Protein AF-0000000083105339 (afdb_homodimer)

Structure (mmCIF, N/CA/C/O backbone):
data_AF-0000000083105339-model_v1
#
loop_
_entity.id
_entity.type
_entity.pdbx_description
1 polymer 'Malate permease'
#
loop_
_atom_site.group_PDB
_atom_site.id
_atom_site.type_symbol
_atom_site.label_atom_id
_atom_site.label_alt_id
_atom_site.label_comp_id
_atom_site.label_asym_id
_atom_site.label_entity_id
_atom_site.label_seq_id
_atom_site.pdbx_PDB_ins_code
_atom_site.Cartn_x
_atom_site.Cartn_y
_atom_site.Cartn_z
_atom_site.occupancy
_atom_site.B_iso_or_equiv
_atom_site.auth_seq_id
_atom_site.auth_comp_id
_atom_site.auth_asym_id
_atom_site.auth_atom_id
_atom_site.pdbx_PDB_model_num
ATOM 1 N N . MET A 1 1 ? 19.016 20.75 -10.445 1 67.12 1 MET A N 1
ATOM 2 C CA . MET A 1 1 ? 17.672 21.078 -10.922 1 67.12 1 MET A CA 1
ATOM 3 C C . MET A 1 1 ? 17 19.844 -11.531 1 67.12 1 MET A C 1
ATOM 5 O O . MET A 1 1 ? 15.852 19.547 -11.211 1 67.12 1 MET A O 1
ATOM 9 N N . GLY A 1 2 ? 17.766 19.047 -12.258 1 73.69 2 GLY A N 1
ATOM 10 C CA . GLY A 1 2 ? 17.203 17.844 -12.867 1 73.69 2 GLY A CA 1
ATOM 11 C C . GLY A 1 2 ? 16.734 16.828 -11.852 1 73.69 2 GLY A C 1
ATOM 12 O O . GLY A 1 2 ? 15.656 16.25 -11.992 1 73.69 2 GLY A O 1
ATOM 13 N N . GLU A 1 3 ? 17.422 16.719 -10.812 1 82.19 3 GLU A N 1
ATOM 14 C CA . GLU A 1 3 ? 17.094 15.727 -9.781 1 82.19 3 GLU A CA 1
ATOM 15 C C . GLU A 1 3 ? 15.812 16.094 -9.047 1 82.19 3 GLU A C 1
ATOM 17 O O . GLU A 1 3 ? 14.961 15.242 -8.797 1 82.19 3 GLU A O 1
ATOM 22 N N . ILE A 1 4 ? 15.68 17.328 -8.859 1 87.69 4 ILE A N 1
ATOM 23 C CA . ILE A 1 4 ? 14.508 17.797 -8.117 1 87.69 4 ILE A CA 1
ATOM 24 C C . ILE A 1 4 ? 13.258 17.672 -8.984 1 87.69 4 ILE A C 1
ATOM 26 O O . ILE A 1 4 ? 12.188 17.328 -8.492 1 87.69 4 ILE A O 1
ATOM 30 N N . ILE A 1 5 ? 13.445 17.984 -10.227 1 90.44 5 ILE A N 1
ATOM 31 C CA . ILE A 1 5 ? 12.32 17.875 -11.148 1 90.44 5 ILE A CA 1
ATOM 32 C C . ILE A 1 5 ? 11.828 16.438 -11.211 1 90.44 5 ILE A C 1
ATOM 34 O O . ILE A 1 5 ? 10.617 16.188 -11.234 1 90.44 5 ILE A O 1
ATOM 38 N N . SER A 1 6 ? 12.742 15.508 -11.211 1 94.12 6 SER A N 1
ATOM 39 C CA . SER A 1 6 ? 12.367 14.102 -11.266 1 94.12 6 SER A CA 1
ATOM 40 C C . SER A 1 6 ? 11.578 13.695 -10.023 1 94.12 6 SER A C 1
ATOM 42 O O . SER A 1 6 ? 10.719 12.812 -10.094 1 94.12 6 SER A O 1
ATOM 44 N N . LYS A 1 7 ? 11.75 14.391 -8.938 1 94.12 7 LYS A N 1
ATOM 45 C CA . LYS A 1 7 ? 11.109 14.031 -7.68 1 94.12 7 LYS A CA 1
ATOM 46 C C . LYS A 1 7 ? 9.695 14.594 -7.602 1 94.12 7 LYS A C 1
ATOM 48 O O . LYS A 1 7 ? 8.875 14.133 -6.801 1 94.12 7 LYS A O 1
ATOM 53 N N . VAL A 1 8 ? 9.375 15.547 -8.406 1 95.38 8 VAL A N 1
ATOM 54 C CA . VAL A 1 8 ? 8.055 16.156 -8.406 1 95.38 8 VAL A CA 1
ATOM 55 C C . VAL A 1 8 ? 7.133 15.422 -9.375 1 95.38 8 VAL A C 1
ATOM 57 O O . VAL A 1 8 ? 5.914 15.398 -9.195 1 95.38 8 VAL A O 1
ATOM 60 N N . ILE A 1 9 ? 7.652 14.766 -10.32 1 96.69 9 ILE A N 1
ATOM 61 C CA . ILE A 1 9 ? 6.906 14.117 -11.398 1 96.69 9 ILE A CA 1
ATOM 62 C C . ILE A 1 9 ? 5.973 13.055 -10.812 1 96.69 9 ILE A C 1
ATOM 64 O O . ILE A 1 9 ? 4.801 12.984 -11.188 1 96.69 9 ILE A O 1
ATOM 68 N N . PRO A 1 10 ? 6.441 12.273 -9.812 1 97.44 10 PRO A N 1
ATOM 69 C CA . PRO A 1 10 ? 5.539 11.266 -9.242 1 97.44 10 PRO A CA 1
ATOM 70 C C . PRO A 1 10 ? 4.289 11.891 -8.617 1 97.44 10 PRO A C 1
ATOM 72 O O . PRO A 1 10 ? 3.219 11.273 -8.641 1 97.44 10 PRO A O 1
ATOM 75 N N . ILE A 1 11 ? 4.387 13.078 -8.062 1 97.38 11 ILE A N 1
ATOM 76 C CA . ILE A 1 11 ? 3.244 13.758 -7.461 1 97.38 11 ILE A CA 1
ATOM 77 C C . ILE A 1 11 ? 2.166 13.992 -8.516 1 97.38 11 ILE A C 1
ATOM 79 O O . ILE A 1 11 ? 1.007 13.617 -8.328 1 97.38 11 ILE A O 1
ATOM 83 N N . PHE A 1 12 ? 2.566 14.438 -9.641 1 97.44 12 PHE A N 1
ATOM 84 C CA . PHE A 1 12 ? 1.631 14.75 -10.719 1 97.44 12 PHE A CA 1
ATOM 85 C C . PHE A 1 12 ? 1.062 13.477 -11.32 1 97.44 12 PHE A C 1
ATOM 87 O O . PHE A 1 12 ? -0.142 13.383 -11.57 1 97.44 12 PHE A O 1
ATOM 94 N N . LEU A 1 13 ? 1.86 12.492 -11.547 1 98.25 13 LEU A N 1
ATOM 95 C CA . LEU A 1 13 ? 1.435 11.281 -12.234 1 98.25 13 LEU A CA 1
ATOM 96 C C . LEU A 1 13 ? 0.473 10.469 -11.375 1 98.25 13 LEU A C 1
ATOM 98 O O . LEU A 1 13 ? -0.513 9.93 -11.875 1 98.25 13 LEU A O 1
ATOM 102 N N . LEU A 1 14 ? 0.767 10.398 -10.078 1 98.5 14 LEU A N 1
ATOM 103 C CA . LEU A 1 14 ? -0.093 9.625 -9.188 1 98.5 14 LEU A CA 1
ATOM 104 C C . LEU A 1 14 ? -1.421 10.336 -8.953 1 98.5 14 LEU A C 1
ATOM 106 O O . LEU A 1 14 ? -2.473 9.695 -8.898 1 98.5 14 LEU A O 1
ATOM 110 N N . ILE A 1 15 ? -1.409 11.648 -8.836 1 97.94 15 ILE A N 1
ATOM 111 C CA . ILE A 1 15 ? -2.643 12.414 -8.719 1 97.94 15 ILE A CA 1
ATOM 112 C C . ILE A 1 15 ? -3.467 12.273 -10 1 97.94 15 ILE A C 1
ATOM 114 O O . ILE A 1 15 ? -4.68 12.062 -9.945 1 97.94 15 ILE A O 1
ATOM 118 N N . ALA A 1 16 ? -2.779 12.391 -11.148 1 98.25 16 ALA A N 1
ATOM 119 C CA . ALA A 1 16 ? -3.459 12.203 -12.422 1 98.25 16 ALA A CA 1
ATOM 120 C C . ALA A 1 16 ? -4.102 10.82 -12.508 1 98.25 16 ALA A C 1
ATOM 122 O O . ALA A 1 16 ? -5.215 10.68 -13.023 1 98.25 16 ALA A O 1
ATOM 123 N N . LEU A 1 17 ? -3.42 9.828 -12.055 1 98.44 17 LEU A N 1
ATOM 124 C CA . LEU A 1 17 ? -3.965 8.477 -12.039 1 98.44 17 LEU A CA 1
ATOM 125 C C . LEU A 1 17 ? -5.246 8.414 -11.211 1 98.44 17 LEU A C 1
ATOM 127 O O . LEU A 1 17 ? -6.227 7.793 -11.633 1 98.44 17 LEU A O 1
ATOM 131 N N . GLY A 1 18 ? -5.23 9.023 -10.023 1 98.31 18 GLY A N 1
ATOM 132 C CA . GLY A 1 18 ? -6.441 9.102 -9.227 1 98.31 18 GLY A CA 1
ATOM 133 C C . GLY A 1 18 ? -7.598 9.766 -9.953 1 98.31 18 GLY A C 1
ATOM 134 O O . GLY A 1 18 ? -8.727 9.281 -9.891 1 98.31 18 GLY A O 1
ATOM 135 N N . TYR A 1 19 ? -7.258 10.812 -10.641 1 97.62 19 TYR A N 1
ATOM 136 C CA . TYR A 1 19 ? -8.258 11.547 -11.406 1 97.62 19 TYR A CA 1
ATOM 137 C C . TYR A 1 19 ? -8.844 10.68 -12.516 1 97.62 19 TYR A C 1
ATOM 139 O O . TYR A 1 19 ? -10.055 10.664 -12.727 1 97.62 19 TYR A O 1
ATOM 147 N N . ILE A 1 20 ? -8.039 9.961 -13.203 1 97.75 20 ILE A N 1
ATOM 148 C CA . ILE A 1 20 ? -8.453 9.086 -14.297 1 97.75 20 ILE A CA 1
ATOM 149 C C . ILE A 1 20 ? -9.336 7.961 -13.75 1 97.75 20 ILE A C 1
ATOM 151 O O . ILE A 1 20 ? -10.344 7.602 -14.359 1 97.75 20 ILE A O 1
ATOM 155 N N . ILE A 1 21 ? -8.984 7.383 -12.609 1 97.94 21 ILE A N 1
ATOM 156 C CA . ILE A 1 21 ? -9.758 6.324 -11.969 1 97.94 21 ILE A CA 1
ATOM 157 C C . ILE A 1 21 ? -11.18 6.82 -11.695 1 97.94 21 ILE A C 1
ATOM 159 O O . ILE A 1 21 ? -12.148 6.086 -11.906 1 97.94 21 ILE A O 1
ATOM 163 N N . LYS A 1 22 ? -11.266 8.016 -11.266 1 97.06 22 LYS A N 1
ATOM 164 C CA . LYS A 1 22 ? -12.578 8.602 -11 1 97.06 22 LYS A CA 1
ATOM 165 C C . LYS A 1 22 ? -13.352 8.82 -12.297 1 97.06 22 LYS A C 1
ATOM 167 O O . LYS A 1 22 ? -14.523 8.453 -12.398 1 97.06 22 LYS A O 1
ATOM 172 N N . GLN A 1 23 ? -12.734 9.414 -13.328 1 96.62 23 GLN A N 1
ATOM 173 C CA . GLN A 1 23 ? -13.375 9.773 -14.594 1 96.62 23 GLN A CA 1
ATOM 174 C C . GLN A 1 23 ? -13.859 8.531 -15.336 1 96.62 23 GLN A C 1
ATOM 176 O O . GLN A 1 23 ? -14.898 8.562 -15.992 1 96.62 23 GLN A O 1
ATOM 181 N N . LYS A 1 24 ? -13.18 7.449 -15.203 1 96.88 24 LYS A N 1
ATOM 182 C CA . LYS A 1 24 ? -13.523 6.223 -15.914 1 96.88 24 LYS A CA 1
ATOM 183 C C . LYS A 1 24 ? -14.406 5.32 -15.055 1 96.88 24 LYS A C 1
ATOM 185 O O . LYS A 1 24 ? -14.719 4.195 -15.445 1 96.88 24 LYS A O 1
ATOM 190 N N . ASN A 1 25 ? -14.742 5.719 -13.836 1 96.38 25 ASN A N 1
ATOM 191 C CA . ASN A 1 25 ? -15.609 4.992 -12.914 1 96.38 25 ASN A CA 1
ATOM 192 C C . ASN A 1 25 ? -15.07 3.596 -12.617 1 96.38 25 ASN A C 1
ATOM 194 O O . ASN A 1 25 ? -15.828 2.623 -12.617 1 96.38 25 ASN A O 1
ATOM 198 N N . LEU A 1 26 ? -13.805 3.523 -12.453 1 95.94 26 LEU A N 1
ATOM 199 C CA . LEU A 1 26 ? -13.156 2.242 -12.203 1 95.94 26 LEU A CA 1
ATOM 200 C C . LEU A 1 26 ? -13.312 1.83 -10.742 1 95.94 26 LEU A C 1
ATOM 202 O O . LEU A 1 26 ? -13.219 0.645 -10.414 1 95.94 26 LEU A O 1
ATOM 206 N N . VAL A 1 27 ? -13.383 2.768 -9.875 1 97.31 27 VAL A N 1
ATOM 207 C CA . VAL A 1 27 ? -13.555 2.561 -8.438 1 97.31 27 VAL A CA 1
ATOM 208 C C . VAL A 1 27 ? -14.695 3.434 -7.926 1 97.31 27 VAL A C 1
ATOM 210 O O . VAL A 1 27 ? -14.781 4.617 -8.266 1 97.31 27 VAL A O 1
ATOM 213 N N . LYS A 1 28 ? -15.586 2.814 -7.121 1 97 28 LYS A N 1
ATOM 214 C CA . LYS A 1 28 ? -16.703 3.555 -6.539 1 97 28 LYS A CA 1
ATOM 215 C C . LYS A 1 28 ? -16.234 4.441 -5.391 1 97 28 LYS A C 1
ATOM 217 O O . LYS A 1 28 ? -15.203 4.168 -4.77 1 97 28 LYS A O 1
ATOM 222 N N . GLN A 1 29 ? -16.984 5.52 -5.09 1 96.25 29 GLN A N 1
ATOM 223 C CA . GLN A 1 29 ? -16.688 6.445 -4.004 1 96.25 29 GLN A CA 1
ATOM 224 C C . GLN A 1 29 ? -16.578 5.715 -2.67 1 96.25 29 GLN A C 1
ATOM 226 O O . GLN A 1 29 ? -15.664 5.984 -1.881 1 96.25 29 GLN A O 1
ATOM 231 N N . GLU A 1 30 ? -17.453 4.848 -2.426 1 96.5 30 GLU A N 1
ATOM 232 C CA . GLU A 1 30 ? -17.453 4.098 -1.176 1 96.5 30 GLU A CA 1
ATOM 233 C C . GLU A 1 30 ? -16.156 3.301 -1.016 1 96.5 30 GLU A C 1
ATOM 235 O O . GLU A 1 30 ? -15.578 3.254 0.073 1 96.5 30 GLU A O 1
ATOM 240 N N . SER A 1 31 ? -15.688 2.641 -2.064 1 97.25 31 SER A N 1
ATOM 241 C CA . SER A 1 31 ? -14.445 1.877 -2.047 1 97.25 31 SER A CA 1
ATOM 242 C C . SER A 1 31 ? -13.242 2.777 -1.764 1 97.25 31 SER A C 1
ATOM 244 O O . SER A 1 31 ? -12.344 2.4 -1.012 1 97.25 31 SER A O 1
ATOM 246 N N . MET A 1 32 ? -13.281 3.912 -2.369 1 97.19 32 MET A N 1
ATOM 247 C CA . MET A 1 32 ? -12.188 4.855 -2.158 1 97.19 32 MET A CA 1
ATOM 248 C C . MET A 1 32 ? -12.18 5.363 -0.721 1 97.19 32 MET A C 1
ATOM 250 O O . MET A 1 32 ? -11.109 5.562 -0.134 1 97.19 32 MET A O 1
ATOM 254 N N . ASP A 1 33 ? -13.359 5.578 -0.159 1 96.06 33 ASP A N 1
ATOM 255 C CA . ASP A 1 33 ? -13.445 6.004 1.234 1 96.06 33 ASP A CA 1
ATOM 256 C C . ASP A 1 33 ? -12.891 4.934 2.172 1 96.06 33 ASP A C 1
ATOM 258 O O . ASP A 1 33 ? -12.227 5.25 3.156 1 96.06 33 ASP A O 1
ATOM 262 N N . GLU A 1 34 ? -13.164 3.736 1.919 1 97.12 34 GLU A N 1
ATOM 263 C CA . GLU A 1 34 ? -12.641 2.643 2.732 1 97.12 34 GLU A CA 1
ATOM 264 C C . GLU A 1 34 ? -11.125 2.521 2.594 1 97.12 34 GLU A C 1
ATOM 266 O O . GLU A 1 34 ? -10.43 2.211 3.564 1 97.12 34 GLU A O 1
ATOM 271 N N . LEU A 1 35 ? -10.664 2.684 1.358 1 97.12 35 LEU A N 1
ATOM 272 C CA . LEU A 1 35 ? -9.219 2.701 1.138 1 97.12 35 LEU A CA 1
ATOM 273 C C . LEU A 1 35 ? -8.562 3.818 1.938 1 97.12 35 LEU A C 1
ATOM 275 O O . LEU A 1 35 ? -7.52 3.609 2.561 1 97.12 35 LEU A O 1
ATOM 279 N N . LYS A 1 36 ? -9.109 5.016 1.87 1 95.88 36 LYS A N 1
ATOM 280 C CA . LYS A 1 36 ? -8.625 6.156 2.639 1 95.88 36 LYS A CA 1
ATOM 281 C C . LYS A 1 36 ? -8.57 5.836 4.129 1 95.88 36 LYS A C 1
ATOM 283 O O . LYS A 1 36 ? -7.582 6.129 4.805 1 95.88 36 LYS A O 1
ATOM 288 N N . ASN A 1 37 ? -9.633 5.191 4.625 1 96.12 37 ASN A N 1
ATOM 289 C CA . ASN A 1 37 ? -9.672 4.793 6.027 1 96.12 37 ASN A CA 1
ATOM 290 C C . ASN A 1 37 ? -8.547 3.812 6.367 1 96.12 37 ASN A C 1
ATOM 292 O O . ASN A 1 37 ? -7.961 3.883 7.445 1 96.12 37 ASN A O 1
ATOM 296 N N . GLY A 1 38 ? -8.281 2.916 5.492 1 96.56 38 GLY A N 1
ATOM 297 C CA . GLY A 1 38 ? -7.184 1.978 5.68 1 96.56 38 GLY A CA 1
ATOM 298 C C . GLY A 1 38 ? -5.828 2.65 5.758 1 96.56 38 GLY A C 1
ATOM 299 O O . GLY A 1 38 ? -5.008 2.305 6.609 1 96.56 38 GLY A O 1
ATOM 300 N N . VAL A 1 39 ? -5.617 3.578 4.871 1 96.62 39 VAL A N 1
ATOM 301 C CA . VAL A 1 39 ? -4.336 4.273 4.844 1 96.62 39 VAL A CA 1
ATOM 302 C C . VAL A 1 39 ? -4.16 5.086 6.121 1 96.62 39 VAL A C 1
ATOM 304 O O . VAL A 1 39 ? -3.076 5.094 6.715 1 96.62 39 VAL A O 1
ATOM 307 N N . ILE A 1 40 ? -5.223 5.738 6.578 1 95.25 40 ILE A N 1
ATOM 308 C CA . ILE A 1 40 ? -5.184 6.609 7.746 1 95.25 40 ILE A CA 1
ATOM 309 C C . ILE A 1 40 ? -4.977 5.773 9.008 1 95.25 40 ILE A C 1
ATOM 311 O O . ILE A 1 40 ? -4.277 6.191 9.93 1 95.25 40 ILE A O 1
ATOM 315 N N . ASN A 1 41 ? -5.496 4.543 9.016 1 95.94 41 ASN A N 1
ATOM 316 C CA . ASN A 1 41 ? -5.52 3.783 10.266 1 95.94 41 ASN A CA 1
ATOM 317 C C . ASN A 1 41 ? -4.426 2.719 10.289 1 95.94 41 ASN A C 1
ATOM 319 O O . ASN A 1 41 ? -4.129 2.156 11.344 1 95.94 41 ASN A O 1
ATOM 323 N N . ILE A 1 42 ? -3.807 2.496 9.133 1 97.62 42 ILE A N 1
ATOM 324 C CA . ILE A 1 42 ? -2.838 1.403 9.102 1 97.62 42 ILE A CA 1
ATOM 325 C C . ILE A 1 42 ? -1.516 1.903 8.523 1 97.62 42 ILE A C 1
ATOM 327 O O . ILE A 1 42 ? -0.487 1.879 9.211 1 97.62 42 ILE A O 1
ATOM 331 N N . ALA A 1 43 ? -1.515 2.447 7.332 1 97.69 43 ALA A N 1
ATOM 332 C CA . ALA A 1 43 ? -0.283 2.803 6.633 1 97.69 43 ALA A CA 1
ATOM 333 C C . ALA A 1 43 ? 0.396 4 7.289 1 97.69 43 ALA A C 1
ATOM 335 O O . ALA A 1 43 ? 1.605 3.98 7.531 1 97.69 43 ALA A O 1
ATOM 336 N N . LEU A 1 44 ? -0.37 5.043 7.562 1 96.81 44 LEU A N 1
ATOM 337 C CA . LEU A 1 44 ? 0.192 6.254 8.148 1 96.81 44 LEU A CA 1
ATOM 338 C C . LEU A 1 44 ? 0.723 5.98 9.555 1 96.81 44 LEU A C 1
ATOM 340 O O . LEU A 1 44 ? 1.808 6.445 9.914 1 96.81 44 LEU A O 1
ATOM 344 N N . PRO A 1 45 ? -0.043 5.238 10.375 1 97.38 45 PRO A N 1
ATOM 345 C CA . PRO A 1 45 ? 0.492 4.887 11.695 1 97.38 45 PRO A CA 1
ATOM 346 C C . PRO A 1 45 ? 1.815 4.129 11.609 1 97.38 45 PRO A C 1
ATOM 348 O O . PRO A 1 45 ? 2.736 4.398 12.383 1 97.38 45 PRO A O 1
ATOM 351 N N . ALA A 1 46 ? 1.912 3.186 10.656 1 98.25 46 ALA A N 1
ATOM 352 C CA . ALA A 1 46 ? 3.168 2.461 10.477 1 98.25 46 ALA A CA 1
ATOM 353 C C . ALA A 1 46 ? 4.297 3.412 10.094 1 98.25 46 ALA A C 1
ATOM 355 O O . ALA A 1 46 ? 5.41 3.309 10.617 1 98.25 46 ALA A O 1
ATOM 356 N N . LEU A 1 47 ? 4.035 4.281 9.234 1 97.38 47 LEU A N 1
ATOM 357 C CA . LEU A 1 47 ? 5.016 5.242 8.742 1 97.38 47 LEU A CA 1
ATOM 358 C C . LEU A 1 47 ? 5.508 6.145 9.867 1 97.38 47 LEU A C 1
ATOM 360 O O . LEU A 1 47 ? 6.715 6.344 10.031 1 97.38 47 LEU A O 1
ATOM 364 N N . LEU A 1 48 ? 4.566 6.699 10.648 1 96.62 48 LEU A N 1
ATOM 365 C CA . LEU A 1 48 ? 4.934 7.621 11.719 1 96.62 48 LEU A CA 1
ATOM 366 C C . LEU A 1 48 ? 5.617 6.883 12.859 1 96.62 48 LEU A C 1
ATOM 368 O O . LEU A 1 48 ? 6.504 7.43 13.523 1 96.62 48 LEU A O 1
ATOM 372 N N . PHE A 1 49 ? 5.172 5.633 13.141 1 97.88 49 PHE A N 1
ATOM 373 C CA . PHE A 1 49 ? 5.867 4.824 14.141 1 97.88 49 PHE A CA 1
ATOM 374 C C . PHE A 1 49 ? 7.348 4.699 13.797 1 97.88 49 PHE A C 1
ATOM 376 O O . PHE A 1 49 ? 8.211 4.953 14.641 1 97.88 49 PHE A O 1
ATOM 383 N N . ILE A 1 50 ? 7.656 4.316 12.57 1 97.38 50 ILE A N 1
ATOM 384 C CA . ILE A 1 50 ? 9.031 4.137 12.125 1 97.38 50 ILE A CA 1
ATOM 385 C C . ILE A 1 50 ? 9.781 5.469 12.203 1 97.38 50 ILE A C 1
ATOM 387 O O . ILE A 1 50 ? 10.922 5.523 12.664 1 97.38 50 ILE A O 1
ATOM 391 N N . THR A 1 51 ? 9.148 6.551 11.734 1 95.56 51 THR A N 1
ATOM 392 C CA . THR A 1 51 ? 9.75 7.875 11.703 1 95.56 51 THR A CA 1
ATOM 393 C C . THR A 1 51 ? 10.18 8.312 13.109 1 95.56 51 THR A C 1
ATOM 395 O O . THR A 1 51 ? 11.32 8.727 13.312 1 95.56 51 THR A O 1
ATOM 398 N N . PHE A 1 52 ? 9.328 8.148 14.062 1 96 52 PHE A N 1
ATOM 399 C CA . PHE A 1 52 ? 9.602 8.633 15.414 1 96 52 PHE A CA 1
ATOM 400 C C . PHE A 1 52 ? 10.5 7.66 16.172 1 96 52 PHE A C 1
ATOM 402 O O . PHE A 1 52 ? 11.281 8.07 17.031 1 96 52 PHE A O 1
ATOM 409 N N . ARG A 1 53 ? 10.312 6.398 15.828 1 96.31 53 ARG A N 1
ATOM 410 C CA . ARG A 1 53 ? 11.227 5.418 16.406 1 96.31 53 ARG A CA 1
ATOM 411 C C . ARG A 1 53 ? 12.672 5.707 16.016 1 96.31 53 ARG A C 1
ATOM 413 O O . ARG A 1 53 ? 13.578 5.566 16.828 1 96.31 53 ARG A O 1
ATOM 420 N N . ASP A 1 54 ? 12.891 6.18 14.789 1 95.38 54 ASP A N 1
ATOM 421 C CA . ASP A 1 54 ? 14.242 6.227 14.227 1 95.38 54 ASP A CA 1
ATOM 422 C C . ASP A 1 54 ? 14.789 7.648 14.234 1 95.38 54 ASP A C 1
ATOM 424 O O . ASP A 1 54 ? 15.977 7.859 13.984 1 95.38 54 ASP A O 1
ATOM 428 N N . MET A 1 55 ? 13.984 8.633 14.609 1 94.12 55 MET A N 1
ATOM 429 C CA . MET A 1 55 ? 14.414 10.023 14.484 1 94.12 55 MET A CA 1
ATOM 430 C C . MET A 1 55 ? 15.508 10.352 15.5 1 94.12 55 MET A C 1
ATOM 432 O O . MET A 1 55 ? 15.609 9.688 16.531 1 94.12 55 MET A O 1
ATOM 436 N N . THR A 1 56 ? 16.328 11.297 15.086 1 92.69 56 THR A N 1
ATOM 437 C CA . THR A 1 56 ? 17.266 11.852 16.062 1 92.69 56 THR A CA 1
ATOM 438 C C . THR A 1 56 ? 16.562 12.844 16.984 1 92.69 56 THR A C 1
ATOM 440 O O . THR A 1 56 ? 16.094 13.891 16.547 1 92.69 56 THR A O 1
ATOM 443 N N . LEU A 1 57 ? 16.5 12.547 18.297 1 90.75 57 LEU A N 1
ATOM 444 C CA . LEU A 1 57 ? 15.812 13.391 19.266 1 90.75 57 LEU A CA 1
ATOM 445 C C . LEU A 1 57 ? 16.656 14.609 19.625 1 90.75 57 LEU A C 1
ATOM 447 O O . LEU A 1 57 ? 17.859 14.492 19.891 1 90.75 57 LEU A O 1
ATOM 451 N N . LYS A 1 58 ? 16.031 15.711 19.406 1 91.19 58 LYS A N 1
ATOM 452 C CA . LYS A 1 58 ? 16.641 16.984 19.797 1 91.19 58 LYS A CA 1
ATOM 453 C C . LYS A 1 58 ? 15.742 17.719 20.781 1 91.19 58 LYS A C 1
ATOM 455 O O . LYS A 1 58 ? 14.516 17.75 20.625 1 91.19 58 LYS A O 1
ATOM 460 N N . LYS A 1 59 ? 16.344 18.266 21.828 1 90.56 59 LYS A N 1
ATOM 461 C CA . LYS A 1 59 ? 15.602 19.031 22.828 1 90.56 59 LYS A CA 1
ATOM 462 C C . LYS A 1 59 ? 14.797 20.156 22.188 1 90.56 59 LYS A C 1
ATOM 464 O O . LYS A 1 59 ? 13.695 20.469 22.625 1 90.56 59 LYS A O 1
ATOM 469 N N . GLU A 1 60 ? 15.367 20.766 21.141 1 93.25 60 GLU A N 1
ATOM 470 C CA . GLU A 1 60 ? 14.734 21.875 20.438 1 93.25 60 GLU A CA 1
ATOM 471 C C . GLU A 1 60 ? 13.414 21.453 19.812 1 93.25 60 GLU A C 1
ATOM 473 O O . GLU A 1 60 ? 12.5 22.266 19.656 1 93.25 60 GLU A O 1
ATOM 478 N N . TYR A 1 61 ? 13.289 20.203 19.578 1 92 61 TYR A N 1
ATOM 479 C CA . TYR A 1 61 ? 12.086 19.703 18.906 1 92 61 TYR A CA 1
ATOM 480 C C . TYR A 1 61 ? 10.891 19.781 19.844 1 92 61 TYR A C 1
ATOM 482 O O . TYR A 1 61 ? 9.766 20.062 19.406 1 92 61 TYR A O 1
ATOM 490 N N . PHE A 1 62 ? 11.156 19.609 21.031 1 92.12 62 PHE A N 1
ATOM 491 C CA . PHE A 1 62 ? 10.07 19.672 22 1 92.12 62 PHE A CA 1
ATOM 492 C C . PHE A 1 62 ? 9.555 21.094 22.156 1 92.12 62 PHE A C 1
ATOM 494 O O . PHE A 1 62 ? 8.352 21.328 22.281 1 92.12 62 PHE A O 1
ATOM 501 N N . LEU A 1 63 ? 10.438 21.969 22.156 1 94.81 63 LEU A N 1
ATOM 502 C CA . LEU A 1 63 ? 10.055 23.375 22.219 1 94.81 63 LEU A CA 1
ATOM 503 C C . LEU A 1 63 ? 9.266 23.781 20.984 1 94.81 63 LEU A C 1
ATOM 505 O O . LEU A 1 63 ? 8.32 24.562 21.078 1 94.81 63 LEU A O 1
ATOM 509 N N . VAL A 1 64 ? 9.703 23.266 19.875 1 95.31 64 VAL A N 1
ATOM 510 C CA . VAL A 1 64 ? 9.031 23.578 18.609 1 95.31 64 VAL A CA 1
ATOM 511 C C . VAL A 1 64 ? 7.602 23.047 18.641 1 95.31 64 VAL A C 1
ATOM 513 O O . VAL A 1 64 ? 6.68 23.703 18.156 1 95.31 64 VAL A O 1
ATOM 516 N N . ILE A 1 65 ? 7.414 21.891 19.219 1 96 65 ILE A N 1
ATOM 517 C CA . ILE A 1 65 ? 6.078 21.312 19.344 1 96 65 ILE A CA 1
ATOM 518 C C . ILE A 1 65 ? 5.176 22.25 20.125 1 96 65 ILE A C 1
ATOM 520 O O . ILE A 1 65 ? 4.051 22.547 19.688 1 96 65 ILE A O 1
ATOM 524 N N . PHE A 1 66 ? 5.676 22.781 21.141 1 95.94 66 PHE A N 1
ATOM 525 C CA . PHE A 1 66 ? 4.906 23.688 21.984 1 95.94 66 PHE A CA 1
ATOM 526 C C . PHE A 1 66 ? 4.613 24.984 21.25 1 95.94 66 PHE A C 1
ATOM 528 O O . PHE A 1 66 ? 3.488 25.484 21.281 1 95.94 66 PHE A O 1
ATOM 535 N N . ILE A 1 67 ? 5.562 25.484 20.641 1 96.31 67 ILE A N 1
ATOM 536 C CA . ILE A 1 67 ? 5.441 26.766 19.953 1 96.31 67 ILE A CA 1
ATOM 537 C C . ILE A 1 67 ? 4.434 26.656 18.812 1 96.31 67 ILE A C 1
ATOM 539 O O . ILE A 1 67 ? 3.609 27.547 18.609 1 96.31 67 ILE A O 1
ATOM 543 N N . VAL A 1 68 ? 4.523 25.562 18.047 1 97.38 68 VAL A N 1
ATOM 544 C CA . VAL A 1 68 ? 3.596 25.359 16.938 1 97.38 68 VAL A CA 1
ATOM 545 C C . VAL A 1 68 ? 2.182 25.172 17.469 1 97.38 68 VAL A C 1
ATOM 547 O O . VAL A 1 68 ? 1.211 25.625 16.859 1 97.38 68 VAL A O 1
ATOM 550 N N . PHE A 1 69 ? 2.061 24.516 18.562 1 97.69 69 PHE A N 1
ATOM 551 C CA . PHE A 1 69 ? 0.768 24.391 19.219 1 97.69 69 PHE A CA 1
ATOM 552 C C . PHE A 1 69 ? 0.183 25.75 19.547 1 97.69 69 PHE A C 1
ATOM 554 O O . PHE A 1 69 ? -0.998 26 19.297 1 97.69 69 PHE A O 1
ATOM 561 N N . ILE A 1 70 ? 0.949 26.609 20.078 1 97.5 70 ILE A N 1
ATOM 562 C CA . ILE A 1 70 ? 0.534 27.969 20.406 1 97.5 70 ILE A CA 1
ATOM 563 C C . ILE A 1 70 ? 0.163 28.719 19.141 1 97.5 70 ILE A C 1
ATOM 565 O O . ILE A 1 70 ? -0.816 29.469 19.109 1 97.5 70 ILE A O 1
ATOM 569 N N . LEU A 1 71 ? 0.992 28.578 18.094 1 98.19 71 LEU A N 1
ATOM 570 C CA . LEU A 1 71 ? 0.7 29.203 16.812 1 98.19 71 LEU A CA 1
ATOM 571 C C . LEU A 1 71 ? -0.695 28.828 16.328 1 98.19 71 LEU A C 1
ATOM 573 O O . LEU A 1 71 ? -1.434 29.672 15.828 1 98.19 71 LEU A O 1
ATOM 577 N N . LEU A 1 72 ? -1.081 27.547 16.469 1 98.5 72 LEU A N 1
ATOM 578 C CA . LEU A 1 72 ? -2.379 27.078 16.016 1 98.5 72 LEU A CA 1
ATOM 579 C C . LEU A 1 72 ? -3.51 27.703 16.812 1 98.5 72 LEU A C 1
ATOM 581 O O . LEU A 1 72 ? -4.57 28.016 16.266 1 98.5 72 LEU A O 1
ATOM 585 N N . ILE A 1 73 ? -3.275 27.875 18.094 1 98.06 73 ILE A N 1
ATOM 586 C CA . ILE A 1 73 ? -4.246 28.562 18.953 1 98.06 73 ILE A CA 1
ATOM 587 C C . ILE A 1 73 ? -4.395 30.016 18.5 1 98.06 73 ILE A C 1
ATOM 589 O O . ILE A 1 73 ? -5.508 30.531 18.406 1 98.06 73 ILE A O 1
ATOM 593 N N . ILE A 1 74 ? -3.326 30.625 18.25 1 98.19 74 ILE A N 1
ATOM 594 C CA . ILE A 1 74 ? -3.33 32.031 17.812 1 98.19 74 ILE A CA 1
ATOM 595 C C . ILE A 1 74 ? -4.066 32.156 16.484 1 98.19 74 ILE A C 1
ATOM 597 O O . ILE A 1 74 ? -4.855 33.094 16.297 1 98.19 74 ILE A O 1
ATOM 601 N N . LEU A 1 75 ? -3.787 31.266 15.57 1 98.5 75 LEU A N 1
ATOM 602 C CA . LEU A 1 75 ? -4.445 31.297 14.273 1 98.5 75 LEU A CA 1
ATOM 603 C C . LEU A 1 75 ? -5.957 31.172 14.422 1 98.5 75 LEU A C 1
ATOM 605 O O . LEU A 1 75 ? -6.715 31.844 13.727 1 98.5 75 LEU A O 1
ATOM 609 N N . TYR A 1 76 ? -6.41 30.312 15.281 1 98.25 76 TYR A N 1
ATOM 610 C CA . TYR A 1 76 ? -7.844 30.188 15.539 1 98.25 76 TYR A CA 1
ATOM 611 C C . TYR A 1 76 ? -8.422 31.5 16.047 1 98.25 76 TYR A C 1
ATOM 613 O O . TYR A 1 76 ? -9.5 31.906 15.617 1 98.25 76 TYR A O 1
ATOM 621 N N . ASN A 1 77 ? -7.777 32.094 16.984 1 98.06 77 ASN A N 1
ATOM 622 C CA . ASN A 1 77 ? -8.25 33.344 17.547 1 98.06 77 ASN A CA 1
ATOM 623 C C . ASN A 1 77 ? -8.25 34.469 16.5 1 98.06 77 ASN A C 1
ATOM 625 O O . ASN A 1 77 ? -9.141 35.312 16.484 1 98.06 77 ASN A O 1
ATOM 629 N N . ILE A 1 78 ? -7.238 34.5 15.695 1 98.19 78 ILE A N 1
ATOM 630 C CA . ILE A 1 78 ? -7.211 35.438 14.594 1 98.19 78 ILE A CA 1
ATOM 631 C C . ILE A 1 78 ? -8.406 35.219 13.68 1 98.19 78 ILE A C 1
ATOM 633 O O . ILE A 1 78 ? -9.016 36.156 13.18 1 98.19 78 ILE A O 1
ATOM 637 N N . GLY A 1 79 ? -8.711 33.969 13.422 1 97.88 79 GLY A N 1
ATOM 638 C CA . GLY A 1 79 ? -9.898 33.656 12.648 1 97.88 79 GLY A CA 1
ATOM 639 C C . GLY A 1 79 ? -11.172 34.219 13.25 1 97.88 79 GLY A C 1
ATOM 640 O O . GLY A 1 79 ? -12.047 34.688 12.531 1 97.88 79 GLY A O 1
ATOM 641 N N . ASN A 1 80 ? -11.258 34.094 14.562 1 97.12 80 ASN A N 1
ATOM 642 C CA . ASN A 1 80 ? -12.406 34.688 15.25 1 97.12 80 ASN A CA 1
ATOM 643 C C . ASN A 1 80 ? -12.469 36.188 15.078 1 97.12 80 ASN A C 1
ATOM 645 O O . ASN A 1 80 ? -13.547 36.781 14.93 1 97.12 80 ASN A O 1
ATOM 649 N N . LEU A 1 81 ? -11.336 36.812 15.141 1 97.75 81 LEU A N 1
ATOM 650 C CA . LEU A 1 81 ? -11.273 38.25 14.961 1 97.75 81 LEU A CA 1
ATOM 651 C C . LEU A 1 81 ? -11.656 38.656 13.539 1 97.75 81 LEU A C 1
ATOM 653 O O . LEU A 1 81 ? -12.375 39.625 13.328 1 97.75 81 LEU A O 1
ATOM 657 N N . LEU A 1 82 ? -11.164 37.875 12.609 1 97.44 82 LEU A N 1
ATOM 658 C CA . LEU A 1 82 ? -11.477 38.125 11.211 1 97.44 82 LEU A CA 1
ATOM 659 C C . LEU A 1 82 ? -12.969 37.938 10.945 1 97.44 82 LEU A C 1
ATOM 661 O O . LEU A 1 82 ? -13.555 38.656 10.117 1 97.44 82 LEU A O 1
ATOM 665 N N . ASN A 1 83 ? -13.484 37.031 11.664 1 96.56 83 ASN A N 1
ATOM 666 C CA . ASN A 1 83 ? -14.898 36.719 11.5 1 96.56 83 ASN A CA 1
ATOM 667 C C . ASN A 1 83 ? -15.781 37.875 11.93 1 96.56 83 ASN A C 1
ATOM 669 O O . ASN A 1 83 ? -16.969 37.938 11.586 1 96.56 83 ASN A O 1
ATOM 673 N N . LYS A 1 84 ? -15.281 38.781 12.641 1 96.44 84 LYS A N 1
ATOM 674 C CA . LYS A 1 84 ? -16.031 39.969 13.094 1 96.44 84 LYS A CA 1
ATOM 675 C C . LYS A 1 84 ? -16.047 41.031 12.023 1 96.44 84 LYS A C 1
ATOM 677 O O . LYS A 1 84 ? -16.859 41.969 12.094 1 96.44 84 LYS A O 1
ATOM 682 N N . ILE A 1 85 ? -15.211 40.938 11.102 1 96 85 ILE A N 1
ATOM 683 C CA . ILE A 1 85 ? -15.156 41.906 10.008 1 96 85 ILE A CA 1
ATOM 684 C C . ILE A 1 85 ? -16.25 41.594 8.984 1 96 85 ILE A C 1
ATOM 686 O O . ILE A 1 85 ? -16.297 40.469 8.453 1 96 85 ILE A O 1
ATOM 690 N N . LYS A 1 86 ? -17.047 42.5 8.641 1 93.06 86 LYS A N 1
ATOM 691 C CA . LYS A 1 86 ? -18.281 42.344 7.867 1 93.06 86 LYS A CA 1
ATOM 692 C C . LYS A 1 86 ? -18 41.656 6.531 1 93.06 86 LYS A C 1
ATOM 694 O O . LYS A 1 86 ? -18.703 40.719 6.156 1 93.06 86 LYS A O 1
ATOM 699 N N . TYR A 1 87 ? -16.984 41.969 5.812 1 91.38 87 TYR A N 1
ATOM 700 C CA . TYR A 1 87 ? -16.734 41.469 4.461 1 91.38 87 TYR A CA 1
ATOM 701 C C . TYR A 1 87 ? -16.078 40.094 4.496 1 91.38 87 TYR A C 1
ATOM 703 O O . TYR A 1 87 ? -16.062 39.406 3.488 1 91.38 87 TYR A O 1
ATOM 711 N N . ILE A 1 88 ? -15.719 39.656 5.621 1 92.56 88 ILE A N 1
ATOM 712 C CA . ILE A 1 88 ? -14.977 38.406 5.777 1 92.56 88 ILE A CA 1
ATOM 713 C C . ILE A 1 88 ? -15.797 37.406 6.609 1 92.56 88 ILE A C 1
ATOM 715 O O . ILE A 1 88 ? -15.523 36.219 6.598 1 92.56 88 ILE A O 1
ATOM 719 N N . ALA A 1 89 ? -16.766 37.906 7.191 1 94.5 89 ALA A N 1
ATOM 720 C CA . ALA A 1 89 ? -17.516 37.156 8.203 1 94.5 89 ALA A CA 1
ATOM 721 C C . ALA A 1 89 ? -18.156 35.906 7.613 1 94.5 89 ALA A C 1
ATOM 723 O O . ALA A 1 89 ? -18.859 35.969 6.605 1 94.5 89 ALA A O 1
ATOM 724 N N . HIS A 1 90 ? -17.859 34.781 8.156 1 95.81 90 HIS A N 1
ATOM 725 C CA . HIS A 1 90 ? -18.422 33.469 7.891 1 95.81 90 HIS A CA 1
ATOM 726 C C . HIS A 1 90 ? -18.141 32.5 9.039 1 95.81 90 HIS A C 1
ATOM 728 O O . HIS A 1 90 ? -17.047 32.5 9.609 1 95.81 90 HIS A O 1
ATOM 734 N N . PRO A 1 91 ? -19.078 31.75 9.383 1 94.81 91 PRO A N 1
ATOM 735 C CA . PRO A 1 91 ? -18.922 30.875 10.531 1 94.81 91 PRO A CA 1
ATOM 736 C C . PRO A 1 91 ? -17.734 29.922 10.383 1 94.81 91 PRO A C 1
ATOM 738 O O . PRO A 1 91 ? -17.203 29.438 11.383 1 94.81 91 PRO A O 1
ATOM 741 N N . LEU A 1 92 ? -17.25 29.672 9.195 1 97.19 92 LEU A N 1
ATOM 742 C CA . LEU A 1 92 ? -16.172 28.719 8.93 1 97.19 92 LEU A CA 1
ATOM 743 C C . LEU A 1 92 ? -14.812 29.375 9.07 1 97.19 92 LEU A C 1
ATOM 745 O O . LEU A 1 92 ? -13.789 28.672 9.164 1 97.19 92 LEU A O 1
ATOM 749 N N . VAL A 1 93 ? -14.727 30.641 9.164 1 97.81 93 VAL A N 1
ATOM 750 C CA . VAL A 1 93 ? -13.484 31.406 9.031 1 97.81 93 VAL A CA 1
ATOM 751 C C . VAL A 1 93 ? -12.508 30.984 10.125 1 97.81 93 VAL A C 1
ATOM 753 O O . VAL A 1 93 ? -11.352 30.641 9.844 1 97.81 93 VAL A O 1
ATOM 756 N N . PRO A 1 94 ? -12.891 30.875 11.398 1 97.5 94 PRO A N 1
ATOM 757 C CA . PRO A 1 94 ? -11.938 30.5 12.445 1 97.5 94 PRO A CA 1
ATOM 758 C C . PRO A 1 94 ? -11.359 29.109 12.227 1 97.5 94 PRO A C 1
ATOM 760 O O . PRO A 1 94 ? -10.211 28.844 12.594 1 97.5 94 PRO A O 1
ATOM 763 N N . PHE A 1 95 ? -12.125 28.203 11.594 1 97.38 95 PHE A N 1
ATOM 764 C CA . PHE A 1 95 ? -11.703 26.828 11.398 1 97.38 95 PHE A CA 1
ATOM 765 C C . PHE A 1 95 ? -10.898 26.688 10.109 1 97.38 95 PHE A C 1
ATOM 767 O O . PHE A 1 95 ? -10.008 25.844 10.023 1 97.38 95 PHE A O 1
ATOM 774 N N . ILE A 1 96 ? -11.156 27.516 9.172 1 97.62 96 ILE A N 1
ATOM 775 C CA . ILE A 1 96 ? -10.484 27.453 7.879 1 97.62 96 ILE A CA 1
ATOM 776 C C . ILE A 1 96 ? -9.062 28 8.016 1 97.62 96 ILE A C 1
ATOM 778 O O . ILE A 1 96 ? -8.133 27.484 7.387 1 97.62 96 ILE A O 1
ATOM 782 N N . VAL A 1 97 ? -8.867 29.016 8.82 1 97.94 97 VAL A N 1
ATOM 783 C CA . VAL A 1 97 ? -7.57 29.688 8.891 1 97.94 97 VAL A CA 1
ATOM 784 C C . VAL A 1 97 ? -6.684 29 9.93 1 97.94 97 VAL A C 1
ATOM 786 O O . VAL A 1 97 ? -5.695 29.578 10.391 1 97.94 97 VAL A O 1
ATOM 789 N N . THR A 1 98 ? -7.121 27.797 10.336 1 96.88 98 THR A N 1
ATOM 790 C CA . THR A 1 98 ? -6.348 27.016 11.305 1 96.88 98 THR A CA 1
ATOM 791 C C . THR A 1 98 ? -6.301 25.547 10.898 1 96.88 98 THR A C 1
ATOM 793 O O . THR A 1 98 ? -6.906 25.156 9.898 1 96.88 98 THR A O 1
ATOM 796 N N . SER A 1 99 ? -5.527 24.719 11.422 1 95.5 99 SER A N 1
ATOM 797 C CA . SER A 1 99 ? -5.367 23.281 11.242 1 95.5 99 SER A CA 1
ATOM 798 C C . SER A 1 99 ? -5.023 22.938 9.789 1 95.5 99 SER A C 1
ATOM 800 O O . SER A 1 99 ? -5.23 23.766 8.891 1 95.5 99 SER A O 1
ATOM 802 N N . PHE A 1 100 ? -4.469 21.797 9.547 1 98 100 PHE A N 1
ATOM 803 C CA . PHE A 1 100 ? -3.867 21.469 8.258 1 98 100 PHE A CA 1
ATOM 804 C C . PHE A 1 100 ? -4.129 20.016 7.898 1 98 100 PHE A C 1
ATOM 806 O O . PHE A 1 100 ? -4.461 19.203 8.766 1 98 100 PHE A O 1
ATOM 813 N N . THR A 1 101 ? -4.082 19.766 6.617 1 96.94 101 THR A N 1
ATOM 814 C CA . THR A 1 101 ? -4.109 18.391 6.129 1 96.94 101 THR A CA 1
ATOM 815 C C . THR A 1 101 ? -2.719 17.781 6.184 1 96.94 101 THR A C 1
ATOM 817 O O . THR A 1 101 ? -2.17 17.375 5.152 1 96.94 101 THR A O 1
ATOM 820 N N . PHE A 1 102 ? -2.213 17.562 7.355 1 96.12 102 PHE A N 1
ATOM 821 C CA . PHE A 1 102 ? -0.838 17.141 7.609 1 96.12 102 PHE A CA 1
ATOM 822 C C . PHE A 1 102 ? -0.61 15.711 7.125 1 96.12 102 PHE A C 1
ATOM 824 O O . PHE A 1 102 ? 0.255 15.469 6.281 1 96.12 102 PHE A O 1
ATOM 831 N N . GLY A 1 103 ? -1.422 14.719 7.586 1 93.38 103 GLY A N 1
ATOM 832 C CA . GLY A 1 103 ? -1.234 13.312 7.285 1 93.38 103 GLY A CA 1
ATOM 833 C C . GLY A 1 103 ? -1.519 12.961 5.836 1 93.38 103 GLY A C 1
ATOM 834 O O . GLY A 1 103 ? -0.75 12.234 5.207 1 93.38 103 GLY A O 1
ATOM 835 N N . LEU A 1 104 ? -2.543 13.578 5.285 1 94.38 104 LEU A N 1
ATOM 836 C CA . LEU A 1 104 ? -3.057 13.148 3.99 1 94.38 104 LEU A CA 1
ATOM 837 C C . LEU A 1 104 ? -2.432 13.961 2.857 1 94.38 104 LEU A C 1
ATOM 839 O O . LEU A 1 104 ? -2.543 13.586 1.688 1 94.38 104 LEU A O 1
ATOM 843 N N . LEU A 1 105 ? -1.776 15.008 3.164 1 96.81 105 LEU A N 1
ATOM 844 C CA . LEU A 1 105 ? -1.151 15.766 2.082 1 96.81 105 LEU A CA 1
ATOM 845 C C . LEU A 1 105 ? 0.266 16.188 2.461 1 96.81 105 LEU A C 1
ATOM 847 O O . LEU A 1 105 ? 1.187 16.078 1.646 1 96.81 105 LEU A O 1
ATOM 851 N N . GLY A 1 106 ? 0.487 16.578 3.611 1 97.81 106 GLY A N 1
ATOM 852 C CA . GLY A 1 106 ? 1.806 17 4.055 1 97.81 106 GLY A CA 1
ATOM 853 C C . GLY A 1 106 ? 2.85 15.898 3.961 1 97.81 106 GLY A C 1
ATOM 854 O O . GLY A 1 106 ? 3.932 16.109 3.412 1 97.81 106 GLY A O 1
ATOM 855 N N . ILE A 1 107 ? 2.492 14.742 4.418 1 96.25 107 ILE A N 1
ATOM 856 C CA . ILE A 1 107 ? 3.414 13.609 4.492 1 96.25 107 ILE A CA 1
ATOM 857 C C . ILE A 1 107 ? 3.811 13.18 3.082 1 96.25 107 ILE A C 1
ATOM 859 O O . ILE A 1 107 ? 5 13.109 2.76 1 96.25 107 ILE A O 1
ATOM 863 N N . PRO A 1 108 ? 2.896 12.945 2.213 1 96.31 108 PRO A N 1
ATOM 864 C CA . PRO A 1 108 ? 3.32 12.461 0.896 1 96.31 108 PRO A CA 1
ATOM 865 C C . PRO A 1 108 ? 4.051 13.531 0.084 1 96.31 108 PRO A C 1
ATOM 867 O O . PRO A 1 108 ? 4.977 13.219 -0.667 1 96.31 108 PRO A O 1
ATOM 870 N N . LEU A 1 109 ? 3.686 14.805 0.189 1 97 109 LEU A N 1
ATOM 871 C CA . LEU A 1 109 ? 4.379 15.852 -0.549 1 97 109 LEU A CA 1
ATOM 872 C C . LEU A 1 109 ? 5.832 15.969 -0.093 1 97 109 LEU A C 1
ATOM 874 O O . LEU A 1 109 ? 6.746 16 -0.919 1 97 109 LEU A O 1
ATOM 878 N N . PHE A 1 110 ? 5.965 15.969 1.188 1 97.38 110 PHE A N 1
ATOM 879 C CA . PHE A 1 110 ? 7.305 16.156 1.735 1 97.38 110 PHE A CA 1
ATOM 880 C C . PHE A 1 110 ? 8.164 14.922 1.478 1 97.38 110 PHE A C 1
ATOM 882 O O . PHE A 1 110 ? 9.32 15.047 1.059 1 97.38 110 PHE A O 1
ATOM 889 N N . SER A 1 111 ? 7.625 13.742 1.685 1 95.25 111 SER A N 1
ATOM 890 C CA . SER A 1 111 ? 8.414 12.523 1.537 1 95.25 111 SER A CA 1
ATOM 891 C C . SER A 1 111 ? 8.758 12.266 0.075 1 95.25 111 SER A C 1
ATOM 893 O O . SER A 1 111 ? 9.828 11.727 -0.227 1 95.25 111 SER A O 1
ATOM 895 N N . SER A 1 112 ? 7.914 12.664 -0.868 1 94.25 112 SER A N 1
ATOM 896 C CA . SER A 1 112 ? 8.156 12.453 -2.291 1 94.25 112 SER A CA 1
ATOM 897 C C . SER A 1 112 ? 9.375 13.234 -2.766 1 94.25 112 SER A C 1
ATOM 899 O O . SER A 1 112 ? 10.109 12.781 -3.648 1 94.25 112 SER A O 1
ATOM 901 N N . VAL A 1 113 ? 9.656 14.367 -2.131 1 95.44 113 VAL A N 1
ATOM 902 C CA . VAL A 1 113 ? 10.711 15.234 -2.627 1 95.44 113 VAL A CA 1
ATOM 903 C C . VAL A 1 113 ? 11.953 15.102 -1.738 1 95.44 113 VAL A C 1
ATOM 905 O O . VAL A 1 113 ? 13.078 15.062 -2.234 1 95.44 113 VAL A O 1
ATOM 908 N N . PHE A 1 114 ? 11.734 14.984 -0.443 1 95.31 114 PHE A N 1
ATOM 909 C CA . PHE A 1 114 ? 12.867 15.086 0.464 1 95.31 114 PHE A CA 1
ATOM 910 C C . PHE A 1 114 ? 13.195 13.734 1.078 1 95.31 114 PHE A C 1
ATOM 912 O O . PHE A 1 114 ? 14.188 13.594 1.797 1 95.31 114 PHE A O 1
ATOM 919 N N . GLY A 1 115 ? 12.367 12.727 0.839 1 93.44 115 GLY A N 1
ATOM 920 C CA . GLY A 1 115 ? 12.648 11.375 1.295 1 93.44 115 GLY A CA 1
ATOM 921 C C . GLY A 1 115 ? 12.039 11.062 2.646 1 93.44 115 GLY A C 1
ATOM 922 O O . GLY A 1 115 ? 11.883 11.945 3.486 1 93.44 115 GLY A O 1
ATOM 923 N N . VAL A 1 116 ? 11.773 9.836 2.867 1 93.5 116 VAL A N 1
ATOM 924 C CA . VAL A 1 116 ? 11.164 9.375 4.109 1 93.5 116 VAL A CA 1
ATOM 925 C C . VAL A 1 116 ? 12.156 9.539 5.262 1 93.5 116 VAL A C 1
ATOM 927 O O . VAL A 1 116 ? 11.75 9.727 6.414 1 93.5 116 VAL A O 1
ATOM 930 N N . GLU A 1 117 ? 13.461 9.445 4.914 1 93.44 117 GLU A N 1
ATOM 931 C CA . GLU A 1 117 ? 14.508 9.547 5.93 1 93.44 117 GLU A CA 1
ATOM 932 C C . GLU A 1 117 ? 14.5 10.93 6.586 1 93.44 117 GLU A C 1
ATOM 934 O O . GLU A 1 117 ? 15.055 11.102 7.672 1 93.44 117 GLU A O 1
ATOM 939 N N . ASN A 1 118 ? 13.82 11.93 5.973 1 95.12 118 ASN A N 1
ATOM 940 C CA . ASN A 1 118 ? 13.797 13.289 6.504 1 95.12 118 ASN A CA 1
ATOM 941 C C . ASN A 1 118 ? 12.414 13.664 7.035 1 95.12 118 ASN A C 1
ATOM 943 O O . ASN A 1 118 ? 12.164 14.82 7.371 1 95.12 118 ASN A O 1
ATOM 947 N N . LEU A 1 119 ? 11.57 12.719 7.172 1 95.88 119 LEU A N 1
ATOM 948 C CA . LEU A 1 119 ? 10.172 12.969 7.52 1 95.88 119 LEU A CA 1
ATOM 949 C C . LEU A 1 119 ? 10.055 13.516 8.938 1 95.88 119 LEU A C 1
ATOM 951 O O . LEU A 1 119 ? 9.031 14.102 9.305 1 95.88 119 LEU A O 1
ATOM 955 N N . GLU A 1 120 ? 11.078 13.297 9.734 1 94.88 120 GLU A N 1
ATOM 956 C CA . GLU A 1 120 ? 11.023 13.789 11.109 1 94.88 120 GLU A CA 1
ATOM 957 C C . GLU A 1 120 ? 10.867 15.305 11.141 1 94.88 120 GLU A C 1
ATOM 959 O O . GLU A 1 120 ? 10.203 15.844 12.031 1 94.88 120 GLU A O 1
ATOM 964 N N . LYS A 1 121 ? 11.414 16.016 10.156 1 95.12 121 LYS A N 1
ATOM 965 C CA . LYS A 1 121 ? 11.406 17.484 10.117 1 95.12 121 LYS A CA 1
ATOM 966 C C . LYS A 1 121 ? 9.977 18.016 10.055 1 95.12 121 LYS A C 1
ATOM 968 O O . LYS A 1 121 ? 9.641 18.984 10.75 1 95.12 121 LYS A O 1
ATOM 973 N N . ILE A 1 122 ? 9.164 17.438 9.273 1 96.62 122 ILE A N 1
ATOM 974 C CA . ILE A 1 122 ? 7.809 17.953 9.148 1 96.62 122 ILE A CA 1
ATOM 975 C C . ILE A 1 122 ? 6.91 17.297 10.195 1 96.62 122 ILE A C 1
ATOM 977 O O . ILE A 1 122 ? 5.918 17.891 10.625 1 96.62 122 ILE A O 1
ATOM 981 N N . SER A 1 123 ? 7.262 16.047 10.648 1 95.56 123 SER A N 1
ATOM 982 C CA . SER A 1 123 ? 6.406 15.297 11.555 1 95.56 123 SER A CA 1
ATOM 983 C C . SER A 1 123 ? 6.359 15.945 12.938 1 95.56 123 SER A C 1
ATOM 985 O O . SER A 1 123 ? 5.367 15.812 13.656 1 95.56 123 SER A O 1
ATOM 987 N N . ILE A 1 124 ? 7.359 16.719 13.227 1 95.25 124 ILE A N 1
ATOM 988 C CA . ILE A 1 124 ? 7.371 17.422 14.5 1 95.25 124 ILE A CA 1
ATOM 989 C C . ILE A 1 124 ? 6.223 18.422 14.547 1 95.25 124 ILE A C 1
ATOM 991 O O . ILE A 1 124 ? 5.574 18.578 15.586 1 95.25 124 ILE A O 1
ATOM 995 N N . PHE A 1 125 ? 5.973 19.062 13.469 1 97 125 PHE A N 1
ATOM 996 C CA . PHE A 1 125 ? 4.832 19.969 13.391 1 97 125 PHE A CA 1
ATOM 997 C C . PHE A 1 125 ? 3.523 19.188 13.492 1 97 125 PHE A C 1
ATOM 999 O O . PHE A 1 125 ? 2.533 19.688 14.023 1 97 125 PHE A O 1
ATOM 1006 N N . GLY A 1 126 ? 3.594 18.016 12.961 1 94.88 126 GLY A N 1
ATOM 1007 C CA . GLY A 1 126 ? 2.42 17.156 12.984 1 94.88 126 GLY A CA 1
ATOM 1008 C C . GLY A 1 126 ? 1.994 16.766 14.391 1 94.88 126 GLY A C 1
ATOM 1009 O O . GLY A 1 126 ? 0.8 16.641 14.664 1 94.88 126 GLY A O 1
ATOM 1010 N N . VAL A 1 127 ? 2.9 16.578 15.242 1 94.62 127 VAL A N 1
ATOM 1011 C CA . VAL A 1 127 ? 2.59 16.234 16.625 1 94.62 127 VAL A CA 1
ATOM 1012 C C . VAL A 1 127 ? 1.802 17.359 17.281 1 94.62 127 VAL A C 1
ATOM 1014 O O . VAL A 1 127 ? 0.754 17.141 17.875 1 94.62 127 VAL A O 1
ATOM 1017 N N . ALA A 1 128 ? 2.33 18.562 17.156 1 96.25 128 ALA A N 1
ATOM 1018 C CA . ALA A 1 128 ? 1.626 19.734 17.672 1 96.25 128 ALA A CA 1
ATOM 1019 C C . ALA A 1 128 ? 0.229 19.844 17.062 1 96.25 128 ALA A C 1
ATOM 1021 O O . ALA A 1 128 ? -0.739 20.125 17.781 1 96.25 128 ALA A O 1
ATOM 1022 N N . HIS A 1 129 ? 0.211 19.672 15.812 1 96.88 129 HIS A N 1
ATOM 1023 C CA . HIS A 1 129 ? -1.034 19.781 15.062 1 96.88 129 HIS A CA 1
ATOM 1024 C C . HIS A 1 129 ? -2.074 18.781 15.555 1 96.88 129 HIS A C 1
ATOM 1026 O O . HIS A 1 129 ? -3.238 19.141 15.75 1 96.88 129 HIS A O 1
ATOM 1032 N N . GLU A 1 130 ? -1.697 17.531 15.789 1 92.81 130 GLU A N 1
ATOM 1033 C CA . GLU A 1 130 ? -2.639 16.516 16.234 1 92.81 130 GLU A CA 1
ATOM 1034 C C . GLU A 1 130 ? -3.152 16.812 17.641 1 92.81 130 GLU A C 1
ATOM 1036 O O . GLU A 1 130 ? -4.324 16.578 17.938 1 92.81 130 GLU A O 1
ATOM 1041 N N . PHE A 1 131 ? -2.303 17.312 18.469 1 93.25 131 PHE A N 1
ATOM 1042 C CA . PHE A 1 131 ? -2.734 17.719 19.797 1 93.25 131 PHE A CA 1
ATOM 1043 C C . PHE A 1 131 ? -3.779 18.828 19.719 1 93.25 131 PHE A C 1
ATOM 1045 O O . PHE A 1 131 ? -4.797 18.781 20.406 1 93.25 131 PHE A O 1
ATOM 1052 N N . PHE A 1 132 ? -3.494 19.719 18.953 1 96.06 132 PHE A N 1
ATOM 1053 C CA . PHE A 1 132 ? -4.41 20.844 18.766 1 96.06 132 PHE A CA 1
ATOM 1054 C C . PHE A 1 132 ? -5.738 20.375 18.203 1 96.06 132 PHE A C 1
ATOM 1056 O O . PHE A 1 132 ? -6.805 20.781 18.672 1 96.06 132 PHE A O 1
ATOM 1063 N N . VAL A 1 133 ? -5.691 19.547 17.203 1 93.75 133 VAL A N 1
ATOM 1064 C CA . VAL A 1 133 ? -6.887 19.109 16.484 1 93.75 133 VAL A CA 1
ATOM 1065 C C . VAL A 1 133 ? -7.797 18.328 17.438 1 93.75 133 VAL A C 1
ATOM 1067 O O . VAL A 1 133 ? -9 18.594 17.5 1 93.75 133 VAL A O 1
ATOM 1070 N N . TRP A 1 134 ? -7.293 17.469 18.25 1 88.88 134 TRP A N 1
ATOM 1071 C CA . TRP A 1 134 ? -8.094 16.578 19.094 1 88.88 134 TRP A CA 1
ATOM 1072 C C . TRP A 1 134 ? -8.625 17.312 20.312 1 88.88 134 TRP A C 1
ATOM 1074 O O . TRP A 1 134 ? -9.758 17.094 20.734 1 88.88 134 TRP A O 1
ATOM 1084 N N . PHE A 1 135 ? -7.91 18.25 20.797 1 89.81 135 PHE A N 1
ATOM 1085 C CA . PHE A 1 135 ? -8.273 18.828 22.094 1 89.81 135 PHE A CA 1
ATOM 1086 C C . PHE A 1 135 ? -8.969 20.172 21.906 1 89.81 135 PHE A C 1
ATOM 1088 O O . PHE A 1 135 ? -9.797 20.562 22.734 1 89.81 135 PHE A O 1
ATOM 1095 N N . ILE A 1 136 ? -8.641 20.766 20.891 1 92.94 136 ILE A N 1
ATOM 1096 C CA . ILE A 1 136 ? -9.148 22.141 20.766 1 92.94 136 ILE A CA 1
ATOM 1097 C C . ILE A 1 136 ? -10.047 22.25 19.547 1 92.94 136 ILE A C 1
ATOM 1099 O O . ILE A 1 136 ? -11.234 22.578 19.656 1 92.94 136 ILE A O 1
ATOM 1103 N N . PHE A 1 137 ? -9.547 21.859 18.406 1 93.5 137 PHE A N 1
ATOM 1104 C CA . PHE A 1 137 ? -10.211 22.078 17.141 1 93.5 137 PHE A CA 1
ATOM 1105 C C . PHE A 1 137 ? -11.562 21.375 17.094 1 93.5 137 PHE A C 1
ATOM 1107 O O . PHE A 1 137 ? -12.586 22.016 16.812 1 93.5 137 PHE A O 1
ATOM 1114 N N . TYR A 1 138 ? -11.578 20.156 17.438 1 88.12 138 TYR A N 1
ATOM 1115 C CA . TYR A 1 138 ? -12.82 19.406 17.375 1 88.12 138 TYR A CA 1
ATOM 1116 C C . TYR A 1 138 ? -13.797 19.875 18.453 1 88.12 138 TYR A C 1
ATOM 1118 O O . TYR A 1 138 ? -15.008 19.906 18.219 1 88.12 138 TYR A O 1
ATOM 1126 N N . THR A 1 139 ? -13.297 20.125 19.609 1 90.06 139 THR A N 1
ATOM 1127 C CA . THR A 1 139 ? -14.133 20.641 20.688 1 90.06 139 THR A CA 1
ATOM 1128 C C . THR A 1 139 ? -14.797 21.953 20.266 1 90.06 139 THR A C 1
ATOM 1130 O O . THR A 1 139 ? -16 22.125 20.453 1 90.06 139 THR A O 1
ATOM 1133 N N . LEU A 1 140 ? -14.039 22.828 19.688 1 93 140 LEU A N 1
ATOM 1134 C CA . LEU A 1 140 ? -14.57 24.125 19.281 1 93 140 LEU A CA 1
ATOM 1135 C C . LEU A 1 140 ? -15.562 23.984 18.141 1 93 140 LEU A C 1
ATOM 1137 O O . LEU A 1 140 ? -16.547 24.734 18.062 1 93 140 LEU A O 1
ATOM 1141 N N . LEU A 1 141 ? -15.289 23.078 17.266 1 91.81 141 LEU A N 1
ATOM 1142 C CA . LEU A 1 141 ? -16.203 22.812 16.172 1 91.81 141 LEU A CA 1
ATOM 1143 C C . LEU A 1 141 ? -17.547 22.312 16.703 1 91.81 141 LEU A C 1
ATOM 1145 O O . LEU A 1 141 ? -18.609 22.75 16.234 1 91.81 141 LEU A O 1
ATOM 1149 N N . LYS A 1 142 ? -17.469 21.391 17.641 1 89 142 LYS A N 1
ATOM 1150 C CA . LYS A 1 142 ? -18.688 20.859 18.234 1 89 142 LYS A CA 1
ATOM 1151 C C . LYS A 1 142 ? -19.469 21.938 18.984 1 89 142 LYS A C 1
ATOM 1153 O O . LYS A 1 142 ? -20.703 21.969 18.938 1 89 142 LYS A O 1
ATOM 1158 N N . MET A 1 143 ? -18.797 22.766 19.641 1 91.44 143 MET A N 1
ATOM 1159 C CA . MET A 1 143 ? -19.438 23.859 20.359 1 91.44 143 MET A CA 1
ATOM 1160 C C . MET A 1 143 ? -20.125 24.828 19.406 1 91.44 143 MET A C 1
ATOM 1162 O O . MET A 1 143 ? -21.234 25.266 19.656 1 91.44 143 MET A O 1
ATOM 1166 N N . LYS A 1 144 ? -19.469 25.078 18.375 1 91 144 LYS A N 1
ATOM 1167 C CA . LYS A 1 144 ? -19.969 26.062 17.422 1 91 144 LYS A CA 1
ATOM 1168 C C . LYS A 1 144 ? -21.156 25.516 16.641 1 91 144 LYS A C 1
ATOM 1170 O O . LYS A 1 144 ? -22.156 26.234 16.438 1 91 144 LYS A O 1
ATOM 1175 N N . PHE A 1 145 ? -21.125 24.25 16.234 1 90.94 145 PHE A N 1
ATOM 1176 C CA . PHE A 1 145 ? -22.109 23.781 15.273 1 90.94 145 PHE A CA 1
ATOM 1177 C C . PHE A 1 145 ? -23.031 22.75 15.906 1 90.94 145 PHE A C 1
ATOM 1179 O O . PHE A 1 145 ? -24.078 22.422 15.344 1 90.94 145 PHE A O 1
ATOM 1186 N N . ASN A 1 146 ? -22.656 22.188 17 1 86.69 146 ASN A N 1
ATOM 1187 C CA . ASN A 1 146 ? -23.484 21.172 17.625 1 86.69 146 ASN A CA 1
ATOM 1188 C C . ASN A 1 146 ? -23.859 21.547 19.047 1 86.69 146 ASN A C 1
ATOM 1190 O O . ASN A 1 146 ? -24.453 20.75 19.766 1 86.69 146 ASN A O 1
ATOM 1194 N N . ASN A 1 147 ? -23.484 22.672 19.516 1 86.94 147 ASN A N 1
ATOM 1195 C CA . ASN A 1 147 ? -23.781 23.188 20.844 1 86.94 147 ASN A CA 1
ATOM 1196 C C . ASN A 1 147 ? -23.359 22.219 21.938 1 86.94 147 ASN A C 1
ATOM 1198 O O . ASN A 1 147 ? -24.094 22 22.906 1 86.94 147 ASN A O 1
ATOM 1202 N N . GLU A 1 148 ? -22.281 21.547 21.672 1 85.12 148 GLU A N 1
ATOM 1203 C CA . GLU A 1 148 ? -21.734 20.625 22.656 1 85.12 148 GLU A CA 1
ATOM 1204 C C . GLU A 1 148 ? -20.516 21.219 23.344 1 85.12 148 GLU A C 1
ATOM 1206 O O . GLU A 1 148 ? -19.812 22.047 22.781 1 85.12 148 GLU A O 1
ATOM 1211 N N . ARG A 1 149 ? -20.375 20.906 24.625 1 80.81 149 ARG A N 1
ATOM 1212 C CA . ARG A 1 149 ? -19.234 21.375 25.391 1 80.81 149 ARG A CA 1
ATOM 1213 C C . ARG A 1 149 ? -18.125 20.312 25.438 1 80.81 149 ARG A C 1
ATOM 1215 O O . ARG A 1 149 ? -18.266 19.25 24.844 1 80.81 149 ARG A O 1
ATOM 1222 N N . PHE A 1 150 ? -17.062 20.75 26.031 1 82.5 150 PHE A N 1
ATOM 1223 C CA . PHE A 1 150 ? -15.945 19.828 26.172 1 82.5 150 PHE A CA 1
ATOM 1224 C C . PHE A 1 150 ? -16.391 18.547 26.859 1 82.5 150 PHE A C 1
ATOM 1226 O O . PHE A 1 150 ? -17.172 18.578 27.812 1 82.5 150 PHE A O 1
ATOM 1233 N N . SER A 1 151 ? -16.125 17.469 26.203 1 82.56 151 SER A N 1
ATOM 1234 C CA . SER A 1 151 ? -16.453 16.156 26.75 1 82.56 151 SER A CA 1
ATOM 1235 C C . SER A 1 151 ? -15.188 15.32 27 1 82.56 151 SER A C 1
ATOM 1237 O O . SER A 1 151 ? -14.242 15.383 26.219 1 82.56 151 SER A O 1
ATOM 1239 N N . ILE A 1 152 ? -15.086 14.633 28.094 1 82.69 152 ILE A N 1
ATOM 1240 C CA . ILE A 1 152 ? -14 13.727 28.453 1 82.69 152 ILE A CA 1
ATOM 1241 C C . ILE A 1 152 ? -13.805 12.695 27.344 1 82.69 152 ILE A C 1
ATOM 1243 O O . ILE A 1 152 ? -12.719 12.141 27.188 1 82.69 152 ILE A O 1
ATOM 1247 N N . HIS A 1 153 ? -14.734 12.531 26.562 1 81.81 153 HIS A N 1
ATOM 1248 C CA . HIS A 1 153 ? -14.703 11.57 25.469 1 81.81 153 HIS A CA 1
ATOM 1249 C C . HIS A 1 153 ? -13.695 11.992 24.406 1 81.81 153 HIS A C 1
ATOM 1251 O O . HIS A 1 153 ? -13.18 11.148 23.656 1 81.81 153 HIS A O 1
ATOM 1257 N N . ILE A 1 154 ? -13.375 13.227 24.375 1 83.69 154 ILE A N 1
ATOM 1258 C CA . ILE A 1 154 ? -12.391 13.734 23.422 1 83.69 154 ILE A CA 1
ATOM 1259 C C . ILE A 1 154 ? -11.008 13.203 23.766 1 83.69 154 ILE A C 1
ATOM 1261 O O . ILE A 1 154 ? -10.219 12.867 22.891 1 83.69 154 ILE A O 1
ATOM 1265 N N . ILE A 1 155 ? -10.781 13.086 25.031 1 85.06 155 ILE A N 1
ATOM 1266 C CA . ILE A 1 155 ? -9.508 12.555 25.5 1 85.06 155 ILE A CA 1
ATOM 1267 C C . ILE A 1 155 ? -9.398 11.078 25.125 1 85.06 155 ILE A C 1
ATOM 1269 O O . ILE A 1 155 ? -8.328 10.617 24.703 1 85.06 155 ILE A O 1
ATOM 1273 N N . LYS A 1 156 ? -10.445 10.352 25.312 1 85.25 156 LYS A N 1
ATOM 1274 C CA . LYS A 1 156 ? -10.453 8.938 24.938 1 85.25 156 LYS A CA 1
ATOM 1275 C C . LYS A 1 156 ? -10.219 8.766 23.453 1 85.25 156 LYS A C 1
ATOM 1277 O O . LYS A 1 156 ? -9.508 7.844 23.031 1 85.25 156 LYS A O 1
ATOM 1282 N N . GLY A 1 157 ? -10.773 9.672 22.703 1 84.56 157 GLY A N 1
ATOM 1283 C CA . GLY A 1 157 ? -10.562 9.641 21.266 1 84.56 157 GLY A CA 1
ATOM 1284 C C . GLY A 1 157 ? -9.109 9.859 20.859 1 84.56 157 GLY A C 1
ATOM 1285 O O . GLY A 1 157 ? -8.594 9.18 19.969 1 84.56 157 GLY A O 1
ATOM 1286 N N . PHE A 1 158 ? -8.57 10.805 21.562 1 86.69 158 PHE A N 1
ATOM 1287 C CA . PHE A 1 158 ? -7.164 11.117 21.328 1 86.69 158 PHE A CA 1
ATOM 1288 C C . PHE A 1 158 ? -6.285 9.914 21.672 1 86.69 158 PHE A C 1
ATOM 1290 O O . PHE A 1 158 ? -5.422 9.531 20.875 1 86.69 158 PHE A O 1
ATOM 1297 N N . LEU A 1 159 ? -6.543 9.219 22.703 1 89.5 159 LEU A N 1
ATOM 1298 C CA . LEU A 1 159 ? -5.695 8.141 23.203 1 89.5 159 LEU A CA 1
ATOM 1299 C C . LEU A 1 159 ? -5.926 6.859 22.422 1 89.5 159 LEU A C 1
ATOM 1301 O O . LEU A 1 159 ? -5.082 5.961 22.422 1 89.5 159 LEU A O 1
ATOM 1305 N N . THR A 1 160 ? -6.988 6.797 21.766 1 91.25 160 THR A N 1
ATOM 1306 C CA . THR A 1 160 ? -7.289 5.57 21.031 1 91.25 160 THR A CA 1
ATOM 1307 C C . THR A 1 160 ? -7.004 5.754 19.531 1 91.25 160 THR A C 1
ATOM 1309 O O . THR A 1 160 ? -7.152 4.816 18.75 1 91.25 160 THR A O 1
ATOM 1312 N N . SER A 1 161 ? -6.59 6.973 19.109 1 91.5 161 SER A N 1
ATOM 1313 C CA . SER A 1 161 ? -6.246 7.219 17.703 1 91.5 161 SER A CA 1
ATOM 1314 C C . SER A 1 161 ? -5.031 6.406 17.281 1 91.5 161 SER A C 1
ATOM 1316 O O . SER A 1 161 ? -3.965 6.508 17.891 1 91.5 161 SER A O 1
ATOM 1318 N N . PRO A 1 162 ? -5.172 5.598 16.281 1 94.19 162 PRO A N 1
ATOM 1319 C CA . PRO A 1 162 ? -4.035 4.789 15.836 1 94.19 162 PRO A CA 1
ATOM 1320 C C . PRO A 1 162 ? -2.807 5.633 15.492 1 94.19 162 PRO A C 1
ATOM 1322 O O . PRO A 1 162 ? -1.676 5.215 15.75 1 94.19 162 PRO A O 1
ATOM 1325 N N . LEU A 1 163 ? -3.068 6.699 14.953 1 92.81 163 LEU A N 1
ATOM 1326 C CA . LEU A 1 163 ? -1.98 7.598 14.578 1 92.81 163 LEU A CA 1
ATOM 1327 C C . LEU A 1 163 ? -1.218 8.07 15.812 1 92.81 163 LEU A C 1
ATOM 1329 O O . LEU A 1 163 ? 0.013 8.016 15.852 1 92.81 163 LEU A O 1
ATOM 1333 N N . ILE A 1 164 ? -1.927 8.516 16.812 1 94.06 164 ILE A N 1
ATOM 1334 C CA . ILE A 1 164 ? -1.33 9.047 18.031 1 94.06 164 ILE A CA 1
ATOM 1335 C C . ILE A 1 164 ? -0.62 7.918 18.781 1 94.06 164 ILE A C 1
ATOM 1337 O O . ILE A 1 164 ? 0.51 8.094 19.25 1 94.06 164 ILE A O 1
ATOM 1341 N N . ILE A 1 165 ? -1.281 6.793 18.844 1 96.19 165 ILE A N 1
ATOM 1342 C CA . ILE A 1 165 ? -0.697 5.641 19.531 1 96.19 165 ILE A CA 1
ATOM 1343 C C . ILE A 1 165 ? 0.633 5.277 18.875 1 96.19 165 ILE A C 1
ATOM 1345 O O . ILE A 1 165 ? 1.614 4.992 19.562 1 96.19 165 ILE A O 1
ATOM 1349 N N . SER A 1 166 ? 0.681 5.293 17.562 1 96.75 166 SER A N 1
ATOM 1350 C CA . SER A 1 166 ? 1.887 4.934 16.828 1 96.75 166 SER A CA 1
ATOM 1351 C C . SER A 1 166 ? 3.016 5.922 17.109 1 96.75 166 SER A C 1
ATOM 1353 O O . SER A 1 166 ? 4.172 5.523 17.266 1 96.75 166 SER A O 1
ATOM 1355 N N . ILE A 1 167 ? 2.689 7.184 17.125 1 94.25 167 ILE A N 1
ATOM 1356 C CA . ILE A 1 167 ? 3.678 8.219 17.406 1 94.25 167 ILE A CA 1
ATOM 1357 C C . ILE A 1 167 ? 4.234 8.039 18.812 1 94.25 167 ILE A C 1
ATOM 1359 O O . ILE A 1 167 ? 5.453 8.039 19.016 1 94.25 167 ILE A O 1
ATOM 1363 N N . ILE A 1 168 ? 3.389 7.848 19.812 1 94.62 168 ILE A N 1
ATOM 1364 C CA . ILE A 1 168 ? 3.787 7.707 21.203 1 94.62 168 ILE A CA 1
ATOM 1365 C C . ILE A 1 168 ? 4.66 6.465 21.375 1 94.62 168 ILE A C 1
ATOM 1367 O O . ILE A 1 168 ? 5.707 6.516 22.031 1 94.62 168 ILE A O 1
ATOM 1371 N N . LEU A 1 169 ? 4.23 5.363 20.781 1 96.44 169 LEU A N 1
ATOM 1372 C CA . LEU A 1 169 ? 5 4.125 20.875 1 96.44 169 LEU A CA 1
ATOM 1373 C C . LEU A 1 169 ? 6.371 4.289 20.234 1 96.44 169 LEU A C 1
ATOM 1375 O O . LEU A 1 169 ? 7.375 3.814 20.766 1 96.44 169 LEU A O 1
ATOM 1379 N N . GLY A 1 170 ? 6.406 4.895 19.016 1 96.69 170 GLY A N 1
ATOM 1380 C CA . GLY A 1 170 ? 7.684 5.172 18.375 1 96.69 170 GLY A CA 1
ATOM 1381 C C . GLY A 1 170 ? 8.602 6.027 19.219 1 96.69 170 GLY A C 1
ATOM 1382 O O . GLY A 1 170 ? 9.789 5.711 19.375 1 96.69 170 GLY A O 1
ATOM 1383 N N . LEU A 1 171 ? 8.078 7.062 19.828 1 94.56 171 LEU A N 1
ATOM 1384 C CA . LEU A 1 171 ? 8.844 7.98 20.672 1 94.56 171 LEU A CA 1
ATOM 1385 C C . LEU A 1 171 ? 9.336 7.285 21.938 1 94.56 171 LEU A C 1
ATOM 1387 O O . LEU A 1 171 ? 10.469 7.508 22.375 1 94.56 171 LEU A O 1
ATOM 1391 N N . LEU A 1 172 ? 8.43 6.531 22.531 1 95.94 172 LEU A N 1
ATOM 1392 C CA . LEU A 1 172 ? 8.797 5.812 23.75 1 95.94 172 LEU A CA 1
ATOM 1393 C C . LEU A 1 172 ? 9.961 4.867 23.484 1 95.94 172 LEU A C 1
ATOM 1395 O O . LEU A 1 172 ? 10.906 4.801 24.281 1 95.94 172 LEU A O 1
ATOM 1399 N N . LEU A 1 173 ? 9.93 4.125 22.422 1 96.38 173 LEU A N 1
ATOM 1400 C CA . LEU A 1 173 ? 11.016 3.211 22.078 1 96.38 173 LEU A CA 1
ATOM 1401 C C . LEU A 1 173 ? 12.305 3.977 21.781 1 96.38 173 LEU A C 1
ATOM 1403 O O . LEU A 1 173 ? 13.391 3.512 22.125 1 96.38 173 LEU A O 1
ATOM 1407 N N . ASN A 1 174 ? 12.125 5.094 21.125 1 95.19 174 ASN A N 1
ATOM 1408 C CA . ASN A 1 174 ? 13.273 5.941 20.812 1 95.19 174 ASN A CA 1
ATOM 1409 C C . ASN A 1 174 ? 13.922 6.48 22.094 1 95.19 174 ASN A C 1
ATOM 1411 O O . ASN A 1 174 ? 15.133 6.344 22.266 1 95.19 174 ASN A O 1
ATOM 1415 N N . ILE A 1 175 ? 13.195 7.008 23.031 1 94.12 175 ILE A N 1
ATOM 1416 C CA . ILE A 1 175 ? 13.672 7.633 24.25 1 94.12 175 ILE A CA 1
ATOM 1417 C C . ILE A 1 175 ? 14.32 6.574 25.156 1 94.12 175 ILE A C 1
ATOM 1419 O O . ILE A 1 175 ? 15.344 6.828 25.781 1 94.12 175 ILE A O 1
ATOM 1423 N N . MET A 1 176 ? 13.672 5.457 25.156 1 95.06 176 MET A N 1
ATOM 1424 C CA . MET A 1 176 ? 14.172 4.379 26 1 95.06 176 MET A CA 1
ATOM 1425 C C . MET A 1 176 ? 15.367 3.689 25.359 1 95.06 176 MET A C 1
ATOM 1427 O O . MET A 1 176 ? 16 2.83 25.984 1 95.06 176 MET A O 1
ATOM 1431 N N . ASN A 1 177 ? 15.688 4.016 24.188 1 91.5 177 ASN A N 1
ATOM 1432 C CA . ASN A 1 177 ? 16.812 3.449 23.453 1 91.5 177 ASN A CA 1
ATOM 1433 C C . ASN A 1 177 ? 16.672 1.936 23.297 1 91.5 177 ASN A C 1
ATOM 1435 O O . ASN A 1 177 ? 17.656 1.202 23.484 1 91.5 177 ASN A O 1
ATOM 1439 N N . ILE A 1 178 ? 15.523 1.496 23.047 1 90.69 178 ILE A N 1
ATOM 1440 C CA . ILE A 1 178 ? 15.297 0.062 22.906 1 90.69 178 ILE A CA 1
ATOM 1441 C C . ILE A 1 178 ? 14.883 -0.25 21.469 1 90.69 178 ILE A C 1
ATOM 1443 O O . ILE A 1 178 ? 14.414 -1.354 21.172 1 90.69 178 ILE A O 1
ATOM 1447 N N . GLU A 1 179 ? 15.094 0.654 20.656 1 87.56 179 GLU A N 1
ATOM 1448 C CA . GLU A 1 179 ? 14.742 0.448 19.25 1 87.56 179 GLU A CA 1
ATOM 1449 C C . GLU A 1 179 ? 15.641 -0.604 18.609 1 87.56 179 GLU A C 1
ATOM 1451 O O . GLU A 1 179 ? 15.273 -1.202 17.594 1 87.56 179 GLU A O 1
ATOM 1456 N N . LYS A 1 180 ? 16.734 -0.959 19.266 1 86.12 180 LYS A N 1
ATOM 1457 C CA . LYS A 1 180 ? 17.688 -1.952 18.781 1 86.12 180 LYS A CA 1
ATOM 1458 C C . LYS A 1 180 ? 17.047 -3.338 18.719 1 86.12 180 LYS A C 1
ATOM 1460 O O . LYS A 1 180 ? 17.5 -4.195 17.953 1 86.12 180 LYS A O 1
ATOM 1465 N N . ILE A 1 181 ? 16 -3.482 19.5 1 86.25 181 ILE A N 1
ATOM 1466 C CA . ILE A 1 181 ? 15.328 -4.781 19.531 1 86.25 181 ILE A CA 1
ATOM 1467 C C . ILE A 1 181 ? 14.797 -5.121 18.141 1 86.25 181 ILE A C 1
ATOM 1469 O O . ILE A 1 181 ? 14.75 -6.289 17.75 1 86.25 181 ILE A O 1
ATOM 1473 N N . PHE A 1 182 ? 14.469 -4.18 17.344 1 89.81 182 PHE A N 1
ATOM 1474 C CA . PHE A 1 182 ? 13.906 -4.348 16.016 1 89.81 182 PHE A CA 1
ATOM 1475 C C . PHE A 1 182 ? 14.984 -4.73 15.008 1 89.81 182 PHE A C 1
ATOM 1477 O O . PHE A 1 182 ? 14.688 -5.113 13.875 1 89.81 182 PHE A O 1
ATOM 1484 N N . PHE A 1 183 ? 16.156 -4.742 15.469 1 86.75 183 PHE A N 1
ATOM 1485 C CA . PHE A 1 183 ? 17.281 -5.062 14.578 1 86.75 183 PHE A CA 1
ATOM 1486 C C . PHE A 1 183 ? 18.047 -6.277 15.086 1 86.75 183 PHE A C 1
ATOM 1488 O O . PHE A 1 183 ? 18.891 -6.82 14.383 1 86.75 183 PHE A O 1
ATOM 1495 N N . GLU A 1 184 ? 17.734 -6.734 16.25 1 88.88 184 GLU A N 1
ATOM 1496 C CA . GLU A 1 184 ? 18.516 -7.793 16.875 1 88.88 184 GLU A CA 1
ATOM 1497 C C . GLU A 1 184 ? 17.688 -9.055 17.078 1 88.88 184 GLU A C 1
ATOM 1499 O O . GLU A 1 184 ? 18.203 -10.172 16.969 1 88.88 184 GLU A O 1
ATOM 1504 N N . ASN A 1 185 ? 16.5 -8.875 17.406 1 92.44 185 ASN A N 1
ATOM 1505 C CA . ASN A 1 185 ? 15.602 -10.008 17.641 1 92.44 185 ASN A CA 1
ATOM 1506 C C . ASN A 1 185 ? 14.852 -10.398 16.375 1 92.44 185 ASN A C 1
ATOM 1508 O O . ASN A 1 185 ? 14.234 -9.555 15.727 1 92.44 185 ASN A O 1
ATOM 1512 N N . THR A 1 186 ? 14.898 -11.672 16.062 1 92.62 186 THR A N 1
ATOM 1513 C CA . THR A 1 186 ? 14.383 -12.211 14.812 1 92.62 186 THR A CA 1
ATOM 1514 C C . THR A 1 186 ? 12.906 -11.859 14.641 1 92.62 186 THR A C 1
ATOM 1516 O O . THR A 1 186 ? 12.484 -11.445 13.562 1 92.62 186 THR A O 1
ATOM 1519 N N . PHE A 1 187 ? 12.203 -11.984 15.641 1 95 187 PHE A N 1
ATOM 1520 C CA . PHE A 1 187 ? 10.773 -11.703 15.578 1 95 187 PHE A CA 1
ATOM 1521 C C . PHE A 1 187 ? 10.523 -10.227 15.305 1 95 187 PHE A C 1
ATOM 1523 O O . PHE A 1 187 ? 9.719 -9.883 14.438 1 95 187 PHE A O 1
ATOM 1530 N N . PHE A 1 188 ? 11.211 -9.383 15.977 1 95.62 188 PHE A N 1
ATOM 1531 C CA . PHE A 1 188 ? 10.984 -7.949 15.852 1 95.62 188 PHE A CA 1
ATOM 1532 C C . PHE A 1 188 ? 11.539 -7.426 14.539 1 95.62 188 PHE A C 1
ATOM 1534 O O . PHE A 1 188 ? 11.016 -6.461 13.977 1 95.62 188 PHE A O 1
ATOM 1541 N N . ILE A 1 189 ? 12.547 -8.133 14.047 1 96.31 189 ILE A N 1
ATOM 1542 C CA . ILE A 1 189 ? 13.016 -7.801 12.703 1 96.31 189 ILE A CA 1
ATOM 1543 C C . ILE A 1 189 ? 11.898 -8.055 11.695 1 96.31 189 ILE A C 1
ATOM 1545 O O . ILE A 1 189 ? 11.656 -7.238 10.797 1 96.31 189 ILE A O 1
ATOM 1549 N N . GLY A 1 190 ? 11.234 -9.172 11.812 1 97 190 GLY A N 1
ATOM 1550 C CA . GLY A 1 190 ? 10.102 -9.469 10.953 1 97 190 GLY A CA 1
ATOM 1551 C C . GLY A 1 190 ? 8.977 -8.453 11.07 1 97 190 GLY A C 1
ATOM 1552 O O . GLY A 1 190 ? 8.367 -8.078 10.07 1 97 190 GLY A O 1
ATOM 1553 N N . VAL A 1 191 ? 8.703 -8.023 12.289 1 97.56 191 VAL A N 1
ATOM 1554 C CA . VAL A 1 191 ? 7.691 -6.996 12.523 1 97.56 191 VAL A CA 1
ATOM 1555 C C . VAL A 1 191 ? 8.094 -5.703 11.828 1 97.56 191 VAL A C 1
ATOM 1557 O O . VAL A 1 191 ? 7.258 -5.023 11.227 1 97.56 191 VAL A O 1
ATOM 1560 N N . ASP A 1 192 ? 9.367 -5.41 11.891 1 97.12 192 ASP A N 1
ATOM 1561 C CA . ASP A 1 192 ? 9.867 -4.191 11.258 1 97.12 192 ASP A CA 1
ATOM 1562 C C . ASP A 1 192 ? 9.711 -4.254 9.742 1 97.12 192 ASP A C 1
ATOM 1564 O O . ASP A 1 192 ? 9.359 -3.256 9.109 1 97.12 192 ASP A O 1
ATOM 1568 N N . ILE A 1 193 ? 10.016 -5.41 9.156 1 97.44 193 ILE A N 1
ATOM 1569 C CA . ILE A 1 193 ? 9.82 -5.59 7.723 1 97.44 193 ILE A CA 1
ATOM 1570 C C . ILE A 1 193 ? 8.344 -5.395 7.371 1 97.44 193 ILE A C 1
ATOM 1572 O O . ILE A 1 193 ? 8.023 -4.758 6.363 1 97.44 193 ILE A O 1
ATOM 1576 N N . THR A 1 194 ? 7.488 -5.879 8.227 1 98.31 194 THR A N 1
ATOM 1577 C CA . THR A 1 194 ? 6.055 -5.719 8.023 1 98.31 194 THR A CA 1
ATOM 1578 C C . THR A 1 194 ? 5.664 -4.246 8.078 1 98.31 194 THR A C 1
ATOM 1580 O O . THR A 1 194 ? 4.895 -3.77 7.238 1 98.31 194 THR A O 1
ATOM 1583 N N . LEU A 1 195 ? 6.172 -3.578 9.047 1 98.12 195 LEU A N 1
ATOM 1584 C CA . LEU A 1 195 ? 5.895 -2.154 9.195 1 98.12 195 LEU A CA 1
ATOM 1585 C C . LEU A 1 195 ? 6.391 -1.375 7.984 1 98.12 195 LEU A C 1
ATOM 1587 O O . LEU A 1 195 ? 5.734 -0.432 7.535 1 98.12 195 LEU A O 1
ATOM 1591 N N . ASN A 1 196 ? 7.488 -1.75 7.477 1 97.31 196 ASN A N 1
ATOM 1592 C CA . ASN A 1 196 ? 8.031 -1.09 6.293 1 97.31 196 ASN A CA 1
ATOM 1593 C C . ASN A 1 196 ? 7.164 -1.351 5.062 1 97.31 196 ASN A C 1
ATOM 1595 O O . ASN A 1 196 ? 6.969 -0.458 4.234 1 97.31 196 ASN A O 1
ATOM 1599 N N . TYR A 1 197 ? 6.656 -2.543 4.926 1 97.75 197 TYR A N 1
ATOM 1600 C CA . TYR A 1 197 ? 5.703 -2.85 3.867 1 97.75 197 TYR A CA 1
ATOM 1601 C C . TYR A 1 197 ? 4.477 -1.946 3.959 1 97.75 197 TYR A C 1
ATOM 1603 O O . TYR A 1 197 ? 4.074 -1.337 2.967 1 97.75 197 TYR A O 1
ATOM 1611 N N . LEU A 1 198 ? 3.986 -1.824 5.121 1 98.25 198 LEU A 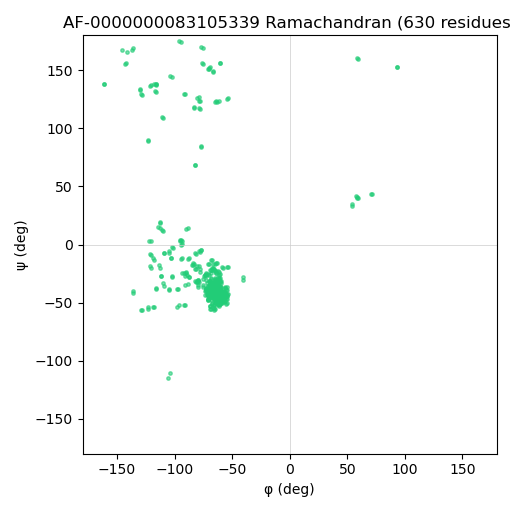N 1
ATOM 1612 C CA . LEU A 1 198 ? 2.773 -1.042 5.336 1 98.25 198 LEU A CA 1
ATOM 1613 C C . LEU A 1 198 ? 3.041 0.444 5.121 1 98.25 198 LEU A C 1
ATOM 1615 O O . LEU A 1 198 ? 2.223 1.146 4.523 1 98.25 198 LEU A O 1
ATOM 1619 N N . SER A 1 199 ? 4.152 0.899 5.609 1 97.62 199 SER A N 1
ATOM 1620 C CA . SER A 1 199 ? 4.492 2.312 5.484 1 97.62 199 SER A CA 1
ATOM 1621 C C . SER A 1 199 ? 4.684 2.709 4.023 1 97.62 199 SER A C 1
ATOM 1623 O O . SER A 1 199 ? 4.379 3.838 3.637 1 97.62 199 SER A O 1
ATOM 1625 N N . SER A 1 200 ? 5.152 1.825 3.186 1 96.38 200 SER A N 1
ATOM 1626 C CA . SER A 1 200 ? 5.48 2.121 1.795 1 96.38 200 SER A CA 1
ATOM 1627 C C . SER A 1 200 ? 4.223 2.375 0.971 1 96.38 200 SER A C 1
ATOM 1629 O O . SER A 1 200 ? 4.289 2.977 -0.103 1 96.38 200 SER A O 1
ATOM 1631 N N . ILE A 1 201 ? 3.078 1.978 1.47 1 97.5 201 ILE A N 1
ATOM 1632 C CA . ILE A 1 201 ? 1.821 2.123 0.744 1 97.5 201 ILE A CA 1
ATOM 1633 C C . ILE A 1 201 ? 1.291 3.545 0.909 1 97.5 201 ILE A C 1
ATOM 1635 O O . ILE A 1 201 ? 0.5 4.02 0.089 1 97.5 201 ILE A O 1
ATOM 1639 N N . ALA A 1 202 ? 1.72 4.246 1.936 1 97 202 ALA A N 1
ATOM 1640 C CA . ALA A 1 202 ? 1.098 5.496 2.363 1 97 202 ALA A CA 1
ATOM 1641 C C . ALA A 1 202 ? 1.194 6.559 1.271 1 97 202 ALA A C 1
ATOM 1643 O O . ALA A 1 202 ? 0.175 7.039 0.773 1 97 202 ALA A O 1
ATOM 1644 N N . THR A 1 203 ? 2.359 6.816 0.753 1 96.12 203 THR A N 1
ATOM 1645 C CA . THR A 1 203 ? 2.594 7.945 -0.142 1 96.12 203 THR A CA 1
ATOM 1646 C C . THR A 1 203 ? 1.896 7.727 -1.481 1 96.12 203 THR A C 1
ATOM 1648 O O . THR A 1 203 ? 1.078 8.547 -1.901 1 96.12 203 THR A O 1
ATOM 1651 N N . PRO A 1 204 ? 2.102 6.613 -2.152 1 97.69 204 PRO A N 1
ATOM 1652 C CA . PRO A 1 204 ? 1.478 6.473 -3.471 1 97.69 204 PRO A CA 1
ATOM 1653 C C . PRO A 1 204 ? -0.046 6.402 -3.396 1 97.69 204 PRO A C 1
ATOM 1655 O O . PRO A 1 204 ? -0.735 7.027 -4.211 1 97.69 204 PRO A O 1
ATOM 1658 N N . ILE A 1 205 ? -0.573 5.738 -2.418 1 98.38 205 ILE A N 1
ATOM 1659 C CA . ILE A 1 205 ? -2.021 5.578 -2.352 1 98.38 205 ILE A CA 1
ATOM 1660 C C . ILE A 1 205 ? -2.67 6.902 -1.953 1 98.38 205 ILE A C 1
ATOM 1662 O O . ILE A 1 205 ? -3.74 7.254 -2.455 1 98.38 205 ILE A O 1
ATOM 1666 N N . ILE A 1 206 ? -2.105 7.676 -1.073 1 97.44 206 ILE A N 1
ATOM 1667 C CA . ILE A 1 206 ? -2.672 8.953 -0.649 1 97.44 206 ILE A CA 1
ATOM 1668 C C . ILE A 1 206 ? -2.711 9.922 -1.831 1 97.44 206 ILE A C 1
ATOM 1670 O O . ILE A 1 206 ? -3.707 10.617 -2.037 1 97.44 206 ILE A O 1
ATOM 1674 N N . LEU A 1 207 ? -1.598 9.977 -2.631 1 97.56 207 LEU A N 1
ATOM 1675 C CA . LEU A 1 207 ? -1.588 10.867 -3.787 1 97.56 207 LEU A CA 1
ATOM 1676 C C . LEU A 1 207 ? -2.672 10.477 -4.785 1 97.56 207 LEU A C 1
ATOM 1678 O O . LEU A 1 207 ? -3.312 11.344 -5.383 1 97.56 207 LEU A O 1
ATOM 1682 N N . ILE A 1 208 ? -2.926 9.195 -4.938 1 98.5 208 ILE A N 1
ATOM 1683 C CA . ILE A 1 208 ? -4.004 8.719 -5.797 1 98.5 208 ILE A CA 1
ATOM 1684 C C . ILE A 1 208 ? -5.352 9.133 -5.219 1 98.5 208 ILE A C 1
ATOM 1686 O O . ILE A 1 208 ? -6.234 9.586 -5.949 1 98.5 208 ILE A O 1
ATOM 1690 N N . ILE A 1 209 ? -5.523 9.016 -3.896 1 97.69 209 ILE A N 1
ATOM 1691 C CA . ILE A 1 209 ? -6.758 9.383 -3.217 1 97.69 209 ILE A CA 1
ATOM 1692 C C . ILE A 1 209 ? -7.031 10.875 -3.416 1 97.69 209 ILE A C 1
ATOM 1694 O O . ILE A 1 209 ? -8.172 11.273 -3.641 1 97.69 209 ILE A O 1
ATOM 1698 N N . ILE A 1 210 ? -6.02 11.656 -3.328 1 96.44 210 ILE A N 1
ATOM 1699 C CA . ILE A 1 210 ? -6.141 13.094 -3.545 1 96.44 210 ILE A CA 1
ATOM 1700 C C . ILE A 1 210 ? -6.676 13.359 -4.949 1 96.44 210 ILE A C 1
ATOM 1702 O O . ILE A 1 210 ? -7.625 14.125 -5.125 1 96.44 210 ILE A O 1
ATOM 1706 N N . GLY A 1 211 ? -6.082 12.742 -5.965 1 97.56 211 GLY A N 1
ATOM 1707 C CA . GLY A 1 211 ? -6.531 12.914 -7.336 1 97.56 211 GLY A CA 1
ATOM 1708 C C . GLY A 1 211 ? -7.98 12.516 -7.543 1 97.56 211 GLY A C 1
ATOM 1709 O O . GLY A 1 211 ? -8.727 13.203 -8.242 1 97.56 211 GLY A O 1
ATOM 1710 N N . PHE A 1 212 ? -8.375 11.445 -6.93 1 97.81 212 PHE A N 1
ATOM 1711 C CA . PHE A 1 212 ? -9.734 10.922 -7.02 1 97.81 212 PHE A CA 1
ATOM 1712 C C . PHE A 1 212 ? -10.727 11.898 -6.402 1 97.81 212 PHE A C 1
ATOM 1714 O O . PHE A 1 212 ? -11.867 12.008 -6.863 1 97.81 212 PHE A O 1
ATOM 1721 N N . GLY A 1 213 ? -10.32 12.664 -5.398 1 94.94 213 GLY A N 1
ATOM 1722 C CA . GLY A 1 213 ? -11.219 13.469 -4.594 1 94.94 213 GLY A CA 1
ATOM 1723 C C . GLY A 1 213 ? -11.32 14.906 -5.066 1 94.94 213 GLY A C 1
ATOM 1724 O O . GLY A 1 213 ? -12.039 15.711 -4.473 1 94.94 213 GLY A O 1
ATOM 1725 N N . LEU A 1 214 ? -10.656 15.234 -6.145 1 94.31 214 LEU A N 1
ATOM 1726 C CA . LEU A 1 214 ? -10.664 16.609 -6.629 1 94.31 214 LEU A CA 1
ATOM 1727 C C . LEU A 1 214 ? -11.984 16.922 -7.332 1 94.31 214 LEU A C 1
ATOM 1729 O O . LEU A 1 214 ? -12.102 16.734 -8.547 1 94.31 214 LEU A O 1
ATOM 1733 N N . LYS A 1 215 ? -12.953 17.281 -6.625 1 92.38 215 LYS A N 1
ATOM 1734 C CA . LYS A 1 215 ? -14.258 17.688 -7.133 1 92.38 215 LYS A CA 1
ATOM 1735 C C . LYS A 1 215 ? -14.688 19.031 -6.527 1 92.38 215 LYS A C 1
ATOM 1737 O O . LYS A 1 215 ? -14.664 19.203 -5.309 1 92.38 215 LYS A O 1
ATOM 1742 N N . ILE A 1 216 ? -15.086 19.969 -7.379 1 93.25 216 ILE A N 1
ATOM 1743 C CA . ILE A 1 216 ? -15.477 21.312 -6.941 1 93.25 216 ILE A CA 1
ATOM 1744 C C . ILE A 1 216 ? -16.953 21.547 -7.281 1 93.25 216 ILE A C 1
ATOM 1746 O O . ILE A 1 216 ? -17.406 21.188 -8.367 1 93.25 216 ILE A O 1
ATOM 1750 N N . ASN A 1 217 ? -17.641 22.031 -6.301 1 93.69 217 ASN A N 1
ATOM 1751 C CA . ASN A 1 217 ? -18.969 22.547 -6.566 1 93.69 217 ASN A CA 1
ATOM 1752 C C . ASN A 1 217 ? -18.938 23.984 -7.07 1 93.69 217 ASN A C 1
ATOM 1754 O O . ASN A 1 217 ? -18.672 24.906 -6.305 1 93.69 217 ASN A O 1
ATOM 1758 N N . LYS A 1 218 ? -19.391 24.219 -8.234 1 94.44 218 LYS A N 1
ATOM 1759 C CA . LYS A 1 218 ? -19.266 25.5 -8.914 1 94.44 218 LYS A CA 1
ATOM 1760 C C . LYS A 1 218 ? -20.156 26.562 -8.258 1 94.44 218 LYS A C 1
ATOM 1762 O O . LYS A 1 218 ? -19.859 27.75 -8.305 1 94.44 218 LYS A O 1
ATOM 1767 N N . ILE A 1 219 ? -21.172 26.109 -7.648 1 96.25 219 ILE A N 1
ATOM 1768 C CA . ILE A 1 219 ? -22.156 27 -7.051 1 96.25 219 ILE A CA 1
ATOM 1769 C C . ILE A 1 219 ? -21.5 27.844 -5.961 1 96.25 219 ILE A C 1
ATOM 1771 O O . ILE A 1 219 ? -21.812 29.031 -5.82 1 96.25 219 ILE A O 1
ATOM 1775 N N . TYR A 1 220 ? -20.5 27.297 -5.211 1 96.38 220 TYR A N 1
ATOM 1776 C CA . TYR A 1 220 ? -19.969 27.969 -4.031 1 96.38 220 TYR A CA 1
ATOM 1777 C C . TYR A 1 220 ? -18.531 28.406 -4.262 1 96.38 220 TYR A C 1
ATOM 1779 O O . TYR A 1 220 ? -17.781 28.672 -3.309 1 96.38 220 TYR A O 1
ATOM 1787 N N . ILE A 1 221 ? -18.094 28.484 -5.52 1 96.94 221 ILE A N 1
ATOM 1788 C CA . ILE A 1 221 ? -16.703 28.703 -5.867 1 96.94 221 ILE A CA 1
ATOM 1789 C C . ILE A 1 221 ? -16.266 30.078 -5.402 1 96.94 221 ILE A C 1
ATOM 1791 O O . ILE A 1 221 ? -15.125 30.266 -4.953 1 96.94 221 ILE A O 1
ATOM 1795 N N . LYS A 1 222 ? -17.109 31.094 -5.527 1 96.44 222 LYS A N 1
ATOM 1796 C CA . LYS A 1 222 ? -16.734 32.469 -5.168 1 96.44 222 LYS A CA 1
ATOM 1797 C C . LYS A 1 222 ? -16.469 32.594 -3.672 1 96.44 222 LYS A C 1
ATOM 1799 O O . LYS A 1 222 ? -15.43 33.125 -3.268 1 96.44 222 LYS A O 1
ATOM 1804 N N . GLN A 1 223 ? -17.391 32.062 -2.885 1 96.31 223 GLN A N 1
ATOM 1805 C CA . GLN A 1 223 ? -17.219 32.094 -1.434 1 96.31 223 GLN A CA 1
ATOM 1806 C C . GLN A 1 223 ? -16.016 31.281 -0.996 1 96.31 223 GLN A C 1
ATOM 1808 O O . GLN A 1 223 ? -15.281 31.688 -0.09 1 96.31 223 GLN A O 1
ATOM 1813 N N . SER A 1 224 ? -15.82 30.156 -1.614 1 97.75 224 SER A N 1
ATOM 1814 C CA . SER A 1 224 ? -14.703 29.266 -1.286 1 97.75 224 SER A CA 1
ATOM 1815 C C . SER A 1 224 ? -13.367 29.922 -1.621 1 97.75 224 SER A C 1
ATOM 1817 O O . SER A 1 224 ? -12.391 29.781 -0.88 1 97.75 224 SER A O 1
ATOM 1819 N N . MET A 1 225 ? -13.352 30.641 -2.758 1 97.94 225 MET A N 1
ATOM 1820 C CA . MET A 1 225 ? -12.133 31.328 -3.162 1 97.94 225 MET A CA 1
ATOM 1821 C C . MET A 1 225 ? -11.789 32.438 -2.174 1 97.94 225 MET A C 1
ATOM 1823 O O . MET A 1 225 ? -10.609 32.656 -1.873 1 97.94 225 MET A O 1
ATOM 1827 N N . LYS A 1 226 ? -12.758 33.094 -1.752 1 97.69 226 LYS A N 1
ATOM 1828 C CA . LYS A 1 226 ? -12.555 34.125 -0.75 1 97.69 226 LYS A CA 1
ATOM 1829 C C . LYS A 1 226 ? -11.945 33.562 0.528 1 97.69 226 LYS A C 1
ATOM 1831 O O . LYS A 1 226 ? -10.977 34.094 1.058 1 97.69 226 LYS A O 1
ATOM 1836 N N . LEU A 1 227 ? -12.508 32.5 1.024 1 98 227 LEU A N 1
ATOM 1837 C CA . LEU A 1 227 ? -12.031 31.859 2.244 1 98 227 LEU A CA 1
ATOM 1838 C C . LEU A 1 227 ? -10.625 31.297 2.059 1 98 227 LEU A C 1
ATOM 1840 O O . LEU A 1 227 ? -9.805 31.359 2.975 1 98 227 LEU A O 1
ATOM 1844 N N . PHE A 1 228 ? -10.359 30.766 0.849 1 98.31 228 PHE A N 1
ATOM 1845 C CA . PHE A 1 228 ? -9.031 30.266 0.509 1 98.31 228 PHE A CA 1
ATOM 1846 C C . PHE A 1 228 ? -8 31.391 0.594 1 98.31 228 PHE A C 1
ATOM 1848 O O . PHE A 1 228 ? -6.93 31.219 1.172 1 98.31 228 PHE A O 1
ATOM 1855 N N . LEU A 1 229 ? -8.367 32.531 0.06 1 98.25 229 LEU A N 1
ATOM 1856 C CA . LEU A 1 229 ? -7.449 33.688 0.045 1 98.25 229 LEU A CA 1
ATOM 1857 C C . LEU A 1 229 ? -7.207 34.219 1.458 1 98.25 229 LEU A C 1
ATOM 1859 O O . LEU A 1 229 ? -6.078 34.531 1.816 1 98.25 229 LEU A O 1
ATOM 1863 N N . ILE A 1 230 ? -8.25 34.25 2.211 1 98.12 230 ILE A N 1
ATOM 1864 C CA . ILE A 1 230 ? -8.133 34.688 3.598 1 98.12 230 ILE A CA 1
ATOM 1865 C C . ILE A 1 230 ? -7.191 33.75 4.352 1 98.12 230 ILE A C 1
ATOM 1867 O O . ILE A 1 230 ? -6.348 34.188 5.133 1 98.12 230 ILE A O 1
ATOM 1871 N N . ARG A 1 231 ? -7.27 32.469 4.137 1 98.44 231 ARG A N 1
ATOM 1872 C CA . ARG A 1 231 ? -6.445 31.484 4.805 1 98.44 231 ARG A CA 1
ATOM 1873 C C . ARG A 1 231 ? -4.977 31.656 4.438 1 98.44 231 ARG A C 1
ATOM 1875 O O . ARG A 1 231 ? -4.117 31.75 5.32 1 98.44 231 ARG A O 1
ATOM 1882 N N . ILE A 1 232 ? -4.715 31.625 3.133 1 98.25 232 ILE A N 1
ATOM 1883 C CA . ILE A 1 232 ? -3.33 31.609 2.676 1 98.25 232 ILE A CA 1
ATOM 1884 C C . ILE A 1 232 ? -2.613 32.875 3.152 1 98.25 232 ILE A C 1
ATOM 1886 O O . ILE A 1 232 ? -1.454 32.812 3.568 1 98.25 232 ILE A O 1
ATOM 1890 N N . ILE A 1 233 ? -3.285 34 3.107 1 98.06 233 ILE A N 1
ATOM 1891 C CA . ILE A 1 233 ? -2.701 35.281 3.529 1 98.06 233 ILE A CA 1
ATOM 1892 C C . ILE A 1 233 ? -2.463 35.25 5.039 1 98.06 233 ILE A C 1
ATOM 1894 O O . ILE A 1 233 ? -1.367 35.562 5.504 1 98.06 233 ILE A O 1
ATOM 1898 N N . THR A 1 234 ? -3.482 34.875 5.766 1 98.31 234 THR A N 1
ATOM 1899 C CA . THR A 1 234 ? -3.408 34.875 7.223 1 98.31 234 THR A CA 1
ATOM 1900 C C . THR A 1 234 ? -2.32 33.906 7.711 1 98.31 234 THR A C 1
ATOM 1902 O O . THR A 1 234 ? -1.495 34.281 8.547 1 98.31 234 THR A O 1
ATOM 1905 N N . ILE A 1 235 ? -2.248 32.719 7.199 1 98.56 235 ILE A N 1
ATOM 1906 C CA . ILE A 1 235 ? -1.353 31.672 7.688 1 98.56 235 ILE A CA 1
ATOM 1907 C C . ILE A 1 235 ? 0.087 32 7.309 1 98.56 235 ILE A C 1
ATOM 1909 O O . ILE A 1 235 ? 1.003 31.859 8.117 1 98.56 235 ILE A O 1
ATOM 1913 N N . LEU A 1 236 ? 0.305 32.469 6.078 1 98.25 236 LEU A N 1
ATOM 1914 C CA . LEU A 1 236 ? 1.67 32.781 5.664 1 98.25 236 LEU A CA 1
ATOM 1915 C C . LEU A 1 236 ? 2.211 33.969 6.441 1 98.25 236 LEU A C 1
ATOM 1917 O O . LEU A 1 236 ? 3.373 33.969 6.852 1 98.25 236 LEU A O 1
ATOM 1921 N N . ILE A 1 237 ? 1.398 34.969 6.656 1 98.19 237 ILE A N 1
ATOM 1922 C CA . ILE A 1 237 ? 1.844 36.125 7.387 1 98.19 237 ILE A CA 1
ATOM 1923 C C . ILE A 1 237 ? 2.143 35.75 8.836 1 98.19 237 ILE A C 1
ATOM 1925 O O . ILE A 1 237 ? 3.252 36 9.328 1 98.19 237 ILE A O 1
ATOM 1929 N N . MET A 1 238 ? 1.197 35.188 9.531 1 97.81 238 MET A N 1
ATOM 1930 C CA . MET A 1 238 ? 1.369 34.844 10.945 1 97.81 238 MET A CA 1
ATOM 1931 C C . MET A 1 238 ? 2.436 33.75 11.117 1 97.81 238 MET A C 1
ATOM 1933 O O . MET A 1 238 ? 3.207 33.781 12.078 1 97.81 238 MET A O 1
ATOM 1937 N N . GLY A 1 239 ? 2.402 32.75 10.219 1 97.62 239 GLY A N 1
ATOM 1938 C CA . GLY A 1 239 ? 3.396 31.703 10.281 1 97.62 239 GLY A CA 1
ATOM 1939 C C . GLY A 1 239 ? 4.82 32.219 10.188 1 97.62 239 GLY A C 1
ATOM 1940 O O . GLY A 1 239 ? 5.691 31.797 10.953 1 97.62 239 GLY A O 1
ATOM 1941 N N . TYR A 1 240 ? 5.055 33.094 9.297 1 97.12 240 TYR A N 1
ATOM 1942 C CA . TYR A 1 240 ? 6.422 33.562 9.102 1 97.12 240 TYR A CA 1
ATOM 1943 C C . TYR A 1 240 ? 6.797 34.625 10.148 1 97.12 240 TYR A C 1
ATOM 1945 O O . TYR A 1 240 ? 7.965 34.75 10.523 1 97.12 240 TYR A O 1
ATOM 1953 N N . ILE A 1 241 ? 5.875 35.406 10.617 1 97.06 241 ILE A N 1
ATOM 1954 C CA . ILE A 1 241 ? 6.16 36.25 11.773 1 97.06 241 ILE A CA 1
ATOM 1955 C C . ILE A 1 241 ? 6.625 35.375 12.938 1 97.06 241 ILE A C 1
ATOM 1957 O O . ILE A 1 241 ? 7.637 35.688 13.578 1 97.06 241 ILE A O 1
ATOM 1961 N N . PHE A 1 242 ? 5.887 34.344 13.172 1 96.12 242 PHE A N 1
ATOM 1962 C CA . PHE A 1 242 ? 6.223 33.406 14.25 1 96.12 242 PHE A CA 1
ATOM 1963 C C . PHE A 1 242 ? 7.594 32.781 14.023 1 96.12 242 PHE A C 1
ATOM 1965 O O . PHE A 1 242 ? 8.352 32.594 14.969 1 96.12 242 PHE A O 1
ATOM 1972 N N . LYS A 1 243 ? 7.859 32.406 12.781 1 95.56 243 LYS A N 1
ATOM 1973 C CA . LYS A 1 243 ? 9.156 31.828 12.453 1 95.56 243 LYS A CA 1
ATOM 1974 C C . LYS A 1 243 ? 10.289 32.812 12.758 1 95.56 243 LYS A C 1
ATOM 1976 O O . LYS A 1 243 ? 11.258 32.438 13.438 1 95.56 243 LYS A O 1
ATOM 1981 N N . LEU A 1 244 ? 10.18 34.062 12.312 1 95 244 LEU A N 1
ATOM 1982 C CA . LEU A 1 244 ? 11.227 35.062 12.438 1 95 244 LEU A CA 1
ATOM 1983 C C . LEU A 1 244 ? 11.43 35.469 13.891 1 95 244 LEU A C 1
ATOM 1985 O O . LEU A 1 244 ? 12.562 35.688 14.328 1 95 244 LEU A O 1
ATOM 1989 N N . VAL A 1 245 ? 10.406 35.469 14.625 1 95.62 245 VAL A N 1
ATOM 1990 C CA . VAL A 1 245 ? 10.453 36 15.977 1 95.62 245 VAL A CA 1
ATOM 1991 C C . VAL A 1 245 ? 10.805 34.906 16.969 1 95.62 245 VAL A C 1
ATOM 1993 O O . VAL A 1 245 ? 11.484 35.156 17.969 1 95.62 245 VAL A O 1
ATOM 1996 N N . ILE A 1 246 ? 10.352 33.688 16.734 1 96 246 ILE A N 1
ATOM 1997 C CA . ILE A 1 246 ? 10.438 32.688 17.797 1 96 246 ILE A CA 1
ATOM 1998 C C . ILE A 1 246 ? 11.227 31.469 17.297 1 96 246 ILE A C 1
ATOM 2000 O O . ILE A 1 246 ? 12.273 31.141 17.859 1 96 246 ILE A O 1
ATOM 2004 N N . ILE A 1 247 ? 10.828 30.875 16.172 1 94.62 247 ILE A N 1
ATOM 2005 C CA . ILE A 1 247 ? 11.336 29.562 15.758 1 94.62 247 ILE A CA 1
ATOM 2006 C C . ILE A 1 247 ? 12.805 29.688 15.344 1 94.62 247 ILE A C 1
ATOM 2008 O O . ILE A 1 247 ? 13.609 28.797 15.641 1 94.62 247 ILE A O 1
ATOM 2012 N N . ASN A 1 248 ? 13.125 30.766 14.672 1 94.56 248 ASN A N 1
ATOM 2013 C CA . ASN A 1 248 ? 14.492 30.953 14.211 1 94.56 248 ASN A CA 1
ATOM 2014 C C . ASN A 1 248 ? 15.469 31.094 15.375 1 94.56 248 ASN A C 1
ATOM 2016 O O . ASN A 1 248 ? 16.672 30.906 15.219 1 94.56 248 ASN A O 1
ATOM 2020 N N . LYS A 1 249 ? 15.023 31.453 16.453 1 94.19 249 LYS A N 1
ATOM 2021 C CA . LYS A 1 249 ? 15.867 31.578 17.641 1 94.19 249 LYS A CA 1
ATOM 2022 C C . LYS A 1 249 ? 16.156 30.219 18.25 1 94.19 249 LYS A C 1
ATOM 2024 O O . LYS A 1 249 ? 17.109 30.062 19.016 1 94.19 249 LYS A O 1
ATOM 2029 N N . ILE A 1 250 ? 15.328 29.297 17.984 1 92.38 250 ILE A N 1
ATOM 2030 C CA . ILE A 1 250 ? 15.43 27.969 18.547 1 92.38 250 ILE A CA 1
ATOM 2031 C C . ILE A 1 250 ? 16.156 27.031 17.578 1 92.38 250 ILE A C 1
ATOM 2033 O O . ILE A 1 250 ? 17.078 26.312 17.969 1 92.38 250 ILE A O 1
ATOM 2037 N N . ILE A 1 251 ? 15.719 26.969 16.344 1 89.88 251 ILE A N 1
ATOM 2038 C CA . ILE A 1 251 ? 16.312 26.172 15.289 1 89.88 251 ILE A CA 1
ATOM 2039 C C . ILE A 1 251 ? 16.969 27.094 14.25 1 89.88 251 ILE A C 1
ATOM 2041 O O . ILE A 1 251 ? 16.266 27.75 13.484 1 89.88 251 ILE A O 1
ATOM 2045 N N . THR A 1 252 ? 18.359 27.016 14.289 1 83.75 252 THR A N 1
ATOM 2046 C CA . THR A 1 252 ? 19 27.906 13.328 1 83.75 252 THR A CA 1
ATOM 2047 C C . THR A 1 252 ? 19.781 27.125 12.289 1 83.75 252 THR A C 1
ATOM 2049 O O . THR A 1 252 ? 20.281 26.031 12.578 1 83.75 252 THR A O 1
ATOM 2052 N N . ASN A 1 253 ? 19.672 27.562 11.023 1 85.25 253 ASN A N 1
ATOM 2053 C CA . ASN A 1 253 ? 20.516 27.109 9.93 1 85.25 253 ASN A CA 1
ATOM 2054 C C . ASN A 1 253 ? 20.219 25.672 9.531 1 85.25 253 ASN A C 1
ATOM 2056 O O . ASN A 1 253 ? 21.109 24.828 9.469 1 85.25 253 ASN A O 1
ATOM 2060 N N . ASP A 1 254 ? 19.031 25.281 9.43 1 92.19 254 ASP A N 1
ATOM 2061 C CA . ASP A 1 254 ? 18.594 23.984 8.93 1 92.19 254 ASP A CA 1
ATOM 2062 C C . ASP A 1 254 ? 17.625 24.141 7.75 1 92.19 254 ASP A C 1
ATOM 2064 O O . ASP A 1 254 ? 16.406 24.203 7.941 1 92.19 254 ASP A O 1
ATOM 2068 N N . PRO A 1 255 ? 18.156 24.188 6.586 1 93.69 255 PRO A N 1
ATOM 2069 C CA . PRO A 1 255 ? 17.328 24.438 5.398 1 93.69 255 PRO A CA 1
ATOM 2070 C C . PRO A 1 255 ? 16.172 23.438 5.266 1 93.69 255 PRO A C 1
ATOM 2072 O O . PRO A 1 255 ? 15.078 23.797 4.844 1 93.69 255 PRO A O 1
ATOM 2075 N N . LEU A 1 256 ? 16.438 22.172 5.578 1 94.38 256 LEU A N 1
ATOM 2076 C CA . LEU A 1 256 ? 15.391 21.156 5.461 1 94.38 256 LEU A CA 1
ATOM 2077 C C . LEU A 1 256 ? 14.25 21.438 6.43 1 94.38 256 LEU A C 1
ATOM 2079 O O . LEU A 1 256 ? 13.086 21.156 6.125 1 94.38 256 LEU A O 1
ATOM 2083 N N . PHE A 1 257 ? 14.586 21.938 7.59 1 95.62 257 PHE A N 1
ATOM 2084 C CA . PHE A 1 257 ? 13.57 22.344 8.555 1 95.62 257 PHE A CA 1
ATOM 2085 C C . PHE A 1 257 ? 12.727 23.5 8.008 1 95.62 257 PHE A C 1
ATOM 2087 O O . PHE A 1 257 ? 11.508 23.516 8.18 1 95.62 257 PHE A O 1
ATOM 2094 N N . ASP A 1 258 ? 13.367 24.391 7.2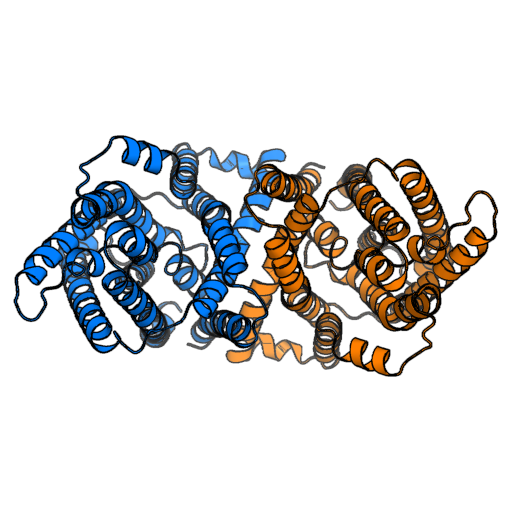97 1 95.62 258 ASP A N 1
ATOM 2095 C CA . ASP A 1 258 ? 12.672 25.531 6.691 1 95.62 258 ASP A CA 1
ATOM 2096 C C . ASP A 1 258 ? 11.711 25.062 5.602 1 95.62 258 ASP A C 1
ATOM 2098 O O . ASP A 1 258 ? 10.594 25.562 5.488 1 95.62 258 ASP A O 1
ATOM 2102 N N . TYR A 1 259 ? 12.18 24.094 4.809 1 96.69 259 TYR A N 1
ATOM 2103 C CA . TYR A 1 259 ? 11.328 23.547 3.762 1 96.69 259 TYR A CA 1
ATOM 2104 C C . TYR A 1 259 ? 10.125 22.828 4.359 1 96.69 259 TYR A C 1
ATOM 2106 O O . TYR A 1 259 ? 9.016 22.922 3.828 1 96.69 259 TYR A O 1
ATOM 2114 N N . ALA A 1 260 ? 10.375 22.125 5.469 1 97.31 260 ALA A N 1
ATOM 2115 C CA . ALA A 1 260 ? 9.297 21.438 6.16 1 97.31 260 ALA A CA 1
ATOM 2116 C C . ALA A 1 260 ? 8.266 22.422 6.703 1 97.31 260 ALA A C 1
ATOM 2118 O O . ALA A 1 260 ? 7.059 22.188 6.582 1 97.31 260 ALA A O 1
ATOM 2119 N N . TYR A 1 261 ? 8.773 23.469 7.254 1 97.62 261 TYR A N 1
ATOM 2120 C CA . TYR A 1 261 ? 7.891 24.469 7.828 1 97.62 261 TYR A CA 1
ATOM 2121 C C . TYR A 1 261 ? 7.055 25.141 6.746 1 97.62 261 TYR A C 1
ATOM 2123 O O . TYR A 1 261 ? 5.852 25.344 6.922 1 97.62 261 TYR A O 1
ATOM 2131 N N . PHE A 1 262 ? 7.691 25.5 5.707 1 97.81 262 PHE A N 1
ATOM 2132 C CA . PHE A 1 262 ? 6.98 26.078 4.574 1 97.81 262 PHE A CA 1
ATOM 2133 C C . PHE A 1 262 ? 5.906 25.125 4.062 1 97.81 262 PHE A C 1
ATOM 2135 O O . PHE A 1 262 ? 4.766 25.531 3.834 1 97.81 262 PHE A O 1
ATOM 2142 N N . THR A 1 263 ? 6.277 23.875 3.85 1 98.12 263 THR A N 1
ATOM 2143 C CA . THR A 1 263 ? 5.336 22.859 3.381 1 98.12 263 THR A CA 1
ATOM 2144 C C . THR A 1 263 ? 4.133 22.766 4.316 1 98.12 263 THR A C 1
ATOM 2146 O O . THR A 1 263 ? 2.992 22.672 3.857 1 98.12 263 THR A O 1
ATOM 2149 N N . PHE A 1 264 ? 4.402 22.781 5.605 1 98.38 264 PHE A N 1
ATOM 2150 C CA . PHE A 1 264 ? 3.357 22.703 6.617 1 98.38 264 PHE A CA 1
ATOM 2151 C C . PHE A 1 264 ? 2.381 23.859 6.48 1 98.38 264 PHE A C 1
ATOM 2153 O O . PHE A 1 264 ? 1.164 23.656 6.488 1 98.38 264 PHE A O 1
ATOM 2160 N N . LEU A 1 265 ? 2.854 25.031 6.25 1 98.38 265 LEU A N 1
ATOM 2161 C CA . LEU A 1 265 ? 2.051 26.25 6.262 1 98.38 265 LEU A CA 1
ATOM 2162 C C . LEU A 1 265 ? 1.156 26.328 5.031 1 98.38 265 LEU A C 1
ATOM 2164 O O . LEU A 1 265 ? 0.078 26.922 5.078 1 98.38 265 LEU A O 1
ATOM 2168 N N . ILE A 1 266 ? 1.537 25.719 3.971 1 98.44 266 ILE A N 1
ATOM 2169 C CA . ILE A 1 266 ? 0.763 25.922 2.75 1 98.44 266 ILE A CA 1
ATOM 2170 C C . ILE A 1 266 ? -0.284 24.812 2.621 1 98.44 266 ILE A C 1
ATOM 2172 O O . ILE A 1 266 ? -1.045 24.781 1.651 1 98.44 266 ILE A O 1
ATOM 2176 N N . LEU A 1 267 ? -0.412 23.922 3.553 1 98.62 267 LEU A N 1
ATOM 2177 C CA . LEU A 1 267 ? -1.357 22.812 3.5 1 98.62 267 LEU A CA 1
ATOM 2178 C C . LEU A 1 267 ? -2.793 23.312 3.625 1 98.62 267 LEU A C 1
ATOM 2180 O O . LEU A 1 267 ? -3.043 24.328 4.273 1 98.62 267 LEU A O 1
ATOM 2184 N N . PRO A 1 268 ? -3.768 22.625 3.082 1 98.25 268 PRO A N 1
ATOM 2185 C CA . PRO A 1 268 ? -5.184 23 3.201 1 98.25 268 PRO A CA 1
ATOM 2186 C C . PRO A 1 268 ? -5.77 22.641 4.566 1 98.25 268 PRO A C 1
ATOM 2188 O O . PRO A 1 268 ? -5.105 22 5.379 1 98.25 268 PRO A O 1
ATOM 2191 N N . PRO A 1 269 ? -6.98 23.141 4.805 1 97.38 269 PRO A N 1
ATOM 2192 C CA . PRO A 1 269 ? -7.676 22.641 5.988 1 97.38 269 PRO A CA 1
ATOM 2193 C C . PRO A 1 269 ? -7.93 21.125 5.926 1 97.38 269 PRO A C 1
ATOM 2195 O O . PRO A 1 269 ? -7.906 20.547 4.844 1 97.38 269 PRO A O 1
ATOM 2198 N N . PRO A 1 270 ? -8.078 20.562 7.105 1 94.88 270 PRO A N 1
ATOM 2199 C CA . PRO A 1 270 ? -8.305 19.125 7.105 1 94.88 270 PRO A CA 1
ATOM 2200 C C . PRO A 1 270 ? -9.641 18.734 6.48 1 94.88 270 PRO A C 1
ATOM 2202 O O . PRO A 1 270 ? -10.633 19.453 6.645 1 94.88 270 PRO A O 1
ATOM 2205 N N . TYR A 1 271 ? -9.617 17.578 5.879 1 89.44 271 TYR A N 1
ATOM 2206 C CA . TYR A 1 271 ? -10.82 17.047 5.258 1 89.44 271 TYR A CA 1
ATOM 2207 C C . TYR A 1 271 ? -11.914 16.828 6.293 1 89.44 271 TYR A C 1
ATOM 2209 O O . TYR A 1 271 ? -13.102 16.906 5.973 1 89.44 271 TYR A O 1
ATOM 2217 N N . SER A 1 272 ? -11.531 16.625 7.504 1 88.75 272 SER A N 1
ATOM 2218 C CA . SER A 1 272 ? -12.477 16.375 8.586 1 88.75 272 SER A CA 1
ATOM 2219 C C . SER A 1 272 ? -13.375 17.578 8.828 1 88.75 272 SER A C 1
ATOM 2221 O O . SER A 1 272 ? -14.492 17.438 9.328 1 88.75 272 SER A O 1
ATOM 2223 N N . LEU A 1 273 ? -12.922 18.688 8.438 1 93.31 273 LEU A N 1
ATOM 2224 C CA . LEU A 1 273 ? -13.719 19.891 8.602 1 93.31 273 LEU A CA 1
ATOM 2225 C C . LEU A 1 273 ? -15.031 19.781 7.832 1 93.31 273 LEU A C 1
ATOM 2227 O O . LEU A 1 273 ? -16.109 20 8.398 1 93.31 273 LEU A O 1
ATOM 2231 N N . SER A 1 274 ? -14.961 19.438 6.562 1 91.81 274 SER A N 1
ATOM 2232 C CA . SER A 1 274 ? -16.156 19.328 5.73 1 91.81 274 SER A CA 1
ATOM 2233 C C . SER A 1 274 ? -17.094 18.25 6.246 1 91.81 274 SER A C 1
ATOM 2235 O O . SER A 1 274 ? -18.312 18.391 6.188 1 91.81 274 SER A O 1
ATOM 2237 N N . ILE A 1 275 ? -16.531 17.234 6.785 1 89.19 275 ILE A N 1
ATOM 2238 C CA . ILE A 1 275 ? -17.328 16.125 7.289 1 89.19 275 ILE A CA 1
ATOM 2239 C C . ILE A 1 275 ? -18.078 16.547 8.547 1 89.19 275 ILE A C 1
ATOM 2241 O O . ILE A 1 275 ? -19.266 16.266 8.695 1 89.19 275 ILE A O 1
ATOM 2245 N N . PHE A 1 276 ? -17.391 17.219 9.383 1 89.25 276 PHE A N 1
ATOM 2246 C CA . PHE A 1 276 ? -17.984 17.672 10.633 1 89.25 276 PHE A CA 1
ATOM 2247 C C . PHE A 1 276 ? -19.078 18.703 10.375 1 89.25 276 PHE A C 1
ATOM 2249 O O . PHE A 1 276 ? -20.141 18.656 11.008 1 89.25 276 PHE A O 1
ATOM 2256 N N . VAL A 1 277 ? -18.812 19.531 9.531 1 92.25 277 VAL A N 1
ATOM 2257 C CA . VAL A 1 277 ? -19.781 20.594 9.203 1 92.25 277 VAL A CA 1
ATOM 2258 C C . VAL A 1 277 ? -21.016 19.984 8.547 1 92.25 277 VAL A C 1
ATOM 2260 O O . VAL A 1 277 ? -22.125 20.453 8.758 1 92.25 277 VAL A O 1
ATOM 2263 N N . ASP A 1 278 ? -20.797 19.016 7.754 1 91.88 278 ASP A N 1
ATOM 2264 C CA . ASP A 1 278 ? -21.906 18.328 7.121 1 91.88 278 ASP A CA 1
ATOM 2265 C C . ASP A 1 278 ? -22.797 17.656 8.164 1 91.88 278 ASP A C 1
ATOM 2267 O O . ASP A 1 278 ? -24.031 17.656 8.023 1 91.88 278 ASP A O 1
ATOM 2271 N N . LYS A 1 279 ? -22.219 17.188 9.195 1 89.38 279 LYS A N 1
ATOM 2272 C CA . LYS A 1 279 ? -22.938 16.453 10.234 1 89.38 279 LYS A CA 1
ATOM 2273 C C . LYS A 1 279 ? -23.672 17.406 11.164 1 89.38 279 LYS A C 1
ATOM 2275 O O . LYS A 1 279 ? -24.781 17.094 11.633 1 89.38 279 LYS A O 1
ATOM 2280 N N . TYR A 1 280 ? -23.141 18.547 11.438 1 89 280 TYR A N 1
ATOM 2281 C CA . TYR A 1 280 ? -23.656 19.297 12.578 1 89 280 TYR A CA 1
ATOM 2282 C C . TYR A 1 280 ? -24.156 20.672 12.133 1 89 280 TYR A C 1
ATOM 2284 O O . TYR A 1 280 ? -24.906 21.328 12.867 1 89 280 TYR A O 1
ATOM 2292 N N . ALA A 1 281 ? -23.734 21.094 11.008 1 90.69 281 ALA A N 1
ATOM 2293 C CA . ALA A 1 281 ? -24.172 22.391 10.523 1 90.69 281 ALA A CA 1
ATOM 2294 C C . ALA A 1 281 ? -25.188 22.234 9.391 1 90.69 281 ALA A C 1
ATOM 2296 O O . ALA A 1 281 ? -26.234 21.625 9.562 1 90.69 281 ALA A O 1
ATOM 2297 N N . ASN A 1 282 ? -24.859 22.672 8.148 1 91.56 282 ASN A N 1
ATOM 2298 C CA . ASN A 1 282 ? -25.734 22.5 6.996 1 91.56 282 ASN A CA 1
ATOM 2299 C C . ASN A 1 282 ? -24.953 22.172 5.73 1 91.56 282 ASN A C 1
ATOM 2301 O O . ASN A 1 282 ? -23.719 22.25 5.719 1 91.56 282 ASN A O 1
ATOM 2305 N N . ARG A 1 283 ? -25.641 21.75 4.793 1 91.81 283 ARG A N 1
ATOM 2306 C CA . ARG A 1 283 ? -25.062 21.25 3.547 1 91.81 283 ARG A CA 1
ATOM 2307 C C . ARG A 1 283 ? -24.312 22.359 2.82 1 91.81 283 ARG A C 1
ATOM 2309 O O . ARG A 1 283 ? -23.297 22.094 2.172 1 91.81 283 ARG A O 1
ATOM 2316 N N . GLU A 1 284 ? -24.828 23.531 2.924 1 95.06 284 GLU A N 1
ATOM 2317 C CA . GLU A 1 284 ? -24.172 24.656 2.281 1 95.06 284 GLU A CA 1
ATOM 2318 C C . GLU A 1 284 ? -22.766 24.875 2.842 1 95.06 284 GLU A C 1
ATOM 2320 O O . GLU A 1 284 ? -21.797 24.984 2.086 1 95.06 284 GLU A O 1
ATOM 2325 N N . TYR A 1 285 ? -22.641 24.953 4.133 1 95.62 285 TYR A N 1
ATOM 2326 C CA . TYR A 1 285 ? -21.359 25.156 4.777 1 95.62 285 TYR A CA 1
ATOM 2327 C C . TYR A 1 285 ? -20.406 24 4.473 1 95.62 285 TYR A C 1
ATOM 2329 O O . TYR A 1 285 ? -19.203 24.203 4.293 1 95.62 285 TYR A O 1
ATOM 2337 N N . SER A 1 286 ? -21 22.859 4.418 1 95.81 286 SER A N 1
ATOM 2338 C CA . SER A 1 286 ? -20.188 21.672 4.129 1 95.81 286 SER A CA 1
ATOM 2339 C C . SER A 1 286 ? -19.625 21.734 2.715 1 95.81 286 SER A C 1
ATOM 2341 O O . SER A 1 286 ? -18.453 21.406 2.5 1 95.81 286 SER A O 1
ATOM 2343 N N . GLU A 1 287 ? -20.406 22.141 1.779 1 96.38 287 GLU A N 1
ATOM 2344 C CA . GLU A 1 287 ? -19.969 22.25 0.392 1 96.38 287 GLU A CA 1
ATOM 2345 C C . GLU A 1 287 ? -18.922 23.344 0.232 1 96.38 287 GLU A C 1
ATOM 2347 O O . GLU A 1 287 ? -17.969 23.188 -0.533 1 96.38 287 GLU A O 1
ATOM 2352 N N . ILE A 1 288 ? -19.109 24.391 0.928 1 97.25 288 ILE A N 1
ATOM 2353 C CA . ILE A 1 288 ? -18.141 25.484 0.894 1 97.25 288 ILE A CA 1
ATOM 2354 C C . ILE A 1 288 ? -16.812 25.016 1.471 1 97.25 288 ILE A C 1
ATOM 2356 O O . ILE A 1 288 ? -15.758 25.234 0.873 1 97.25 288 ILE A O 1
ATOM 2360 N N . ALA A 1 289 ? -16.859 24.375 2.623 1 96.81 289 ALA A N 1
ATOM 2361 C CA . ALA A 1 289 ? -15.656 23.859 3.262 1 96.81 289 ALA A CA 1
ATOM 2362 C C . ALA A 1 289 ? -14.93 22.875 2.344 1 96.81 289 ALA A C 1
ATOM 2364 O O . ALA A 1 289 ? -13.703 22.922 2.223 1 96.81 289 ALA A O 1
ATOM 2365 N N . ASN A 1 290 ? -15.703 22.016 1.709 1 96.12 290 ASN A N 1
ATOM 2366 C CA . ASN A 1 290 ? -15.125 21.047 0.779 1 96.12 290 ASN A CA 1
ATOM 2367 C C . ASN A 1 290 ? -14.445 21.75 -0.401 1 96.12 290 ASN A C 1
ATOM 2369 O O . ASN A 1 290 ? -13.359 21.344 -0.817 1 96.12 290 ASN A O 1
ATOM 2373 N N . ASN A 1 291 ? -15.078 22.734 -0.915 1 97.75 291 ASN A N 1
ATOM 2374 C CA . ASN A 1 291 ? -14.5 23.5 -2.008 1 97.75 291 ASN A CA 1
ATOM 2375 C C . ASN A 1 291 ? -13.188 24.156 -1.597 1 97.75 291 ASN A C 1
ATOM 2377 O O . ASN A 1 291 ? -12.234 24.203 -2.377 1 97.75 291 ASN A O 1
ATOM 2381 N N . VAL A 1 292 ? -13.164 24.703 -0.408 1 98.12 292 VAL A N 1
ATOM 2382 C CA . VAL A 1 292 ? -11.945 25.359 0.076 1 98.12 292 VAL A CA 1
ATOM 2383 C C . VAL A 1 292 ? -10.812 24.328 0.152 1 98.12 292 VAL A C 1
ATOM 2385 O O . VAL A 1 292 ? -9.688 24.625 -0.264 1 98.12 292 VAL A O 1
ATOM 2388 N N . VAL A 1 293 ? -11.109 23.188 0.652 1 97.5 293 VAL A N 1
ATOM 2389 C CA . VAL A 1 293 ? -10.117 22.125 0.795 1 97.5 293 VAL A CA 1
ATOM 2390 C C . VAL A 1 293 ? -9.57 21.734 -0.577 1 97.5 293 VAL A C 1
ATOM 2392 O O . VAL A 1 293 ? -8.352 21.609 -0.757 1 97.5 293 VAL A O 1
ATOM 2395 N N . VAL A 1 294 ? -10.43 21.594 -1.562 1 97.12 294 VAL A N 1
ATOM 2396 C CA . VAL A 1 294 ? -10.031 21.141 -2.891 1 97.12 294 VAL A CA 1
ATOM 2397 C C . VAL A 1 294 ? -9.234 22.234 -3.598 1 97.12 294 VAL A C 1
ATOM 2399 O O . VAL A 1 294 ? -8.164 21.969 -4.152 1 97.12 294 VAL A O 1
ATOM 2402 N N . ILE A 1 295 ? -9.727 23.453 -3.555 1 97.94 295 ILE A N 1
ATOM 2403 C CA . ILE A 1 295 ? -9.047 24.578 -4.18 1 97.94 295 ILE A CA 1
ATOM 2404 C C . ILE A 1 295 ? -7.664 24.75 -3.557 1 97.94 295 ILE A C 1
ATOM 2406 O O . ILE A 1 295 ? -6.676 24.938 -4.27 1 97.94 295 ILE A O 1
ATOM 2410 N N . HIS A 1 296 ? -7.648 24.672 -2.285 1 98.31 296 HIS A N 1
ATOM 2411 C CA . HIS A 1 296 ? -6.395 24.844 -1.561 1 98.31 296 HIS A CA 1
ATOM 2412 C C . HIS A 1 296 ? -5.441 23.688 -1.832 1 98.31 296 HIS A C 1
ATOM 2414 O O . HIS A 1 296 ? -4.223 23.875 -1.871 1 98.31 296 HIS A O 1
ATOM 2420 N N . THR A 1 297 ? -5.965 22.484 -1.944 1 97.69 297 THR A N 1
ATOM 2421 C CA . THR A 1 297 ? -5.141 21.328 -2.295 1 97.69 297 THR A CA 1
ATOM 2422 C C . THR A 1 297 ? -4.441 21.547 -3.633 1 97.69 297 THR A C 1
ATOM 2424 O O . THR A 1 297 ? -3.229 21.359 -3.744 1 97.69 297 THR A O 1
ATOM 2427 N N . ILE A 1 298 ? -5.16 21.984 -4.602 1 97.81 298 ILE A N 1
ATOM 2428 C CA . ILE A 1 298 ? -4.609 22.25 -5.926 1 97.81 298 ILE A CA 1
ATOM 2429 C C . ILE A 1 298 ? -3.557 23.359 -5.828 1 97.81 298 ILE A C 1
ATOM 2431 O O . ILE A 1 298 ? -2.449 23.219 -6.352 1 97.81 298 ILE A O 1
ATOM 2435 N N . ALA A 1 299 ? -3.91 24.391 -5.152 1 98.12 299 ALA A N 1
ATOM 2436 C CA . ALA A 1 299 ? -2.979 25.5 -4.98 1 98.12 299 ALA A CA 1
ATOM 2437 C C . ALA A 1 299 ? -1.729 25.047 -4.227 1 98.12 299 ALA A C 1
ATOM 2439 O O . ALA A 1 299 ? -0.616 25.469 -4.559 1 98.12 299 ALA A O 1
ATOM 2440 N N . CYS A 1 300 ? -1.932 24.297 -3.158 1 98.19 300 CYS A N 1
ATOM 2441 C CA . CYS A 1 300 ? -0.833 23.781 -2.342 1 98.19 300 CYS A CA 1
ATOM 2442 C C . CYS A 1 300 ? 0.162 23 -3.191 1 98.19 300 CYS A C 1
ATOM 2444 O O . CYS A 1 300 ? 1.373 23.203 -3.074 1 98.19 300 CYS A O 1
ATOM 2446 N N . ILE A 1 301 ? -0.296 22.125 -4.043 1 97.38 301 ILE A N 1
ATOM 2447 C CA . ILE A 1 301 ? 0.556 21.312 -4.902 1 97.38 301 ILE A CA 1
ATOM 2448 C C . ILE A 1 301 ? 1.333 22.219 -5.859 1 97.38 301 ILE A C 1
ATOM 2450 O O . ILE A 1 301 ? 2.545 22.062 -6.027 1 97.38 301 ILE A O 1
ATOM 2454 N N . ILE A 1 302 ? 0.7 23.188 -6.453 1 97.56 302 ILE A N 1
ATOM 2455 C CA . ILE A 1 302 ? 1.328 24.109 -7.395 1 97.56 302 ILE A CA 1
ATOM 2456 C C . ILE A 1 302 ? 2.387 24.938 -6.676 1 97.56 302 ILE A C 1
ATOM 2458 O O . ILE A 1 302 ? 3.52 25.047 -7.148 1 97.56 302 ILE A O 1
ATOM 2462 N N . ILE A 1 303 ? 2.027 25.469 -5.547 1 97.88 303 ILE A N 1
ATOM 2463 C CA . ILE A 1 303 ? 2.93 26.312 -4.77 1 97.88 303 ILE A CA 1
ATOM 2464 C C . ILE A 1 303 ? 4.133 25.5 -4.312 1 97.88 303 ILE A C 1
ATOM 2466 O O . ILE A 1 303 ? 5.273 25.969 -4.387 1 97.88 303 ILE A O 1
ATOM 2470 N N . PHE A 1 304 ? 3.906 24.328 -3.852 1 97.38 304 PHE A N 1
ATOM 2471 C CA . PHE A 1 304 ? 4.973 23.453 -3.375 1 97.38 304 PHE A CA 1
ATOM 2472 C C . PHE A 1 304 ? 5.953 23.125 -4.496 1 97.38 304 PHE A C 1
ATOM 2474 O O . PHE A 1 304 ? 7.168 23.219 -4.312 1 97.38 304 PHE A O 1
ATOM 2481 N N . VAL A 1 305 ? 5.434 22.75 -5.617 1 95.12 305 VAL A N 1
ATOM 2482 C CA . VAL A 1 305 ? 6.262 22.375 -6.758 1 95.12 305 VAL A CA 1
ATOM 2483 C C . VAL A 1 305 ? 7.066 23.578 -7.23 1 95.12 305 VAL A C 1
ATOM 2485 O O . VAL A 1 305 ? 8.258 23.469 -7.512 1 95.12 305 VAL A O 1
ATOM 2488 N N . LEU A 1 306 ? 6.469 24.719 -7.316 1 95.31 306 LEU A N 1
ATOM 2489 C CA . LEU A 1 306 ? 7.164 25.938 -7.711 1 95.31 306 LEU A CA 1
ATOM 2490 C C . LEU A 1 306 ? 8.25 26.297 -6.703 1 95.31 306 LEU A C 1
ATOM 2492 O O . LEU A 1 306 ? 9.359 26.688 -7.086 1 95.31 306 LEU A O 1
ATOM 2496 N N . PHE A 1 307 ? 7.93 26.172 -5.484 1 95.12 307 PHE A N 1
ATOM 2497 C CA . PHE A 1 307 ? 8.891 26.438 -4.414 1 95.12 307 PHE A CA 1
ATOM 2498 C C . PHE A 1 307 ? 10.094 25.516 -4.531 1 95.12 307 PHE A C 1
ATOM 2500 O O . PHE A 1 307 ? 11.242 25.969 -4.445 1 95.12 307 PHE A O 1
ATOM 2507 N N . VAL A 1 308 ? 9.836 24.234 -4.699 1 94.19 308 VAL A N 1
ATOM 2508 C CA . VAL A 1 308 ? 10.891 23.219 -4.77 1 94.19 308 VAL A CA 1
ATOM 2509 C C . VAL A 1 308 ? 11.766 23.469 -5.992 1 94.19 308 VAL A C 1
ATOM 2511 O O . VAL A 1 308 ? 12.992 23.375 -5.914 1 94.19 308 VAL A O 1
ATOM 2514 N N . LEU A 1 309 ? 11.172 23.828 -7.129 1 91.38 309 LEU A N 1
ATOM 2515 C CA . LEU A 1 309 ? 11.906 24.031 -8.375 1 91.38 309 LEU A CA 1
ATOM 2516 C C . LEU A 1 309 ? 12.719 25.328 -8.32 1 91.38 309 LEU A C 1
ATOM 2518 O O . LEU A 1 309 ? 13.773 25.422 -8.945 1 91.38 309 LEU A O 1
AT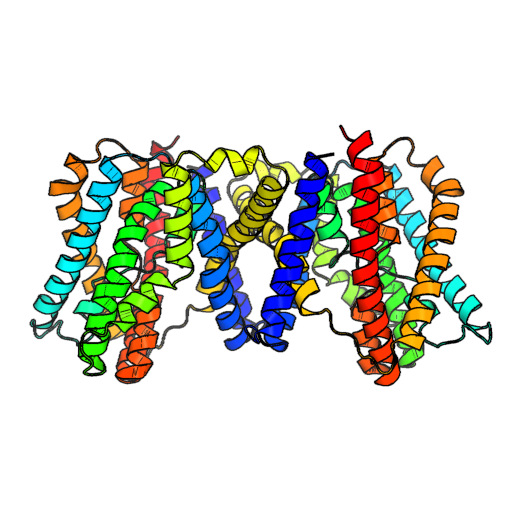OM 2522 N N . THR A 1 310 ? 12.336 26.281 -7.508 1 90.06 310 THR A N 1
ATOM 2523 C CA . THR A 1 310 ? 12.984 27.594 -7.484 1 90.06 310 THR A CA 1
ATOM 2524 C C . THR A 1 310 ? 14.008 27.672 -6.352 1 90.06 310 THR A C 1
ATOM 2526 O O . THR A 1 310 ? 15.094 28.203 -6.527 1 90.06 310 THR A O 1
ATOM 2529 N N . PHE A 1 311 ? 13.688 27.078 -5.203 1 86.56 311 PHE A N 1
ATOM 2530 C CA . PHE A 1 311 ? 14.5 27.375 -4.023 1 86.56 311 PHE A CA 1
ATOM 2531 C C . PHE A 1 311 ? 15.297 26.156 -3.6 1 86.56 311 PHE A C 1
ATOM 2533 O O . PHE A 1 311 ? 16.328 26.266 -2.939 1 86.56 311 PHE A O 1
ATOM 2540 N N . VAL A 1 312 ? 14.906 24.969 -3.848 1 82.56 312 VAL A N 1
ATOM 2541 C CA . VAL A 1 312 ? 15.578 23.75 -3.389 1 82.56 312 VAL A CA 1
ATOM 2542 C C . VAL A 1 312 ? 16.594 23.297 -4.441 1 82.56 312 VAL A C 1
ATOM 2544 O O . VAL A 1 312 ? 17.688 22.859 -4.105 1 82.56 312 VAL A O 1
ATOM 2547 N N . GLY A 1 313 ? 16.25 23.125 -5.746 1 68.06 313 GLY A N 1
ATOM 2548 C CA . GLY A 1 313 ? 17.141 22.719 -6.82 1 68.06 313 GLY A CA 1
ATOM 2549 C C . GLY A 1 313 ? 18.5 23.375 -6.75 1 68.06 313 GLY A C 1
ATOM 2550 O O . GLY A 1 313 ? 19.516 22.75 -7.039 1 68.06 313 GLY A O 1
ATOM 2551 N N . ASP A 1 314 ? 18.547 24.531 -6.195 1 59.41 314 ASP A N 1
ATOM 2552 C CA . ASP A 1 314 ? 19.781 25.328 -6.18 1 59.41 314 ASP A CA 1
ATOM 2553 C C . ASP A 1 314 ? 20.578 25.078 -4.902 1 59.41 314 ASP A C 1
ATOM 2555 O O . ASP A 1 314 ? 21.797 25.219 -4.887 1 59.41 314 ASP A O 1
ATOM 2559 N N . ASN A 1 315 ? 19.875 24.641 -3.844 1 56.31 315 ASN A N 1
ATOM 2560 C CA . ASN A 1 315 ? 20.531 24.703 -2.545 1 56.31 315 ASN A CA 1
ATOM 2561 C C . ASN A 1 315 ? 20.875 23.312 -2.035 1 56.31 315 ASN A C 1
ATOM 2563 O O . ASN A 1 315 ? 21.609 23.172 -1.048 1 56.31 315 ASN A O 1
ATOM 2567 N N . LEU A 1 316 ? 20.062 22.328 -2.289 1 55 316 LEU A N 1
ATOM 2568 C CA . LEU A 1 316 ? 20.344 21.031 -1.671 1 55 316 LEU A CA 1
ATOM 2569 C C . LEU A 1 316 ? 21.547 20.359 -2.328 1 55 316 LEU A C 1
ATOM 2571 O O . LEU A 1 316 ? 22.094 19.406 -1.776 1 55 316 LEU A O 1
ATOM 2575 N N . TYR A 1 317 ? 21.766 20.594 -3.547 1 45.56 317 TYR A N 1
ATOM 2576 C CA . TYR A 1 317 ? 22.969 20.031 -4.141 1 45.56 317 TYR A CA 1
ATOM 2577 C C . TYR A 1 317 ? 24 21.125 -4.426 1 45.56 317 TYR A C 1
ATOM 2579 O O . TYR A 1 317 ? 23.641 22.234 -4.828 1 45.56 317 TYR A O 1
ATOM 2587 N N . MET B 1 1 ? 19.594 -18.781 9.695 1 67.5 1 MET B N 1
ATOM 2588 C CA . MET B 1 1 ? 18.234 -19.219 10.031 1 67.5 1 MET B CA 1
ATOM 2589 C C . MET B 1 1 ? 17.406 -18.047 10.562 1 67.5 1 MET B C 1
ATOM 2591 O O . MET B 1 1 ? 16.281 -17.828 10.125 1 67.5 1 MET B O 1
ATOM 2595 N N . GLY B 1 2 ? 18.031 -17.188 11.367 1 73.81 2 GLY B N 1
ATOM 2596 C CA . GLY B 1 2 ? 17.328 -16.047 11.914 1 73.81 2 GLY B CA 1
ATOM 2597 C C . GLY B 1 2 ? 16.875 -15.055 10.852 1 73.81 2 GLY B C 1
ATOM 2598 O O . GLY B 1 2 ? 15.75 -14.57 10.883 1 73.81 2 GLY B O 1
ATOM 2599 N N . GLU B 1 3 ? 17.641 -14.875 9.883 1 82.19 3 GLU B N 1
ATOM 2600 C CA . GLU B 1 3 ? 17.344 -13.914 8.828 1 82.19 3 GLU B CA 1
ATOM 2601 C C . GLU B 1 3 ? 16.172 -14.383 7.969 1 82.19 3 GLU B C 1
ATOM 2603 O O . GLU B 1 3 ? 15.289 -13.594 7.641 1 82.19 3 GLU B O 1
ATOM 2608 N N . ILE B 1 4 ? 16.172 -15.641 7.77 1 87.69 4 ILE B N 1
ATOM 2609 C CA . ILE B 1 4 ? 15.125 -16.188 6.91 1 87.69 4 ILE B CA 1
ATOM 2610 C C . ILE B 1 4 ? 13.789 -16.172 7.652 1 87.69 4 ILE B C 1
ATOM 2612 O O . ILE B 1 4 ? 12.742 -15.906 7.051 1 87.69 4 ILE B O 1
ATOM 2616 N N . ILE B 1 5 ? 13.859 -16.453 8.922 1 90.38 5 ILE B N 1
ATOM 2617 C CA . ILE B 1 5 ? 12.641 -16.453 9.727 1 90.38 5 ILE B CA 1
ATOM 2618 C C . ILE B 1 5 ? 12.031 -15.055 9.727 1 90.38 5 ILE B C 1
ATOM 2620 O O . ILE B 1 5 ? 10.812 -14.906 9.625 1 90.38 5 ILE B O 1
ATOM 2624 N N . SER B 1 6 ? 12.875 -14.07 9.805 1 94.06 6 SER B N 1
ATOM 2625 C CA . SER B 1 6 ? 12.383 -12.695 9.812 1 94.06 6 SER B CA 1
ATOM 2626 C C . SER B 1 6 ? 11.695 -12.344 8.5 1 94.06 6 SER B C 1
ATOM 2628 O O . SER B 1 6 ? 10.766 -11.531 8.484 1 94.06 6 SER B O 1
ATOM 2630 N N . LYS B 1 7 ? 12.023 -13 7.453 1 94.12 7 LYS B N 1
ATOM 2631 C CA . LYS B 1 7 ? 11.477 -12.695 6.137 1 94.12 7 LYS B CA 1
ATOM 2632 C C . LYS B 1 7 ? 10.125 -13.375 5.926 1 94.12 7 LYS B C 1
ATOM 2634 O O . LYS B 1 7 ? 9.359 -12.977 5.047 1 94.12 7 LYS B O 1
ATOM 2639 N N . VAL B 1 8 ? 9.812 -14.352 6.695 1 95.25 8 VAL B N 1
ATOM 2640 C CA . VAL B 1 8 ? 8.547 -15.078 6.574 1 95.25 8 VAL B CA 1
ATOM 2641 C C . VAL B 1 8 ? 7.484 -14.414 7.441 1 95.25 8 VAL B C 1
ATOM 2643 O O . VAL B 1 8 ? 6.293 -14.492 7.137 1 95.25 8 VAL B O 1
ATOM 2646 N N . ILE B 1 9 ? 7.859 -13.727 8.422 1 96.62 9 ILE B N 1
ATOM 2647 C CA . ILE B 1 9 ? 6.965 -13.148 9.414 1 96.62 9 ILE B CA 1
ATOM 2648 C C . ILE B 1 9 ? 6.012 -12.164 8.742 1 96.62 9 ILE B C 1
ATOM 2650 O O . ILE B 1 9 ? 4.805 -12.188 8.992 1 96.62 9 ILE B O 1
ATOM 2654 N N . PRO B 1 10 ? 6.504 -11.32 7.801 1 97.44 10 PRO B N 1
ATOM 2655 C CA . PRO B 1 10 ? 5.586 -10.391 7.141 1 97.44 10 PRO B CA 1
ATOM 2656 C C . PRO B 1 10 ? 4.453 -11.102 6.402 1 97.44 10 PRO B C 1
ATOM 2658 O O . PRO B 1 10 ? 3.342 -10.578 6.316 1 97.44 10 PRO B O 1
ATOM 2661 N N . ILE B 1 11 ? 4.699 -12.297 5.848 1 97.31 11 ILE B N 1
ATOM 2662 C CA . ILE B 1 11 ? 3.684 -13.07 5.141 1 97.31 11 ILE B CA 1
ATOM 2663 C C . ILE B 1 11 ? 2.531 -13.398 6.086 1 97.31 11 ILE B C 1
ATOM 2665 O O . ILE B 1 11 ? 1.369 -13.117 5.781 1 97.31 11 ILE B O 1
ATOM 2669 N N . PHE B 1 12 ? 2.848 -13.789 7.254 1 97.44 12 PHE B N 1
ATOM 2670 C CA . PHE B 1 12 ? 1.84 -14.18 8.234 1 97.44 12 PHE B CA 1
ATOM 2671 C C . PHE B 1 12 ? 1.113 -12.953 8.773 1 97.44 12 PHE B C 1
ATOM 2673 O O . PHE B 1 12 ? -0.114 -12.953 8.898 1 97.44 12 PHE B O 1
ATOM 2680 N N . LEU B 1 13 ? 1.814 -11.938 9.062 1 98.25 13 LEU B N 1
ATOM 2681 C CA . LEU B 1 13 ? 1.226 -10.766 9.703 1 98.25 13 LEU B CA 1
ATOM 2682 C C . LEU B 1 13 ? 0.294 -10.031 8.742 1 98.25 13 LEU B C 1
ATOM 2684 O O . LEU B 1 13 ? -0.779 -9.578 9.141 1 98.25 13 LEU B O 1
ATOM 2688 N N . LEU B 1 14 ? 0.699 -9.914 7.508 1 98.5 14 LEU B N 1
ATOM 2689 C CA . LEU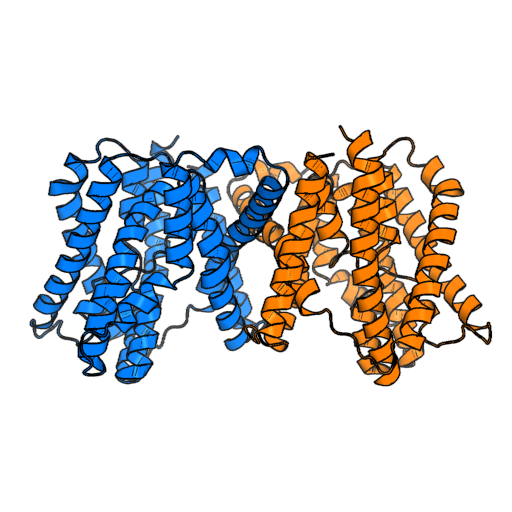 B 1 14 ? -0.127 -9.203 6.535 1 98.5 14 LEU B CA 1
ATOM 2690 C C . LEU B 1 14 ? -1.364 -10.016 6.176 1 98.5 14 LEU B C 1
ATOM 2692 O O . LEU B 1 14 ? -2.453 -9.461 6.012 1 98.5 14 LEU B O 1
ATOM 2696 N N . ILE B 1 15 ? -1.23 -11.344 6.047 1 97.94 15 ILE B N 1
ATOM 2697 C CA . ILE B 1 15 ? -2.381 -12.203 5.805 1 97.94 15 ILE B CA 1
ATOM 2698 C C . ILE B 1 15 ? -3.336 -12.133 6.996 1 97.94 15 ILE B C 1
ATOM 2700 O O . ILE B 1 15 ? -4.551 -12.023 6.82 1 97.94 15 ILE B O 1
ATOM 2704 N N . ALA B 1 16 ? -2.76 -12.188 8.211 1 98.25 16 ALA B N 1
ATOM 2705 C CA . ALA B 1 16 ? -3.574 -12.062 9.414 1 98.25 16 ALA B CA 1
ATOM 2706 C C . ALA B 1 16 ? -4.328 -10.734 9.43 1 98.25 16 ALA B C 1
ATOM 2708 O O . ALA B 1 16 ? -5.496 -10.68 9.828 1 98.25 16 ALA B O 1
ATOM 2709 N N . LEU B 1 17 ? -3.684 -9.695 9.039 1 98.44 17 LEU B N 1
ATOM 2710 C CA . LEU B 1 17 ? -4.328 -8.391 8.961 1 98.44 17 LEU B CA 1
ATOM 2711 C C . LEU B 1 17 ? -5.523 -8.43 8.023 1 98.44 17 LEU B C 1
ATOM 2713 O O . LEU B 1 17 ? -6.586 -7.891 8.336 1 98.44 17 LEU B O 1
ATOM 2717 N N . GLY B 1 18 ? -5.344 -9.016 6.848 1 98.31 18 GLY B N 1
ATOM 2718 C CA . GLY B 1 18 ? -6.457 -9.18 5.93 1 98.31 18 GLY B CA 1
ATOM 2719 C C . GLY B 1 18 ? -7.625 -9.938 6.539 1 98.31 18 GLY B C 1
ATOM 2720 O O . GLY B 1 18 ? -8.781 -9.547 6.371 1 98.31 18 GLY B O 1
ATOM 2721 N N . TYR B 1 19 ? -7.281 -10.977 7.262 1 97.62 19 TYR B N 1
ATOM 2722 C CA . TYR B 1 19 ? -8.289 -11.789 7.926 1 97.62 19 TYR B CA 1
ATOM 2723 C C . TYR B 1 19 ? -9.047 -10.977 8.969 1 97.62 19 TYR B C 1
ATOM 2725 O O . TYR B 1 19 ? -10.273 -11.047 9.062 1 97.62 19 TYR B O 1
ATOM 2733 N N . ILE B 1 20 ? -8.375 -10.203 9.734 1 97.81 20 ILE B N 1
ATOM 2734 C CA . ILE B 1 20 ? -8.961 -9.367 10.773 1 97.81 20 ILE B CA 1
ATOM 2735 C C . ILE B 1 20 ? -9.867 -8.312 10.141 1 97.81 20 ILE B C 1
ATOM 2737 O O . ILE B 1 20 ? -10.961 -8.039 10.648 1 97.81 20 ILE B O 1
ATOM 2741 N N . ILE B 1 21 ? -9.445 -7.688 9.055 1 97.94 21 ILE B N 1
ATOM 2742 C CA . ILE B 1 21 ? -10.242 -6.691 8.336 1 97.94 21 ILE B CA 1
ATOM 2743 C C . ILE B 1 21 ? -11.586 -7.297 7.93 1 97.94 21 ILE B C 1
ATOM 2745 O O . ILE B 1 21 ? -12.625 -6.645 8.039 1 97.94 21 ILE B O 1
ATOM 2749 N N . LYS B 1 22 ? -11.531 -8.523 7.473 1 97.06 22 LYS B N 1
ATOM 2750 C CA . LYS B 1 22 ? -12.758 -9.211 7.086 1 97.06 22 LYS B CA 1
ATOM 2751 C C . LYS B 1 22 ? -13.641 -9.492 8.297 1 97.06 22 LYS B C 1
ATOM 2753 O O . LYS B 1 22 ? -14.844 -9.211 8.281 1 97.06 22 LYS B O 1
ATOM 2758 N N . GLN B 1 23 ? -13.086 -10.008 9.406 1 96.69 23 GLN B N 1
ATOM 2759 C CA . GLN B 1 23 ? -13.82 -10.422 10.602 1 96.69 23 GLN B CA 1
ATOM 2760 C C . GLN B 1 23 ? -14.469 -9.227 11.289 1 96.69 23 GLN B C 1
ATOM 2762 O O . GLN B 1 23 ? -15.57 -9.344 11.836 1 96.69 23 GLN B O 1
ATOM 2767 N N . LYS B 1 24 ? -13.859 -8.109 11.219 1 96.88 24 LYS B N 1
ATOM 2768 C CA . LYS B 1 24 ? -14.367 -6.914 11.883 1 96.88 24 LYS B CA 1
ATOM 2769 C C . LYS B 1 24 ? -15.227 -6.082 10.938 1 96.88 24 LYS B C 1
ATOM 2771 O O . LYS B 1 24 ? -15.664 -4.984 11.289 1 96.88 24 LYS B O 1
ATOM 2776 N N . ASN B 1 25 ? -15.422 -6.492 9.695 1 96.44 25 ASN B N 1
ATOM 2777 C CA . ASN B 1 25 ? -16.25 -5.832 8.688 1 96.44 25 ASN B CA 1
ATOM 2778 C C . ASN B 1 25 ? -15.789 -4.395 8.445 1 96.44 25 ASN B C 1
ATOM 2780 O O . ASN B 1 25 ? -16.609 -3.486 8.359 1 96.44 25 ASN B O 1
ATOM 2784 N N . LEU B 1 26 ? -14.516 -4.23 8.398 1 96 26 LEU B N 1
ATOM 2785 C CA . LEU B 1 26 ? -13.945 -2.902 8.211 1 96 26 LEU B CA 1
ATOM 2786 C C . LEU B 1 26 ? -13.992 -2.498 6.738 1 96 26 LEU B C 1
ATOM 2788 O O . LEU B 1 26 ? -13.953 -1.309 6.414 1 96 26 LEU B O 1
ATOM 2792 N N . VAL B 1 27 ? -13.906 -3.43 5.867 1 97.31 27 VAL B N 1
ATOM 2793 C CA . VAL B 1 27 ? -13.953 -3.23 4.426 1 97.31 27 VAL B CA 1
ATOM 2794 C C . VAL B 1 27 ? -14.961 -4.191 3.801 1 97.31 27 VAL B C 1
ATOM 2796 O O . VAL B 1 27 ? -14.984 -5.379 4.133 1 97.31 27 VAL B O 1
ATOM 2799 N N . LYS B 1 28 ? -15.805 -3.662 2.91 1 97.06 28 LYS B N 1
ATOM 2800 C CA . LYS B 1 28 ? -16.797 -4.488 2.225 1 97.06 28 LYS B CA 1
ATOM 2801 C C . LYS B 1 28 ? -16.141 -5.328 1.129 1 97.06 28 LYS B C 1
ATOM 2803 O O . LYS B 1 28 ? -15.078 -4.973 0.614 1 97.06 28 LYS B O 1
ATOM 2808 N N . GLN B 1 29 ? -16.781 -6.449 0.763 1 96.25 29 GLN B N 1
ATOM 2809 C CA . GLN B 1 29 ? -16.297 -7.344 -0.283 1 96.25 29 GLN B CA 1
ATOM 2810 C C . GLN B 1 29 ? -16.109 -6.598 -1.603 1 96.25 29 GLN B C 1
ATOM 2812 O O . GLN B 1 29 ? -15.109 -6.797 -2.299 1 96.25 29 GLN B O 1
ATOM 2817 N N . GLU B 1 30 ? -17.047 -5.797 -1.93 1 96.44 30 GLU B N 1
ATOM 2818 C CA . GLU B 1 30 ? -16.969 -5.039 -3.176 1 96.44 30 GLU B CA 1
ATOM 2819 C C . GLU B 1 30 ? -15.742 -4.145 -3.213 1 96.44 30 GLU B C 1
ATOM 2821 O O . GLU B 1 30 ? -15.062 -4.047 -4.238 1 96.44 30 GLU B O 1
ATOM 2826 N N . SER B 1 31 ? -15.422 -3.463 -2.129 1 97.25 31 SER B N 1
ATOM 2827 C CA . SER B 1 31 ? -14.25 -2.6 -2.029 1 97.25 31 SER B CA 1
ATOM 2828 C C . SER B 1 31 ? -12.961 -3.4 -2.188 1 97.25 31 SER B C 1
ATOM 2830 O O . SER B 1 31 ? -12.023 -2.949 -2.85 1 97.25 31 SER B O 1
ATOM 2832 N N . MET B 1 32 ? -12.969 -4.531 -1.575 1 97.19 32 MET B N 1
ATOM 2833 C CA . MET B 1 32 ? -11.789 -5.383 -1.674 1 97.19 32 MET B CA 1
ATOM 2834 C C . MET B 1 32 ? -11.594 -5.883 -3.102 1 97.19 32 MET B C 1
ATOM 2836 O O . MET B 1 32 ? -10.461 -5.988 -3.582 1 97.19 32 MET B O 1
ATOM 2840 N N . ASP B 1 33 ? -12.688 -6.203 -3.793 1 96.06 33 ASP B N 1
ATOM 2841 C CA . ASP B 1 33 ? -12.609 -6.629 -5.188 1 96.06 33 ASP B CA 1
ATOM 2842 C C . ASP B 1 33 ? -12.055 -5.512 -6.07 1 96.06 33 ASP B C 1
ATOM 2844 O O . ASP B 1 33 ? -11.266 -5.773 -6.984 1 96.06 33 ASP B O 1
ATOM 2848 N N . GLU B 1 34 ? -12.445 -4.328 -5.836 1 97.12 34 GLU B N 1
ATOM 2849 C CA . GLU B 1 34 ? -11.938 -3.193 -6.602 1 97.12 34 GLU B CA 1
ATOM 2850 C C . GLU B 1 34 ? -10.461 -2.949 -6.312 1 97.12 34 GLU B C 1
ATOM 2852 O O . GLU B 1 34 ? -9.703 -2.58 -7.211 1 97.12 34 GLU B O 1
ATOM 2857 N N . LEU B 1 35 ? -10.109 -3.096 -5.043 1 97.12 35 LEU B N 1
ATOM 2858 C CA . LEU B 1 35 ? -8.695 -2.994 -4.684 1 97.12 35 LEU B CA 1
ATOM 2859 C C . LEU B 1 35 ? -7.875 -4.055 -5.41 1 97.12 35 LEU B C 1
ATOM 2861 O O . LEU B 1 35 ? -6.797 -3.758 -5.93 1 97.12 35 LEU B O 1
ATOM 2865 N N . LYS B 1 36 ? -8.328 -5.285 -5.387 1 95.81 36 LYS B N 1
ATOM 2866 C CA . LYS B 1 36 ? -7.68 -6.383 -6.102 1 95.81 36 LYS B CA 1
ATOM 2867 C C . LYS B 1 36 ? -7.512 -6.051 -7.578 1 95.81 36 LYS B C 1
ATOM 2869 O O . LYS B 1 36 ? -6.438 -6.262 -8.148 1 95.81 36 LYS B O 1
ATOM 2874 N N . ASN B 1 37 ? -8.555 -5.496 -8.195 1 96.06 37 ASN B N 1
ATOM 2875 C CA . ASN B 1 37 ? -8.492 -5.094 -9.594 1 96.06 37 ASN B CA 1
ATOM 2876 C C . ASN B 1 37 ? -7.426 -4.023 -9.82 1 96.06 37 ASN B C 1
ATOM 2878 O O . ASN B 1 37 ? -6.73 -4.043 -10.836 1 96.06 37 ASN B O 1
ATOM 2882 N N . GLY B 1 38 ? -7.32 -3.105 -8.922 1 96.56 38 GLY B N 1
ATOM 2883 C CA . GLY B 1 38 ? -6.289 -2.084 -9.008 1 96.56 38 GLY B CA 1
ATOM 2884 C C . GLY B 1 38 ? -4.883 -2.646 -8.945 1 96.56 38 GLY B C 1
ATOM 2885 O O . GLY B 1 38 ? -4.012 -2.236 -9.719 1 96.56 38 GLY B O 1
ATOM 2886 N N . VAL B 1 39 ? -4.688 -3.574 -8.047 1 96.56 39 VAL B N 1
ATOM 2887 C CA . VAL B 1 39 ? -3.367 -4.172 -7.887 1 96.56 39 VAL B CA 1
ATOM 2888 C C . VAL B 1 39 ? -3 -4.957 -9.141 1 96.56 39 VAL B C 1
ATOM 2890 O O . VAL B 1 39 ? -1.868 -4.879 -9.625 1 96.56 39 VAL B O 1
ATOM 2893 N N . ILE B 1 40 ? -3.957 -5.688 -9.703 1 95.19 40 ILE B N 1
ATOM 2894 C CA . ILE B 1 40 ? -3.73 -6.547 -10.859 1 95.19 40 ILE B CA 1
ATOM 2895 C C . ILE B 1 40 ? -3.469 -5.688 -12.102 1 95.19 40 ILE B C 1
ATOM 2897 O O . ILE B 1 40 ? -2.65 -6.047 -12.945 1 95.19 40 ILE B O 1
ATOM 2901 N N . ASN B 1 41 ? -4.086 -4.5 -12.164 1 95.88 41 ASN B N 1
ATOM 2902 C CA . ASN B 1 41 ? -4.047 -3.734 -13.406 1 95.88 41 ASN B CA 1
ATOM 2903 C C . ASN B 1 41 ? -3.043 -2.586 -13.328 1 95.88 41 ASN B C 1
ATOM 2905 O O . ASN B 1 41 ? -2.689 -1.993 -14.344 1 95.88 41 ASN B O 1
ATOM 2909 N N . ILE B 1 42 ? -2.561 -2.326 -12.109 1 97.56 42 ILE B N 1
ATOM 2910 C CA . ILE B 1 42 ? -1.689 -1.163 -11.992 1 97.56 42 ILE B CA 1
ATOM 2911 C C . ILE B 1 42 ? -0.395 -1.56 -11.281 1 97.56 42 ILE B C 1
ATOM 2913 O O . ILE B 1 42 ? 0.692 -1.445 -11.859 1 97.56 42 ILE B O 1
ATOM 2917 N N . ALA B 1 43 ? -0.466 -2.113 -10.094 1 97.69 43 ALA B N 1
ATOM 2918 C CA . ALA B 1 43 ? 0.715 -2.375 -9.273 1 97.69 43 ALA B CA 1
ATOM 2919 C C . ALA B 1 43 ? 1.547 -3.514 -9.852 1 97.69 43 ALA B C 1
ATOM 2921 O O . ALA B 1 43 ? 2.768 -3.396 -9.977 1 97.69 43 ALA B O 1
ATOM 2922 N N . LEU B 1 44 ? 0.897 -4.594 -10.195 1 96.75 44 LEU B N 1
ATOM 2923 C CA . LEU B 1 44 ? 1.607 -5.754 -10.727 1 96.75 44 LEU B CA 1
ATOM 2924 C C . LEU B 1 44 ? 2.252 -5.438 -12.07 1 96.75 44 LEU B C 1
ATOM 2926 O O . LEU B 1 44 ? 3.402 -5.805 -12.312 1 96.75 44 LEU B O 1
ATOM 2930 N N . PRO B 1 45 ? 1.516 -4.75 -12.977 1 97.38 45 PRO B N 1
ATOM 2931 C CA . PRO B 1 45 ? 2.148 -4.352 -14.234 1 97.38 45 PRO B CA 1
ATOM 2932 C C . PRO B 1 45 ? 3.393 -3.49 -14.023 1 97.38 45 PRO B C 1
ATOM 2934 O O . PRO B 1 45 ? 4.406 -3.689 -14.695 1 97.38 45 PRO B O 1
ATOM 2937 N N . ALA B 1 46 ? 3.311 -2.557 -13.062 1 98.25 46 ALA B N 1
ATOM 2938 C CA . ALA B 1 46 ? 4.48 -1.734 -12.758 1 98.25 46 ALA B CA 1
ATOM 2939 C C . ALA B 1 46 ? 5.637 -2.592 -12.258 1 98.25 46 ALA B C 1
ATOM 2941 O O . ALA B 1 46 ? 6.785 -2.398 -12.672 1 98.25 46 ALA B O 1
ATOM 2942 N N . LEU B 1 47 ? 5.359 -3.477 -11.438 1 97.31 47 LEU B N 1
ATOM 2943 C CA . LEU B 1 47 ? 6.363 -4.355 -10.844 1 97.31 47 LEU B CA 1
ATOM 2944 C C . LEU B 1 47 ? 7.031 -5.215 -11.914 1 97.31 47 LEU B C 1
ATOM 2946 O O . LEU B 1 47 ? 8.258 -5.312 -11.953 1 97.31 47 LEU B O 1
ATOM 2950 N N . LEU B 1 48 ? 6.227 -5.84 -12.766 1 96.56 48 LEU B N 1
ATOM 2951 C CA . LEU B 1 48 ? 6.77 -6.727 -13.789 1 96.56 48 LEU B CA 1
ATOM 2952 C C . LEU B 1 48 ? 7.496 -5.93 -14.867 1 96.56 48 LEU B C 1
ATOM 2954 O O . LEU B 1 48 ? 8.484 -6.402 -15.43 1 96.56 48 LEU B O 1
ATOM 2958 N N . PHE B 1 49 ? 6.992 -4.719 -15.203 1 97.81 49 PHE B N 1
ATOM 2959 C CA . PHE B 1 49 ? 7.715 -3.852 -16.125 1 97.81 49 PHE B CA 1
ATOM 2960 C C . PHE B 1 49 ? 9.141 -3.607 -15.641 1 97.81 49 PHE B C 1
ATOM 2962 O O . PHE B 1 49 ? 10.094 -3.787 -16.391 1 97.81 49 PHE B O 1
ATOM 2969 N N . ILE B 1 50 ? 9.289 -3.211 -14.383 1 97.31 50 ILE B N 1
ATOM 2970 C CA . ILE B 1 50 ? 10.594 -2.922 -13.805 1 97.31 50 ILE B CA 1
ATOM 2971 C C . ILE B 1 50 ? 11.445 -4.188 -13.805 1 97.31 50 ILE B C 1
ATOM 2973 O O . ILE B 1 50 ? 12.625 -4.148 -14.164 1 97.31 50 ILE B O 1
ATOM 2977 N N . THR B 1 51 ? 10.859 -5.309 -13.406 1 95.44 51 THR B N 1
ATOM 2978 C CA . THR B 1 51 ? 11.57 -6.582 -13.312 1 95.44 51 THR B CA 1
ATOM 2979 C C . THR B 1 51 ? 12.164 -6.973 -14.656 1 95.44 51 THR B C 1
ATOM 2981 O O . THR B 1 51 ? 13.352 -7.285 -14.75 1 95.44 51 THR B O 1
ATOM 2984 N N . PHE B 1 52 ? 11.398 -6.883 -15.695 1 95.88 52 PHE B N 1
ATOM 2985 C CA . PHE B 1 52 ? 11.844 -7.344 -17 1 95.88 52 PHE B CA 1
ATOM 2986 C C . PHE B 1 52 ? 12.727 -6.297 -17.672 1 95.88 52 PHE B C 1
ATOM 2988 O O . PHE B 1 52 ? 13.625 -6.637 -18.453 1 95.88 52 PHE B O 1
ATOM 2995 N N . ARG B 1 53 ? 12.406 -5.062 -17.359 1 96.19 53 ARG B N 1
ATOM 2996 C CA . ARG B 1 53 ? 13.281 -4.008 -17.859 1 96.19 53 ARG B CA 1
ATOM 2997 C C . ARG B 1 53 ? 14.703 -4.184 -17.312 1 96.19 53 ARG B C 1
ATOM 2999 O O . ARG B 1 53 ? 15.68 -3.969 -18.047 1 96.19 53 ARG B O 1
ATOM 3006 N N . ASP B 1 54 ? 14.844 -4.641 -16.078 1 95.31 54 ASP B N 1
ATOM 3007 C CA . ASP B 1 54 ? 16.125 -4.578 -15.383 1 95.31 54 ASP B CA 1
ATOM 3008 C C . ASP B 1 54 ? 16.797 -5.953 -15.328 1 95.31 54 ASP B C 1
ATOM 3010 O O . ASP B 1 54 ? 17.969 -6.07 -14.969 1 95.31 54 ASP B O 1
ATOM 3014 N N . MET B 1 55 ? 16.109 -6.992 -15.758 1 94.06 55 MET B N 1
ATOM 3015 C CA . MET B 1 55 ? 16.625 -8.344 -15.586 1 94.06 55 MET B CA 1
ATOM 3016 C C . MET B 1 55 ? 17.828 -8.578 -16.5 1 94.06 55 MET B C 1
ATOM 3018 O O . MET B 1 55 ? 17.969 -7.918 -17.516 1 94.06 55 MET B O 1
ATOM 3022 N N . THR B 1 56 ? 18.672 -9.469 -16.016 1 92.62 56 THR B N 1
ATOM 3023 C CA . THR B 1 56 ? 19.734 -9.945 -16.891 1 92.62 56 THR B CA 1
ATOM 3024 C C . THR B 1 56 ? 19.203 -10.984 -17.875 1 92.62 56 THR B C 1
ATOM 3026 O O . THR B 1 56 ? 18.781 -12.07 -17.469 1 92.62 56 THR B O 1
ATOM 3029 N N . LEU B 1 57 ? 19.266 -10.68 -19.156 1 90.81 57 LEU B N 1
ATOM 3030 C CA . LEU B 1 57 ? 18.734 -11.578 -20.188 1 90.81 57 LEU B CA 1
ATOM 3031 C C . LEU B 1 57 ? 19.703 -12.727 -20.453 1 90.81 57 LEU B C 1
ATOM 3033 O O . LEU B 1 57 ? 20.906 -12.508 -20.625 1 90.81 57 LEU B O 1
ATOM 3037 N N . LYS B 1 58 ? 19.156 -13.883 -20.297 1 91.25 58 LYS B N 1
ATOM 3038 C CA . LYS B 1 58 ? 19.891 -15.094 -20.641 1 91.25 58 LYS B CA 1
ATOM 3039 C C . LYS B 1 58 ? 19.172 -15.898 -21.703 1 91.25 58 LYS B C 1
ATOM 3041 O O . LYS B 1 58 ? 17.938 -16.031 -21.656 1 91.25 58 LYS B O 1
ATOM 3046 N N . LYS B 1 59 ? 19.922 -16.391 -22.641 1 90.56 59 LYS B N 1
ATOM 3047 C CA . LYS B 1 59 ? 19.344 -17.188 -23.703 1 90.56 59 LYS B CA 1
ATOM 3048 C C . LYS B 1 59 ? 18.578 -18.375 -23.141 1 90.56 59 LYS B C 1
ATOM 3050 O O . LYS B 1 59 ? 17.547 -18.766 -23.703 1 90.56 59 LYS B O 1
ATOM 3055 N N . GLU B 1 60 ? 19.078 -18.953 -22.094 1 93.25 60 GLU B N 1
ATOM 3056 C CA . GLU B 1 60 ? 18.453 -20.109 -21.453 1 93.25 60 GLU B CA 1
ATOM 3057 C C . GLU B 1 60 ? 17.062 -19.781 -20.953 1 93.25 60 GLU B C 1
ATOM 3059 O O . GLU B 1 60 ? 16.203 -20.672 -20.875 1 93.25 60 GLU B O 1
ATOM 3064 N N . TYR B 1 61 ? 16.828 -18.562 -20.688 1 92 61 TYR B N 1
ATOM 3065 C CA . TYR B 1 61 ? 15.531 -18.172 -20.156 1 92 61 TYR B CA 1
ATOM 3066 C C . TYR B 1 61 ? 14.438 -18.328 -21.203 1 92 61 TYR B C 1
ATOM 3068 O O . TYR B 1 61 ? 13.312 -18.703 -20.875 1 92 61 TYR B O 1
ATOM 3076 N N . PHE B 1 62 ? 14.805 -18.125 -22.391 1 92.06 62 PHE B N 1
ATOM 3077 C CA . PHE B 1 62 ? 13.82 -18.25 -23.469 1 92.06 62 PHE B CA 1
ATOM 3078 C C . PHE B 1 62 ? 13.438 -19.719 -23.656 1 92.06 62 PHE B C 1
ATOM 3080 O O . PHE B 1 62 ? 12.266 -20.031 -23.891 1 92.06 62 PHE B O 1
ATOM 3087 N N . LEU B 1 63 ? 14.391 -20.516 -23.547 1 94.81 63 LEU B N 1
ATOM 3088 C CA . LEU B 1 63 ? 14.117 -21.938 -23.656 1 94.81 63 LEU B CA 1
ATOM 3089 C C . LEU B 1 63 ? 13.25 -22.422 -22.516 1 94.81 63 LEU B C 1
ATOM 3091 O O . LEU B 1 63 ? 12.375 -23.266 -22.703 1 94.81 63 LEU B O 1
ATOM 3095 N N . VAL B 1 64 ? 13.523 -21.875 -21.359 1 95.31 64 VAL B N 1
ATOM 3096 C CA . VAL B 1 64 ? 12.766 -22.25 -20.188 1 95.31 64 VAL B CA 1
ATOM 3097 C C . VAL B 1 64 ? 11.305 -21.828 -20.344 1 95.31 64 VAL B C 1
ATOM 3099 O O . VAL B 1 64 ? 10.391 -22.562 -19.953 1 95.31 64 VAL B O 1
ATOM 3102 N N . ILE B 1 65 ? 11.086 -20.688 -20.938 1 96 65 ILE B N 1
ATOM 3103 C CA . ILE B 1 65 ? 9.734 -20.219 -21.188 1 96 65 ILE B CA 1
ATOM 3104 C C . ILE B 1 65 ? 8.984 -21.234 -22.047 1 96 65 ILE B C 1
ATOM 3106 O O . ILE B 1 65 ? 7.855 -21.609 -21.734 1 96 65 ILE B O 1
ATOM 3110 N N . PHE B 1 66 ? 9.617 -21.688 -23.016 1 95.88 66 PHE B N 1
ATOM 3111 C CA . PHE B 1 66 ? 9.008 -22.641 -23.938 1 95.88 66 PHE B CA 1
ATOM 3112 C C . PHE B 1 66 ? 8.742 -23.969 -23.234 1 95.88 66 PHE B C 1
ATOM 3114 O O . PHE B 1 66 ? 7.668 -24.562 -23.375 1 95.88 66 PHE B O 1
ATOM 3121 N N . ILE B 1 67 ? 9.672 -24.406 -22.516 1 96.25 67 ILE B N 1
ATOM 3122 C CA . ILE B 1 67 ? 9.586 -25.688 -21.844 1 96.25 67 ILE B CA 1
ATOM 3123 C C . ILE B 1 67 ? 8.469 -25.656 -20.812 1 96.25 67 ILE B C 1
ATOM 3125 O O . ILE B 1 67 ? 7.695 -26.625 -20.688 1 96.25 67 ILE B O 1
ATOM 3129 N N . VAL B 1 68 ? 8.398 -24.594 -20.031 1 97.38 68 VAL B N 1
ATOM 3130 C CA . VAL B 1 68 ? 7.352 -24.453 -19.031 1 97.38 68 VAL B CA 1
ATOM 3131 C C . VAL B 1 68 ? 5.984 -24.375 -19.703 1 97.38 68 VAL B C 1
ATOM 3133 O O . VAL B 1 68 ? 5 -24.938 -19.203 1 97.38 68 VAL B O 1
ATOM 3136 N N . PHE B 1 69 ? 5.918 -23.703 -20.812 1 97.69 69 PHE B N 1
ATOM 3137 C CA . PHE B 1 69 ? 4.688 -23.672 -21.594 1 97.69 69 PHE B CA 1
ATOM 3138 C C . PHE B 1 69 ? 4.246 -25.078 -21.969 1 97.69 69 PHE B C 1
ATOM 3140 O O . PHE B 1 69 ? 3.07 -25.422 -21.828 1 97.69 69 PHE B O 1
ATOM 3147 N N . ILE B 1 70 ? 5.129 -25.906 -22.406 1 97.5 70 ILE B N 1
ATOM 3148 C CA . ILE B 1 70 ? 4.859 -27.281 -22.781 1 97.5 70 ILE B CA 1
ATOM 3149 C C . ILE B 1 70 ? 4.426 -28.078 -21.547 1 97.5 70 ILE B C 1
ATOM 3151 O O . ILE B 1 70 ? 3.508 -28.906 -21.625 1 97.5 70 ILE B O 1
ATOM 3155 N N . LEU B 1 71 ? 5.129 -27.844 -20.453 1 98.12 71 LEU B N 1
ATOM 3156 C CA . LEU B 1 71 ? 4.762 -28.5 -19.203 1 98.12 71 LEU B CA 1
ATOM 3157 C C . LEU B 1 71 ? 3.303 -28.234 -18.859 1 98.12 71 LEU B C 1
ATOM 3159 O O . LEU B 1 71 ? 2.584 -29.156 -18.438 1 98.12 71 LEU B O 1
ATOM 3163 N N . LEU B 1 72 ? 2.844 -27 -19.031 1 98.5 72 LEU B N 1
ATOM 3164 C CA . LEU B 1 72 ? 1.473 -26.641 -18.688 1 98.5 72 LEU B CA 1
ATOM 3165 C C . LEU B 1 72 ? 0.479 -27.359 -19.609 1 98.5 72 LEU B C 1
ATOM 3167 O O . LEU B 1 72 ? -0.596 -27.766 -19.156 1 98.5 72 LEU B O 1
ATOM 3171 N N . ILE B 1 73 ? 0.841 -27.516 -20.844 1 98.06 73 ILE B N 1
ATOM 3172 C CA . ILE B 1 73 ? 0.018 -28.266 -21.781 1 98.06 73 ILE B CA 1
ATOM 3173 C C . ILE B 1 73 ? -0.057 -29.719 -21.359 1 98.06 73 ILE B C 1
ATOM 3175 O O . ILE B 1 73 ? -1.132 -30.328 -21.375 1 98.06 73 ILE B O 1
ATOM 3179 N N . ILE B 1 74 ? 1.034 -30.25 -21.016 1 98.19 74 ILE B N 1
ATOM 3180 C CA . ILE B 1 74 ? 1.1 -31.641 -20.578 1 98.19 74 ILE B CA 1
ATOM 3181 C C . ILE B 1 74 ? 0.25 -31.828 -19.328 1 98.19 74 ILE B C 1
ATOM 3183 O O . ILE B 1 74 ? -0.484 -32.812 -19.203 1 98.19 74 ILE B O 1
ATOM 3187 N N . LEU B 1 75 ? 0.369 -30.938 -18.391 1 98.5 75 LEU B N 1
ATOM 3188 C CA . LEU B 1 75 ? -0.41 -31.016 -17.172 1 98.5 75 LEU B CA 1
ATOM 3189 C C . LEU B 1 75 ? -1.905 -31.016 -17.469 1 98.5 75 LEU B C 1
ATOM 3191 O O . LEU B 1 75 ? -2.668 -31.766 -16.859 1 98.5 75 LEU B O 1
ATOM 3195 N N . TYR B 1 76 ? -2.346 -30.188 -18.359 1 98.19 76 TYR B N 1
ATOM 3196 C CA . TYR B 1 76 ? -3.752 -30.172 -18.75 1 98.19 76 TYR B CA 1
ATOM 3197 C C . TYR B 1 76 ? -4.176 -31.516 -19.312 1 98.19 76 TYR B C 1
ATOM 3199 O O . TYR B 1 76 ? -5.25 -32.031 -18.984 1 98.19 76 TYR B O 1
ATOM 3207 N N . ASN B 1 77 ? -3.381 -32.062 -20.188 1 98.06 77 ASN B N 1
ATOM 3208 C CA . ASN B 1 77 ? -3.695 -33.375 -20.781 1 98.06 77 ASN B CA 1
ATOM 3209 C C . ASN B 1 77 ? -3.707 -34.469 -19.75 1 98.06 77 ASN B C 1
ATOM 3211 O O . ASN B 1 77 ? -4.527 -35.406 -19.812 1 98.06 77 ASN B O 1
ATOM 3215 N N . ILE B 1 78 ? -2.793 -34.406 -18.859 1 98.12 78 ILE B N 1
ATOM 3216 C CA . ILE B 1 78 ? -2.799 -35.375 -17.75 1 98.12 78 ILE B CA 1
ATOM 3217 C C . ILE B 1 78 ? -4.094 -35.25 -16.953 1 98.12 78 ILE B C 1
ATOM 3219 O O . ILE B 1 78 ? -4.668 -36.25 -16.531 1 98.12 78 ILE B O 1
ATOM 3223 N N . GLY B 1 79 ? -4.512 -34.031 -16.734 1 97.81 79 GLY B N 1
ATOM 3224 C CA . GLY B 1 79 ? -5.793 -33.812 -16.078 1 97.81 79 GLY B CA 1
ATOM 3225 C C . GLY B 1 79 ? -6.953 -34.469 -16.797 1 97.81 79 GLY B C 1
ATOM 3226 O O . GLY B 1 79 ? -7.84 -35.062 -16.172 1 97.81 79 GLY B O 1
ATOM 3227 N N . ASN B 1 80 ? -6.922 -34.375 -18.109 1 97.06 80 ASN B N 1
ATOM 3228 C CA . ASN B 1 80 ? -7.949 -35.031 -18.906 1 97.06 80 ASN B CA 1
ATOM 3229 C C . ASN B 1 80 ? -7.906 -36.531 -18.734 1 97.06 80 ASN B C 1
ATOM 3231 O O . ASN B 1 80 ? -8.953 -37.188 -18.688 1 97.06 80 ASN B O 1
ATOM 3235 N N . LEU B 1 81 ? -6.723 -37.062 -18.688 1 97.69 81 LEU B N 1
ATOM 3236 C CA . LEU B 1 81 ? -6.566 -38.5 -18.516 1 97.69 81 LEU B CA 1
ATOM 3237 C C . LEU B 1 81 ? -7.051 -38.906 -17.125 1 97.69 81 LEU B C 1
ATOM 3239 O O . LEU B 1 81 ? -7.711 -39.938 -17 1 97.69 81 LEU B O 1
ATOM 3243 N N . LEU B 1 82 ? -6.719 -38.125 -16.156 1 97.31 82 LEU B N 1
ATOM 3244 C CA . LEU B 1 82 ? -7.152 -38.406 -14.789 1 97.31 82 LEU B CA 1
ATOM 3245 C C . LEU B 1 82 ? -8.672 -38.344 -14.672 1 97.31 82 LEU B C 1
ATOM 3247 O O . LEU B 1 82 ? -9.273 -39.094 -13.906 1 97.31 82 LEU B O 1
ATOM 3251 N N . ASN B 1 83 ? -9.203 -37.438 -15.445 1 96.5 83 ASN B N 1
ATOM 3252 C CA . ASN B 1 83 ? -10.648 -37.25 -15.422 1 96.5 83 ASN B CA 1
ATOM 3253 C C . ASN B 1 83 ? -11.391 -38.469 -15.93 1 96.5 83 ASN B C 1
ATOM 3255 O O . ASN B 1 83 ? -12.594 -38.625 -15.711 1 96.5 83 ASN B O 1
ATOM 3259 N N . LYS B 1 84 ? -10.742 -39.344 -16.594 1 96.31 84 LYS B N 1
ATOM 3260 C CA . LYS B 1 84 ? -11.344 -40.562 -17.125 1 96.31 84 LYS B CA 1
ATOM 3261 C C . LYS B 1 84 ? -11.391 -41.656 -16.047 1 96.31 84 LYS B C 1
ATOM 3263 O O . LYS B 1 84 ? -12.102 -42.656 -16.203 1 96.31 84 LYS B O 1
ATOM 3268 N N . ILE B 1 85 ? -10.656 -41.469 -15.047 1 95.88 85 ILE B N 1
ATOM 3269 C CA . ILE B 1 85 ? -10.633 -42.438 -13.953 1 95.88 85 ILE B CA 1
ATOM 3270 C C . ILE B 1 85 ? -11.844 -42.219 -13.039 1 95.88 85 ILE B C 1
ATOM 3272 O O . ILE B 1 85 ? -12.031 -41.125 -12.516 1 95.88 85 ILE B O 1
ATOM 3276 N N . LYS B 1 86 ? -12.602 -43.188 -12.789 1 92.94 86 LYS B N 1
ATOM 3277 C CA . LYS B 1 86 ? -13.906 -43.125 -12.133 1 92.94 86 LYS B CA 1
ATOM 3278 C C . LYS B 1 86 ? -13.812 -42.438 -10.781 1 92.94 86 LYS B C 1
ATOM 3280 O O . LYS B 1 86 ? -14.609 -41.562 -10.484 1 92.94 86 LYS B O 1
ATOM 3285 N N . TYR B 1 87 ? -12.844 -42.688 -9.945 1 91.25 87 TYR B N 1
ATOM 3286 C CA . TYR B 1 87 ? -12.773 -42.188 -8.578 1 91.25 87 TYR B CA 1
ATOM 3287 C C . TYR B 1 87 ? -12.234 -40.75 -8.555 1 91.25 87 TYR B C 1
ATOM 3289 O O . TYR B 1 87 ? -12.367 -40.062 -7.547 1 91.25 87 TYR B O 1
ATOM 3297 N N . ILE B 1 88 ? -11.797 -40.281 -9.656 1 92.5 88 ILE B N 1
ATOM 3298 C CA . ILE B 1 88 ? -11.148 -38.969 -9.742 1 92.5 88 ILE B CA 1
ATOM 3299 C C . ILE B 1 88 ? -11.953 -38.062 -10.656 1 92.5 88 ILE B C 1
ATOM 3301 O O . ILE B 1 88 ? -11.773 -36.844 -10.633 1 92.5 88 ILE B O 1
ATOM 3305 N N . ALA B 1 89 ? -12.828 -38.594 -11.312 1 94.38 89 ALA B N 1
ATOM 3306 C CA . ALA B 1 89 ? -13.523 -37.938 -12.406 1 94.38 89 ALA B CA 1
ATOM 3307 C C . ALA B 1 89 ? -14.305 -36.719 -11.891 1 94.38 89 ALA B C 1
ATOM 3309 O O . ALA B 1 89 ? -15.117 -36.844 -10.969 1 94.38 89 ALA B O 1
ATOM 3310 N N . HIS B 1 90 ? -14.047 -35.594 -12.406 1 95.75 90 HIS B N 1
ATOM 3311 C CA . HIS B 1 90 ? -14.727 -34.312 -12.203 1 95.75 90 HIS B CA 1
ATOM 3312 C C . HIS B 1 90 ? -14.414 -33.344 -13.32 1 95.75 90 HIS B C 1
ATOM 3314 O O . HIS B 1 90 ? -13.266 -33.25 -13.766 1 95.75 90 HIS B O 1
ATOM 3320 N N . PRO B 1 91 ? -15.375 -32.656 -13.758 1 94.81 91 PRO B N 1
ATOM 3321 C CA . PRO B 1 91 ? -15.164 -31.766 -14.891 1 94.81 91 PRO B CA 1
ATOM 3322 C C . PRO B 1 91 ? -14.078 -30.719 -14.625 1 94.81 91 PRO B C 1
ATOM 3324 O O . PRO B 1 91 ? -13.484 -30.188 -15.57 1 94.81 91 PRO B O 1
ATOM 3327 N N . LEU B 1 92 ? -13.727 -30.453 -13.391 1 97.12 92 LEU B N 1
ATOM 3328 C CA . LEU B 1 92 ? -12.773 -29.406 -13.023 1 97.12 92 LEU B CA 1
ATOM 3329 C C . LEU B 1 92 ? -11.344 -29.953 -13.031 1 97.12 92 LEU B C 1
ATOM 3331 O O . LEU B 1 92 ? -10.383 -29.188 -13.008 1 97.12 92 LEU B O 1
ATOM 3335 N N . VAL B 1 93 ? -11.156 -31.203 -13.102 1 97.81 93 VAL B N 1
ATOM 3336 C CA . VAL B 1 93 ? -9.875 -31.859 -12.844 1 97.81 93 VAL B CA 1
ATOM 3337 C C . VAL B 1 93 ? -8.828 -31.359 -13.836 1 97.81 93 VAL B C 1
ATOM 3339 O O . VAL B 1 93 ? -7.742 -30.922 -13.445 1 97.81 93 VAL B O 1
ATOM 3342 N N . PRO B 1 94 ? -9.094 -31.281 -15.156 1 97.44 94 PRO B N 1
ATOM 3343 C CA . PRO B 1 94 ? -8.078 -30.828 -16.109 1 97.44 94 PRO B CA 1
ATOM 3344 C C . PRO B 1 94 ? -7.629 -29.391 -15.828 1 97.44 94 PRO B C 1
ATOM 3346 O O . PRO B 1 94 ? -6.473 -29.031 -16.078 1 97.44 94 PRO B O 1
ATOM 3349 N N . PHE B 1 95 ? -8.523 -28.562 -15.273 1 97.31 95 PHE B N 1
ATOM 3350 C CA . PHE B 1 95 ? -8.234 -27.156 -15.039 1 97.31 95 PHE B CA 1
ATOM 3351 C C . PHE B 1 95 ? -7.57 -26.953 -13.68 1 97.31 95 PHE B C 1
ATOM 3353 O O . PHE B 1 95 ? -6.762 -26.031 -13.508 1 97.31 95 PHE B O 1
ATOM 3360 N N . ILE B 1 96 ? -7.859 -27.812 -12.773 1 97.62 96 ILE B N 1
ATOM 3361 C CA . ILE B 1 96 ? -7.316 -27.703 -11.422 1 97.62 96 ILE B CA 1
ATOM 3362 C C . ILE B 1 96 ? -5.855 -28.141 -11.422 1 97.62 96 ILE B C 1
ATOM 3364 O O . ILE B 1 96 ? -5.031 -27.562 -10.703 1 97.62 96 ILE B O 1
ATOM 3368 N N . VAL B 1 97 ? -5.516 -29.109 -12.219 1 97.88 97 VAL B N 1
ATOM 3369 C CA . VAL B 1 97 ? -4.176 -29.688 -12.148 1 97.88 97 VAL B CA 1
ATOM 3370 C C . VAL B 1 97 ? -3.244 -28.938 -13.102 1 97.88 97 VAL B C 1
ATOM 3372 O O . VAL B 1 97 ? -2.172 -29.422 -13.453 1 97.88 97 VAL B O 1
ATOM 3375 N N . THR B 1 98 ? -3.736 -27.797 -13.547 1 96.75 98 THR B N 1
ATOM 3376 C CA . THR B 1 98 ? -2.936 -26.953 -14.422 1 96.75 98 THR B CA 1
ATOM 3377 C C . THR B 1 98 ? -3.039 -25.484 -14.016 1 96.75 98 THR B C 1
ATOM 3379 O O . THR B 1 98 ? -3.75 -25.141 -13.062 1 96.75 98 THR B O 1
ATOM 3382 N N . SER B 1 99 ? -2.297 -24.578 -14.469 1 95.44 99 SER B N 1
ATOM 3383 C CA . SER B 1 99 ? -2.266 -23.141 -14.273 1 95.44 99 SER B CA 1
ATOM 3384 C C . SER B 1 99 ? -2.086 -22.781 -12.805 1 95.44 99 SER B C 1
ATOM 3386 O O . SER B 1 99 ? -2.311 -23.625 -11.93 1 95.44 99 SER B O 1
ATOM 3388 N N . PHE B 1 100 ? -1.668 -21.609 -12.508 1 97.94 100 PHE B N 1
ATOM 3389 C CA . PHE B 1 100 ? -1.221 -21.234 -11.172 1 97.94 100 PHE B CA 1
ATOM 3390 C C . PHE B 1 100 ? -1.631 -19.812 -10.836 1 97.94 100 PHE B C 1
ATOM 3392 O O . PHE B 1 100 ? -1.938 -19.016 -11.734 1 97.94 100 PHE B O 1
ATOM 3399 N N . THR B 1 101 ? -1.737 -19.578 -9.562 1 96.88 101 THR B N 1
ATOM 3400 C CA . THR B 1 101 ? -1.917 -18.203 -9.086 1 96.88 101 THR B CA 1
ATOM 3401 C C . THR B 1 101 ? -0.576 -17.484 -8.992 1 96.88 101 THR B C 1
ATOM 3403 O O . THR B 1 101 ? -0.166 -17.062 -7.914 1 96.88 101 THR B O 1
ATOM 3406 N N . PHE B 1 102 ? 0.027 -17.219 -10.117 1 96 102 PHE B N 1
ATOM 3407 C CA . PHE B 1 102 ? 1.382 -16.688 -10.227 1 96 102 PHE B CA 1
ATOM 3408 C C . PHE B 1 102 ? 1.447 -15.258 -9.719 1 96 102 PHE B C 1
ATOM 3410 O O . PHE B 1 102 ? 2.199 -14.953 -8.789 1 96 102 PHE B O 1
ATOM 3417 N N . GLY B 1 103 ? 0.608 -14.328 -10.266 1 93.25 103 GLY B N 1
ATOM 3418 C CA . GLY B 1 103 ? 0.657 -12.906 -9.945 1 93.25 103 GLY B CA 1
ATOM 3419 C C . GLY B 1 103 ? 0.206 -12.594 -8.531 1 93.25 103 GLY B C 1
ATOM 3420 O O . GLY B 1 103 ? 0.854 -11.82 -7.828 1 93.25 103 GLY B O 1
ATOM 3421 N N . LEU B 1 104 ? -0.821 -13.281 -8.086 1 94.31 104 LEU B N 1
ATOM 3422 C CA . LEU B 1 104 ? -1.488 -12.898 -6.844 1 94.31 104 LEU B CA 1
ATOM 3423 C C . LEU B 1 104 ? -0.915 -13.664 -5.66 1 94.31 104 LEU B C 1
ATOM 3425 O O . LEU B 1 104 ? -1.166 -13.312 -4.504 1 94.31 104 LEU B O 1
ATOM 3429 N N . LEU B 1 105 ? -0.153 -14.648 -5.91 1 96.81 105 LEU B N 1
ATOM 3430 C CA . LEU B 1 105 ? 0.421 -15.359 -4.77 1 96.81 105 LEU B CA 1
ATOM 3431 C C . LEU B 1 105 ? 1.896 -15.664 -5.004 1 96.81 105 LEU B C 1
ATOM 3433 O O . LEU B 1 105 ? 2.725 -15.469 -4.109 1 96.81 105 LEU B O 1
ATOM 3437 N N . GLY B 1 106 ? 2.254 -16.047 -6.125 1 97.81 106 GLY B N 1
ATOM 3438 C CA . GLY B 1 106 ? 3.639 -16.359 -6.438 1 97.81 106 GLY B CA 1
ATOM 3439 C C . GLY B 1 106 ? 4.578 -15.188 -6.238 1 97.81 106 GLY B C 1
ATOM 3440 O O . GLY B 1 106 ? 5.613 -15.312 -5.582 1 97.81 106 GLY B O 1
ATOM 3441 N N . ILE B 1 107 ? 4.18 -14.047 -6.727 1 96.19 107 ILE B N 1
ATOM 3442 C CA . ILE B 1 107 ? 5.012 -12.844 -6.707 1 96.19 107 ILE B CA 1
ATOM 3443 C C . ILE B 1 107 ? 5.234 -12.398 -5.266 1 96.19 107 ILE B C 1
ATOM 3445 O O . ILE B 1 107 ? 6.375 -12.25 -4.824 1 96.19 107 ILE B O 1
ATOM 3449 N N . PRO B 1 108 ? 4.223 -12.242 -4.492 1 96.25 108 PRO B N 1
ATOM 3450 C CA . PRO B 1 108 ? 4.477 -11.742 -3.143 1 96.25 108 PRO B CA 1
ATOM 3451 C C . PRO B 1 108 ? 5.207 -12.758 -2.264 1 96.25 108 PRO B C 1
ATOM 3453 O O . PRO B 1 108 ? 6.031 -12.375 -1.429 1 96.25 108 PRO B O 1
ATOM 3456 N N . LEU B 1 109 ? 4.957 -14.039 -2.41 1 97 109 LEU B N 1
ATOM 3457 C CA . LEU B 1 109 ? 5.656 -15.031 -1.604 1 97 109 LEU B CA 1
ATOM 3458 C C . LEU B 1 109 ? 7.148 -15.031 -1.917 1 97 109 LEU B C 1
ATOM 3460 O O . LEU B 1 109 ? 7.977 -14.992 -1.006 1 97 109 LEU B O 1
ATOM 3464 N N . PHE B 1 110 ? 7.414 -15.031 -3.184 1 97.38 110 PHE B N 1
ATOM 3465 C CA . PHE B 1 110 ? 8.805 -15.102 -3.598 1 97.38 110 PHE B CA 1
ATOM 3466 C C . PHE B 1 110 ? 9.539 -13.805 -3.256 1 97.38 110 PHE B C 1
ATOM 3468 O O . PHE B 1 110 ? 10.648 -13.844 -2.717 1 97.38 110 PHE B O 1
ATOM 3475 N N . SER B 1 111 ? 8.93 -12.664 -3.518 1 95.25 111 SER B N 1
ATOM 3476 C CA . SER B 1 111 ? 9.602 -11.383 -3.297 1 95.25 111 SER B CA 1
ATOM 3477 C C . SER B 1 111 ? 9.789 -11.109 -1.808 1 95.25 111 SER B C 1
ATOM 3479 O O . SER B 1 111 ? 10.773 -10.5 -1.403 1 95.25 111 SER B O 1
ATOM 3481 N N . SER B 1 112 ? 8.883 -11.578 -0.949 1 94.25 112 SER B N 1
ATOM 3482 C CA . SER B 1 112 ? 8.977 -11.352 0.49 1 94.25 112 SER B CA 1
ATOM 3483 C C . SER B 1 112 ? 10.195 -12.039 1.082 1 94.25 112 SER B C 1
ATOM 3485 O O . SER B 1 112 ? 10.805 -11.539 2.025 1 94.25 112 SER B O 1
ATOM 3487 N N . VAL B 1 113 ? 10.617 -13.148 0.468 1 95.38 113 VAL B N 1
ATOM 3488 C CA . VAL B 1 113 ? 11.688 -13.938 1.065 1 95.38 113 VAL B CA 1
ATOM 3489 C C . VAL B 1 113 ? 12.984 -13.703 0.302 1 95.38 113 VAL B C 1
ATOM 3491 O O . VAL B 1 113 ? 14.055 -13.562 0.907 1 95.38 113 VAL B O 1
ATOM 3494 N N . PHE B 1 114 ? 12.891 -13.594 -1.003 1 95.31 114 PHE B N 1
ATOM 3495 C CA . PHE B 1 114 ? 14.117 -13.602 -1.794 1 95.31 114 PHE B CA 1
ATOM 3496 C C . PHE B 1 114 ? 14.391 -12.219 -2.375 1 95.31 114 PHE B C 1
ATOM 3498 O O . PHE B 1 114 ? 15.43 -12 -3 1 95.31 114 PHE B O 1
ATOM 3505 N N . GLY B 1 115 ? 13.461 -11.297 -2.219 1 93.38 115 GLY B N 1
ATOM 3506 C CA . GLY B 1 115 ? 13.68 -9.93 -2.648 1 93.38 115 GLY B CA 1
ATOM 3507 C C . GLY B 1 115 ? 13.18 -9.648 -4.051 1 93.38 115 GLY B C 1
ATOM 3508 O O . GLY B 1 115 ? 13.172 -10.547 -4.898 1 93.38 115 GLY B O 1
ATOM 3509 N N . VAL B 1 116 ? 12.844 -8.422 -4.293 1 93.44 116 VAL B N 1
ATOM 3510 C CA . VAL B 1 116 ? 12.32 -8 -5.59 1 93.44 116 VAL B CA 1
ATOM 3511 C C . VAL B 1 116 ? 13.43 -8.086 -6.641 1 93.44 116 VAL B C 1
ATOM 3513 O O . VAL B 1 116 ? 13.156 -8.297 -7.824 1 93.44 116 VAL B O 1
ATOM 3516 N N . GLU B 1 117 ? 14.688 -7.906 -6.18 1 93.31 117 GLU B N 1
ATOM 3517 C CA . GLU B 1 117 ? 15.828 -7.918 -7.09 1 93.31 117 GLU B CA 1
ATOM 3518 C C . GLU B 1 117 ? 16 -9.289 -7.742 1 93.31 117 GLU B C 1
ATOM 3520 O O . GLU B 1 117 ? 16.672 -9.414 -8.766 1 93.31 117 GLU B O 1
ATOM 3525 N N . ASN B 1 118 ? 15.352 -10.352 -7.188 1 95.06 118 ASN B N 1
ATOM 3526 C CA . ASN B 1 118 ? 15.484 -11.703 -7.715 1 95.06 118 ASN B CA 1
ATOM 3527 C C . ASN B 1 118 ? 14.195 -12.18 -8.383 1 95.06 118 ASN B C 1
ATOM 3529 O O . ASN B 1 118 ? 14.078 -13.352 -8.734 1 95.06 118 ASN B O 1
ATOM 3533 N N . LEU B 1 119 ? 13.297 -11.297 -8.586 1 95.81 119 LEU B N 1
ATOM 3534 C CA . LEU B 1 119 ? 11.969 -11.656 -9.07 1 95.81 119 LEU B CA 1
ATOM 3535 C C . LEU B 1 119 ? 12.039 -12.203 -10.492 1 95.81 119 LEU B C 1
ATOM 3537 O O . LEU B 1 119 ? 11.102 -12.867 -10.953 1 95.81 119 LEU B O 1
ATOM 3541 N N . GLU B 1 120 ? 13.102 -11.906 -11.203 1 94.75 120 GLU B N 1
ATOM 3542 C CA . GLU B 1 120 ? 13.219 -12.391 -12.57 1 94.75 120 GLU B CA 1
ATOM 3543 C C . GLU B 1 120 ? 13.188 -13.922 -12.617 1 94.75 120 GLU B C 1
ATOM 3545 O O . GLU B 1 120 ? 12.664 -14.508 -13.57 1 94.75 120 GLU B O 1
ATOM 3550 N N . LYS B 1 121 ? 13.695 -14.602 -11.555 1 95.12 121 LYS B N 1
ATOM 3551 C CA . LYS B 1 121 ? 13.805 -16.062 -11.516 1 95.12 121 LYS B CA 1
ATOM 3552 C C . LYS B 1 121 ? 12.422 -16.703 -11.586 1 95.12 121 LYS B C 1
ATOM 3554 O O . LYS B 1 121 ? 12.234 -17.703 -12.305 1 95.12 121 LYS B O 1
ATOM 3559 N N . ILE B 1 122 ? 11.492 -16.172 -10.914 1 96.56 122 ILE B N 1
ATOM 3560 C CA . ILE B 1 122 ? 10.172 -16.797 -10.914 1 96.56 122 ILE B CA 1
ATOM 3561 C C . ILE B 1 122 ? 9.328 -16.203 -12.047 1 96.56 122 ILE B C 1
ATOM 3563 O O . ILE B 1 122 ? 8.438 -16.875 -12.57 1 96.56 122 ILE B O 1
ATOM 3567 N N . SER B 1 123 ? 9.625 -14.961 -12.438 1 95.5 123 SER B N 1
ATOM 3568 C CA . SER B 1 123 ? 8.805 -14.273 -13.43 1 95.5 123 SER B CA 1
ATOM 3569 C C . SER B 1 123 ? 8.945 -14.922 -14.805 1 95.5 123 SER B C 1
ATOM 3571 O O . SER B 1 123 ? 8.016 -14.867 -15.617 1 95.5 123 SER B O 1
ATOM 3573 N N . ILE B 1 124 ? 10.016 -15.562 -15.023 1 95.25 124 ILE B N 1
ATOM 3574 C CA . ILE B 1 124 ? 10.211 -16.25 -16.297 1 95.25 124 ILE B CA 1
ATOM 3575 C C . ILE B 1 124 ? 9.156 -17.359 -16.438 1 95.25 124 ILE B C 1
ATOM 3577 O O . ILE B 1 124 ? 8.625 -17.562 -17.531 1 95.25 124 ILE B O 1
ATOM 3581 N N . PHE B 1 125 ? 8.852 -18.047 -15.359 1 96.94 125 PHE B N 1
ATOM 3582 C CA . PHE B 1 125 ? 7.781 -19.031 -15.391 1 96.94 125 PHE B CA 1
ATOM 3583 C C . PHE B 1 125 ? 6.43 -18.359 -15.617 1 96.94 125 PHE B C 1
ATOM 3585 O O . PHE B 1 125 ? 5.543 -18.938 -16.25 1 96.94 125 PHE B O 1
ATOM 3592 N N . GLY B 1 126 ? 6.359 -17.156 -15.094 1 94.75 126 GLY B N 1
ATOM 3593 C CA . GLY B 1 126 ? 5.129 -16.391 -15.242 1 94.75 126 GLY B CA 1
ATOM 3594 C C . GLY B 1 126 ? 4.812 -16.031 -16.672 1 94.75 126 GLY B C 1
ATOM 3595 O O . GLY B 1 126 ? 3.646 -16.016 -17.078 1 94.75 126 GLY B O 1
ATOM 3596 N N . VAL B 1 127 ? 5.801 -15.781 -17.438 1 94.44 127 VAL B N 1
ATOM 3597 C CA . VAL B 1 127 ? 5.598 -15.453 -18.844 1 94.44 127 VAL B CA 1
ATOM 3598 C C . VAL B 1 127 ? 4.977 -16.641 -19.562 1 94.44 127 VAL B C 1
ATOM 3600 O O . VAL B 1 127 ? 3.977 -16.5 -20.266 1 94.44 127 VAL B O 1
ATOM 3603 N N . ALA B 1 128 ? 5.582 -17.797 -19.375 1 96.19 128 ALA B N 1
ATOM 3604 C CA . ALA B 1 128 ? 5.031 -19.016 -19.969 1 96.19 128 ALA B CA 1
ATOM 3605 C C . ALA B 1 128 ? 3.592 -19.25 -19.5 1 96.19 128 ALA B C 1
ATOM 3607 O O . ALA B 1 128 ? 2.729 -19.594 -20.312 1 96.19 128 ALA B O 1
ATOM 3608 N N . HIS B 1 129 ? 3.432 -19.062 -18.266 1 96.75 129 HIS B N 1
ATOM 3609 C CA . HIS B 1 129 ? 2.127 -19.297 -17.641 1 96.75 129 HIS B CA 1
ATOM 3610 C C . HIS B 1 129 ? 1.07 -18.375 -18.25 1 96.75 129 HIS B C 1
ATOM 3612 O O . HIS B 1 129 ? -0.036 -18.812 -18.562 1 96.75 129 HIS B O 1
ATOM 3618 N N . GLU B 1 130 ? 1.381 -17.094 -18.438 1 92.62 130 GLU B N 1
ATOM 3619 C CA . GLU B 1 130 ? 0.415 -16.141 -18.984 1 92.62 130 GLU B CA 1
ATOM 3620 C C . GLU B 1 130 ? 0.071 -16.484 -20.438 1 92.62 130 GLU B C 1
ATOM 3622 O O . GLU B 1 130 ? -1.082 -16.344 -20.844 1 92.62 130 GLU B O 1
ATOM 3627 N N . PHE B 1 131 ? 1.026 -16.891 -21.172 1 92.94 131 PHE B N 1
ATOM 3628 C CA . PHE B 1 131 ? 0.764 -17.328 -22.531 1 92.94 131 PHE B CA 1
ATOM 3629 C C . PHE B 1 131 ? -0.196 -18.516 -22.547 1 92.94 131 PHE B C 1
ATOM 3631 O O . PHE B 1 131 ? -1.148 -18.531 -23.328 1 92.94 131 PHE B O 1
ATOM 3638 N N . PHE B 1 132 ? 0.083 -19.406 -21.75 1 95.88 132 PHE B N 1
ATOM 3639 C CA . PHE B 1 132 ? -0.757 -20.594 -21.656 1 95.88 132 PHE B CA 1
ATOM 3640 C C . PHE B 1 132 ? -2.172 -20.219 -21.219 1 95.88 132 PHE B C 1
ATOM 3642 O O . PHE B 1 132 ? -3.148 -20.703 -21.797 1 95.88 132 PHE B O 1
ATOM 3649 N N . VAL B 1 133 ? -2.281 -19.375 -20.234 1 93.5 133 VAL B N 1
ATOM 3650 C CA . VAL B 1 133 ? -3.574 -19.031 -19.641 1 93.5 133 VAL B CA 1
ATOM 3651 C C . VAL B 1 133 ? -4.441 -18.328 -20.688 1 93.5 133 VAL B C 1
ATOM 3653 O O . VAL B 1 133 ? -5.602 -18.688 -20.891 1 93.5 133 VAL B O 1
ATOM 3656 N N . TRP B 1 134 ? -3.936 -17.453 -21.438 1 88.38 134 TRP B N 1
ATOM 3657 C CA . TRP B 1 134 ? -4.719 -16.625 -22.359 1 88.38 134 TRP B CA 1
ATOM 3658 C C . TRP B 1 134 ? -5.055 -17.406 -23.641 1 88.38 134 TRP B C 1
ATOM 3660 O O . TRP B 1 134 ? -6.156 -17.281 -24.172 1 88.38 134 TRP B O 1
ATOM 3670 N N . PHE B 1 135 ? -4.199 -18.281 -24.031 1 89.56 135 PHE B N 1
ATOM 3671 C CA . PHE B 1 135 ? -4.387 -18.875 -25.359 1 89.56 135 PHE B CA 1
ATOM 3672 C C . PHE B 1 135 ? -4.992 -20.266 -25.234 1 89.56 135 PHE B C 1
ATOM 3674 O O . PHE B 1 135 ? -5.703 -20.719 -26.141 1 89.56 135 PHE B O 1
ATOM 3681 N N . ILE B 1 136 ? -4.734 -20.828 -24.172 1 92.81 136 ILE B N 1
ATOM 3682 C CA . ILE B 1 136 ? -5.145 -22.219 -24.109 1 92.81 136 ILE B CA 1
ATOM 3683 C C . ILE B 1 136 ? -6.152 -22.406 -22.984 1 92.81 136 ILE B C 1
ATOM 3685 O O . ILE B 1 136 ? -7.297 -22.812 -23.219 1 92.81 136 ILE B O 1
ATOM 3689 N N . PHE B 1 137 ? -5.789 -21.984 -21.797 1 93.31 137 PHE B N 1
ATOM 3690 C CA . PHE B 1 137 ? -6.562 -22.266 -20.594 1 93.31 137 PHE B CA 1
ATOM 3691 C C . PHE B 1 137 ? -7.965 -21.688 -20.703 1 93.31 137 PHE B C 1
ATOM 3693 O O . PHE B 1 137 ? -8.961 -22.391 -20.516 1 93.31 137 PHE B O 1
ATOM 3700 N N . TYR B 1 138 ? -8.055 -20.438 -21.047 1 88 138 TYR B N 1
ATOM 3701 C CA . TYR B 1 138 ? -9.352 -19.781 -21.125 1 88 138 TYR B CA 1
ATOM 3702 C C . TYR B 1 138 ? -10.172 -20.328 -22.281 1 88 138 TYR B C 1
ATOM 3704 O O . TYR B 1 138 ? -11.391 -20.469 -22.188 1 88 138 TYR B O 1
ATOM 3712 N N . THR B 1 139 ? -9.523 -20.562 -23.391 1 89.88 139 THR B N 1
ATOM 3713 C CA . THR B 1 139 ? -10.203 -21.141 -24.547 1 89.88 139 THR B CA 1
ATOM 3714 C C . THR B 1 139 ? -10.805 -22.5 -24.188 1 89.88 139 THR B C 1
ATOM 3716 O O . THR B 1 139 ? -11.969 -22.766 -24.484 1 89.88 139 THR B O 1
ATOM 3719 N N . LEU B 1 140 ? -10.047 -23.312 -23.5 1 92.88 140 LEU B N 1
ATOM 3720 C CA . LEU B 1 140 ? -10.508 -24.641 -23.141 1 92.88 140 LEU B CA 1
ATOM 3721 C C . LEU B 1 140 ? -11.625 -24.578 -22.109 1 92.88 140 LEU B C 1
ATOM 3723 O O . LEU B 1 140 ? -12.547 -25.391 -22.125 1 92.88 140 LEU B O 1
ATOM 3727 N N . LEU B 1 141 ? -11.523 -23.641 -21.234 1 91.81 141 LEU B N 1
ATOM 3728 C CA . LEU B 1 141 ? -12.57 -23.422 -20.234 1 91.81 141 LEU B CA 1
ATOM 3729 C C . LEU B 1 141 ? -13.883 -23.047 -20.906 1 91.81 141 LEU B C 1
ATOM 3731 O O . LEU B 1 141 ? -14.945 -23.562 -20.547 1 91.81 141 LEU B O 1
ATOM 3735 N N . LYS B 1 142 ? -13.766 -22.156 -21.844 1 88.81 142 LYS B N 1
ATOM 3736 C CA . LYS B 1 142 ? -14.961 -21.703 -22.562 1 88.81 142 LYS B CA 1
ATOM 3737 C C . LYS B 1 142 ? -15.562 -22.859 -23.375 1 88.81 142 LYS B C 1
ATOM 3739 O O . LYS B 1 142 ? -16.781 -22.984 -23.438 1 88.81 142 LYS B O 1
ATOM 3744 N N . MET B 1 143 ? -14.781 -23.594 -23.953 1 91.25 143 MET B N 1
ATOM 3745 C CA . MET B 1 143 ? -15.25 -24.734 -24.734 1 91.25 143 MET B CA 1
ATOM 3746 C C . MET B 1 143 ? -15.953 -25.766 -23.844 1 91.25 143 MET B C 1
ATOM 3748 O O . MET B 1 143 ? -17.016 -26.281 -24.203 1 91.25 143 MET B O 1
ATOM 3752 N N . LYS B 1 144 ? -15.391 -25.969 -22.734 1 90.88 144 LYS B N 1
ATOM 3753 C CA . LYS B 1 144 ? -15.906 -26.984 -21.844 1 90.88 144 LYS B CA 1
ATOM 3754 C C . LYS B 1 144 ? -17.203 -26.547 -21.188 1 90.88 144 LYS B C 1
ATOM 3756 O O . LYS B 1 144 ? -18.156 -27.328 -21.078 1 90.88 144 LYS B O 1
ATOM 3761 N N . PHE B 1 145 ? -17.297 -25.297 -20.797 1 91 145 PHE B N 1
ATOM 3762 C CA . PHE B 1 145 ? -18.406 -24.891 -19.938 1 91 145 PHE B CA 1
ATOM 3763 C C . PHE B 1 145 ? -19.344 -23.938 -20.672 1 91 145 PHE B C 1
ATOM 3765 O O . PHE B 1 145 ? -20.469 -23.688 -20.219 1 91 145 PHE B O 1
ATOM 3772 N N . ASN B 1 146 ? -18.906 -23.328 -21.672 1 86.62 146 ASN B N 1
ATOM 3773 C CA . ASN B 1 146 ? -19.75 -22.375 -22.391 1 86.62 146 ASN B CA 1
ATOM 3774 C C . ASN B 1 146 ? -19.938 -22.781 -23.844 1 86.62 146 ASN B C 1
ATOM 3776 O O . ASN B 1 146 ? -20.531 -22.047 -24.625 1 86.62 146 ASN B O 1
ATOM 3780 N N . ASN B 1 147 ? -19.438 -23.875 -24.266 1 86.69 147 ASN B N 1
ATOM 3781 C CA . ASN B 1 147 ? -19.562 -24.406 -25.609 1 86.69 147 ASN B CA 1
ATOM 3782 C C . ASN B 1 147 ? -19.109 -23.406 -26.672 1 86.69 147 ASN B C 1
ATOM 3784 O O . ASN B 1 147 ? -19.766 -23.25 -27.703 1 86.69 147 ASN B O 1
ATOM 3788 N N . GLU B 1 148 ? -18.141 -22.656 -26.281 1 85.06 148 GLU B N 1
ATOM 3789 C CA . GLU B 1 148 ? -17.578 -21.688 -27.219 1 85.06 148 GLU B CA 1
ATOM 3790 C C . GLU B 1 148 ? -16.25 -22.188 -27.797 1 85.06 148 GLU B C 1
ATOM 3792 O O . GLU B 1 148 ? -15.547 -22.969 -27.156 1 85.06 148 GLU B O 1
ATOM 3797 N N . ARG B 1 149 ? -16.031 -21.859 -29.078 1 82.75 149 ARG B N 1
ATOM 3798 C CA . ARG B 1 149 ? -14.789 -22.234 -29.734 1 82.75 149 ARG B CA 1
ATOM 3799 C C . ARG B 1 149 ? -13.766 -21.109 -29.672 1 82.75 149 ARG B C 1
ATOM 3801 O O . ARG B 1 149 ? -14.039 -20.047 -29.109 1 82.75 149 ARG B O 1
ATOM 3808 N N . PHE B 1 150 ? -12.625 -21.484 -30.156 1 82 150 PHE B N 1
ATOM 3809 C CA . PHE B 1 150 ? -11.562 -20.484 -30.188 1 82 150 PHE B CA 1
ATOM 3810 C C . PHE B 1 150 ? -12.023 -19.234 -30.906 1 82 150 PHE B C 1
ATOM 3812 O O . PHE B 1 150 ? -12.688 -19.328 -31.953 1 82 150 PHE B O 1
ATOM 3819 N N . SER B 1 151 ? -11.891 -18.125 -30.25 1 82 151 SER B N 1
ATOM 3820 C CA . SER B 1 151 ? -12.258 -16.844 -30.844 1 82 151 SER B CA 1
ATOM 3821 C C . SER B 1 151 ? -11.047 -15.914 -30.953 1 82 151 SER B C 1
ATOM 3823 O O . SER B 1 151 ? -10.18 -15.914 -30.078 1 82 151 SER B O 1
ATOM 3825 N N . ILE B 1 152 ? -10.883 -15.211 -32.031 1 82.31 152 ILE B N 1
ATOM 3826 C CA . ILE B 1 152 ? -9.836 -14.219 -32.281 1 82.31 152 ILE B CA 1
ATOM 3827 C C . ILE B 1 152 ? -9.844 -13.18 -31.156 1 82.31 152 ILE B C 1
ATOM 3829 O O . ILE B 1 152 ? -8.82 -12.547 -30.891 1 82.31 152 ILE B O 1
ATOM 3833 N N . HIS B 1 153 ? -10.867 -13.102 -30.484 1 81.31 153 HIS B N 1
ATOM 3834 C CA . HIS B 1 153 ? -11.023 -12.156 -29.391 1 81.31 153 HIS B CA 1
ATOM 3835 C C . HIS B 1 153 ? -10.094 -12.5 -28.234 1 81.31 153 HIS B C 1
ATOM 3837 O O . HIS B 1 153 ? -9.727 -11.625 -27.438 1 81.31 153 HIS B O 1
ATOM 3843 N N . ILE B 1 154 ? -9.672 -13.719 -28.172 1 83.06 154 ILE B N 1
ATOM 3844 C CA . ILE B 1 154 ? -8.758 -14.156 -27.125 1 83.06 154 ILE B CA 1
ATOM 3845 C C . ILE B 1 154 ? -7.387 -13.508 -27.328 1 83.06 154 ILE B C 1
ATOM 3847 O O . ILE B 1 154 ? -6.727 -13.117 -26.359 1 83.06 154 ILE B O 1
ATOM 3851 N N . ILE B 1 155 ? -7.062 -13.352 -28.562 1 84.62 155 ILE B N 1
ATOM 3852 C CA . ILE B 1 155 ? -5.793 -12.719 -28.891 1 84.62 155 ILE B CA 1
ATOM 3853 C C . ILE B 1 155 ? -5.836 -11.242 -28.516 1 84.62 155 ILE B C 1
ATOM 3855 O O . ILE B 1 155 ? -4.859 -10.703 -27.984 1 84.62 155 ILE B O 1
ATOM 3859 N N . LYS B 1 156 ? -6.914 -10.594 -28.828 1 84.44 156 LYS B N 1
ATOM 3860 C CA . LYS B 1 156 ? -7.078 -9.195 -28.453 1 84.44 156 LYS B CA 1
ATOM 3861 C C . LYS B 1 156 ? -7.004 -9.016 -26.938 1 84.44 156 LYS B C 1
ATOM 3863 O O . LYS B 1 156 ? -6.414 -8.047 -26.453 1 84.44 156 LYS B O 1
ATOM 3868 N N . GLY B 1 157 ? -7.551 -9.992 -26.234 1 84 157 GLY B N 1
ATOM 3869 C CA . GLY B 1 157 ? -7.484 -9.953 -24.781 1 84 157 GLY B CA 1
ATOM 3870 C C . GLY B 1 157 ? -6.066 -10.055 -24.25 1 84 157 GLY B C 1
ATOM 3871 O O . GLY B 1 157 ? -5.695 -9.336 -23.312 1 84 157 GLY B O 1
ATOM 3872 N N . PHE B 1 158 ? -5.383 -10.898 -24.891 1 86 158 PHE B N 1
ATOM 3873 C CA . PHE B 1 158 ? -3.982 -11.094 -24.531 1 86 158 PHE B CA 1
ATOM 3874 C C . PHE B 1 158 ? -3.176 -9.828 -24.766 1 86 158 PHE B C 1
ATOM 3876 O O . PHE B 1 158 ? -2.438 -9.375 -23.891 1 86 158 PHE B O 1
ATOM 3883 N N . LEU B 1 159 ? -3.4 -9.195 -25.844 1 89 159 LEU B N 1
ATOM 3884 C CA . LEU B 1 159 ? -2.596 -8.047 -26.25 1 89 159 LEU B CA 1
ATOM 3885 C C . LEU B 1 159 ? -3.006 -6.793 -25.5 1 89 159 LEU B C 1
ATOM 3887 O O . LEU B 1 159 ? -2.242 -5.828 -25.422 1 89 159 LEU B O 1
ATOM 3891 N N . THR B 1 160 ? -4.125 -6.82 -24.969 1 90.88 160 THR B N 1
ATOM 3892 C CA . THR B 1 160 ? -4.59 -5.629 -24.266 1 90.88 160 THR B CA 1
ATOM 3893 C C . THR B 1 160 ? -4.438 -5.793 -22.766 1 90.88 160 THR B C 1
ATOM 3895 O O . THR B 1 160 ? -4.734 -4.875 -22 1 90.88 160 THR B O 1
ATOM 3898 N N . SER B 1 161 ? -3.979 -6.973 -22.281 1 91.06 161 SER B N 1
ATOM 3899 C CA . SER B 1 161 ? -3.758 -7.195 -20.859 1 91.06 161 SER B CA 1
ATOM 3900 C C . SER B 1 161 ? -2.658 -6.289 -20.328 1 91.06 161 SER B C 1
ATOM 3902 O O . SER B 1 161 ? -1.531 -6.305 -20.828 1 91.06 161 SER B O 1
ATOM 3904 N N . PRO B 1 162 ? -2.965 -5.504 -19.328 1 93.94 162 PRO B N 1
ATOM 3905 C CA . PRO B 1 162 ? -1.945 -4.609 -18.781 1 93.94 162 PRO B CA 1
ATOM 3906 C C . PRO B 1 162 ? -0.692 -5.352 -18.328 1 93.94 162 PRO B C 1
ATOM 3908 O O . PRO B 1 162 ? 0.421 -4.84 -18.469 1 93.94 162 PRO B O 1
ATOM 3911 N N . LEU B 1 163 ? -0.905 -6.469 -17.812 1 92.56 163 LEU B N 1
ATOM 3912 C CA . LEU B 1 163 ? 0.211 -7.277 -17.328 1 92.56 163 LEU B CA 1
ATOM 3913 C C . LEU B 1 163 ? 1.127 -7.676 -18.484 1 92.56 163 LEU B C 1
ATOM 3915 O O . LEU B 1 163 ? 2.348 -7.512 -18.391 1 92.56 163 LEU B O 1
ATOM 3919 N N . ILE B 1 164 ? 0.552 -8.148 -19.531 1 93.69 164 ILE B N 1
ATOM 3920 C CA . ILE B 1 164 ? 1.311 -8.617 -20.688 1 93.69 164 ILE B CA 1
ATOM 3921 C C . ILE B 1 164 ? 1.994 -7.438 -21.375 1 93.69 164 ILE B C 1
ATOM 3923 O O . ILE B 1 164 ? 3.178 -7.508 -21.703 1 93.69 164 ILE B O 1
ATOM 3927 N N . ILE B 1 165 ? 1.246 -6.371 -21.516 1 96 165 ILE B N 1
ATOM 3928 C CA . ILE B 1 165 ? 1.8 -5.172 -22.125 1 96 165 ILE B CA 1
ATOM 3929 C C . ILE B 1 165 ? 3.023 -4.703 -21.344 1 96 165 ILE B C 1
ATOM 3931 O O . ILE B 1 165 ? 4.047 -4.344 -21.938 1 96 165 ILE B O 1
ATOM 3935 N N . SER B 1 166 ? 2.941 -4.727 -20.047 1 96.62 166 SER B N 1
ATOM 3936 C CA . SER B 1 166 ? 4.039 -4.273 -19.203 1 96.62 166 SER B CA 1
ATOM 3937 C C . SER B 1 166 ? 5.266 -5.164 -19.359 1 96.62 166 SER B C 1
ATOM 3939 O O . SER B 1 166 ? 6.395 -4.672 -19.406 1 96.62 166 SER B O 1
ATOM 3941 N N . ILE B 1 167 ? 5.039 -6.438 -19.406 1 94.19 167 ILE B N 1
ATOM 3942 C CA . ILE B 1 167 ? 6.129 -7.387 -19.578 1 94.19 167 ILE B CA 1
ATOM 3943 C C . ILE B 1 167 ? 6.809 -7.16 -20.922 1 94.19 167 ILE B C 1
ATOM 3945 O O . ILE B 1 167 ? 8.031 -7.047 -21 1 94.19 167 ILE B O 1
ATOM 3949 N N . ILE B 1 168 ? 6.059 -7.043 -22.016 1 94.56 168 ILE B N 1
ATOM 3950 C CA . ILE B 1 168 ? 6.578 -6.863 -23.359 1 94.56 168 ILE B CA 1
ATOM 3951 C C . ILE B 1 168 ? 7.359 -5.555 -23.453 1 94.56 168 ILE B C 1
ATOM 3953 O O . ILE B 1 168 ? 8.469 -5.52 -23.984 1 94.56 168 ILE B O 1
ATOM 3957 N N . LEU B 1 169 ? 6.781 -4.488 -22.891 1 96.38 169 LEU B N 1
ATOM 3958 C CA . LEU B 1 169 ? 7.453 -3.193 -22.922 1 96.38 169 LEU B CA 1
ATOM 3959 C C . LEU B 1 169 ? 8.766 -3.248 -22.141 1 96.38 169 LEU B C 1
ATOM 3961 O O . LEU B 1 169 ? 9.781 -2.701 -22.578 1 96.38 169 LEU B O 1
ATOM 3965 N N . GLY B 1 170 ? 8.727 -3.85 -20.922 1 96.62 170 GLY B N 1
ATOM 3966 C CA . GLY B 1 170 ? 9.953 -4.023 -20.156 1 96.62 170 GLY B CA 1
ATOM 3967 C C . GLY B 1 170 ? 11.016 -4.797 -20.906 1 96.62 170 GLY B C 1
ATOM 3968 O O . GLY B 1 170 ? 12.18 -4.383 -20.953 1 96.62 170 GLY B O 1
ATOM 3969 N N . LEU B 1 171 ? 10.633 -5.871 -21.547 1 94.56 171 LEU B N 1
ATOM 3970 C CA . LEU B 1 171 ? 11.555 -6.723 -22.312 1 94.56 171 LEU B CA 1
ATOM 3971 C C . LEU B 1 171 ? 12.109 -5.98 -23.516 1 94.56 171 LEU B C 1
ATOM 3973 O O . LEU B 1 171 ? 13.297 -6.098 -23.828 1 94.56 171 LEU B O 1
ATOM 3977 N N . LEU B 1 172 ? 11.219 -5.301 -24.203 1 95.88 172 LEU B N 1
ATOM 3978 C CA . LEU B 1 172 ? 11.648 -4.551 -25.375 1 95.88 172 LEU B CA 1
ATOM 3979 C C . LEU B 1 172 ? 12.703 -3.514 -25.016 1 95.88 172 LEU B C 1
ATOM 3981 O O . LEU B 1 172 ? 13.711 -3.371 -25.703 1 95.88 172 LEU B O 1
ATOM 3985 N N . LEU B 1 173 ? 12.5 -2.793 -23.938 1 96.31 173 LEU B N 1
ATOM 3986 C CA . LEU B 1 173 ? 13.461 -1.796 -23.5 1 96.31 173 LEU B CA 1
ATOM 3987 C C . LEU B 1 173 ? 14.773 -2.457 -23.078 1 96.31 173 LEU B C 1
ATOM 3989 O O . LEU B 1 173 ? 15.852 -1.904 -23.312 1 96.31 173 LEU B O 1
ATOM 3993 N N . ASN B 1 174 ? 14.625 -3.566 -22.453 1 95.19 174 ASN B N 1
ATOM 3994 C CA . ASN B 1 174 ? 15.797 -4.32 -22.031 1 95.19 174 ASN B CA 1
ATOM 3995 C C . ASN B 1 174 ? 16.625 -4.801 -23.219 1 95.19 174 ASN B C 1
ATOM 3997 O O . ASN B 1 174 ? 17.828 -4.559 -23.281 1 95.19 174 ASN B O 1
ATOM 4001 N N . ILE B 1 175 ? 16.016 -5.398 -24.219 1 94.12 175 ILE B N 1
ATOM 4002 C CA . ILE B 1 175 ? 16.672 -5.973 -25.391 1 94.12 175 ILE B CA 1
ATOM 4003 C C . ILE B 1 175 ? 17.312 -4.863 -26.219 1 94.12 175 ILE B C 1
ATOM 4005 O O . ILE B 1 175 ? 18.422 -5.035 -26.75 1 94.12 175 ILE B O 1
ATOM 4009 N N . MET B 1 176 ? 16.594 -3.791 -26.297 1 95 176 MET B N 1
ATOM 4010 C CA . MET B 1 176 ? 17.094 -2.674 -27.094 1 95 176 MET B CA 1
ATOM 4011 C C . MET B 1 176 ? 18.156 -1.892 -26.328 1 95 176 MET B C 1
ATOM 4013 O O . MET B 1 176 ? 18.766 -0.973 -26.891 1 95 176 MET B O 1
ATOM 4017 N N . ASN B 1 177 ? 18.391 -2.195 -25.125 1 91.5 177 ASN B N 1
ATOM 4018 C CA . ASN B 1 177 ? 19.375 -1.545 -24.281 1 91.5 177 ASN B CA 1
ATOM 4019 C C . ASN B 1 177 ? 19.109 -0.049 -24.156 1 91.5 177 ASN B C 1
ATOM 4021 O O . ASN B 1 177 ? 20.031 0.763 -24.234 1 91.5 177 ASN B O 1
ATOM 4025 N N . ILE B 1 178 ? 17.906 0.287 -24.047 1 90.5 178 ILE B N 1
ATOM 4026 C CA . ILE B 1 178 ? 17.547 1.696 -23.922 1 90.5 178 ILE B CA 1
ATOM 4027 C C . ILE B 1 178 ? 16.969 1.969 -22.531 1 90.5 178 ILE B C 1
ATOM 4029 O O . ILE B 1 178 ? 16.391 3.035 -22.297 1 90.5 178 ILE B O 1
ATOM 4033 N N . GLU B 1 179 ? 17.156 1.073 -21.688 1 87.56 179 GLU B N 1
ATOM 4034 C CA . GLU B 1 179 ? 16.656 1.246 -20.328 1 87.56 179 GLU B CA 1
ATOM 4035 C C . GLU B 1 179 ? 17.406 2.363 -19.609 1 87.56 179 GLU B C 1
ATOM 4037 O O . GLU B 1 179 ? 16.891 2.928 -18.641 1 87.56 179 GLU B O 1
ATOM 4042 N N . LYS B 1 180 ? 18.531 2.809 -20.172 1 86.25 180 LYS B N 1
ATOM 4043 C CA . LYS B 1 180 ? 19.344 3.873 -19.594 1 86.25 180 LYS B CA 1
ATOM 4044 C C . LYS B 1 180 ? 18.609 5.203 -19.609 1 86.25 180 LYS B C 1
ATOM 4046 O O . LYS B 1 180 ? 18.906 6.094 -18.797 1 86.25 180 LYS B O 1
ATOM 4051 N N . ILE B 1 181 ? 17.625 5.27 -20.5 1 86.06 181 ILE B N 1
ATOM 4052 C CA . ILE B 1 181 ? 16.859 6.508 -20.594 1 86.06 181 ILE B CA 1
ATOM 4053 C C . ILE B 1 181 ? 16.172 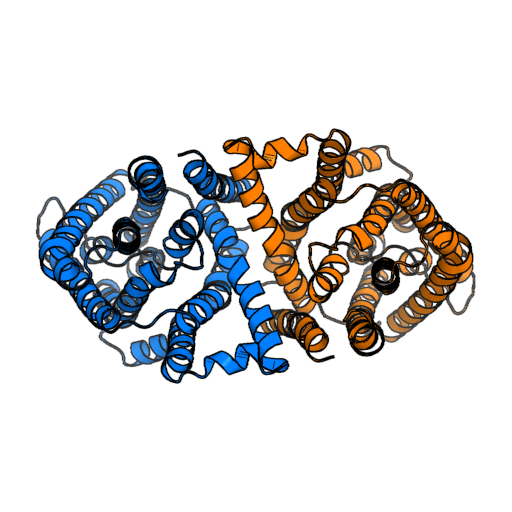6.801 -19.266 1 86.06 181 ILE B C 1
ATOM 4055 O O . ILE B 1 181 ? 15.984 7.965 -18.906 1 86.06 181 ILE B O 1
ATOM 4059 N N . PHE B 1 182 ? 15.836 5.836 -18.5 1 89.62 182 PHE B N 1
ATOM 4060 C CA . PHE B 1 182 ? 15.133 5.957 -17.234 1 89.62 182 PHE B CA 1
ATOM 4061 C C . PHE B 1 182 ? 16.078 6.418 -16.125 1 89.62 182 PHE B C 1
ATOM 4063 O O . PHE B 1 182 ? 15.641 6.77 -15.031 1 89.62 182 PHE B O 1
ATOM 4070 N N . PHE B 1 183 ? 17.281 6.52 -16.469 1 86.5 183 PHE B N 1
ATOM 4071 C CA . PHE B 1 183 ? 18.281 6.926 -15.484 1 86.5 183 PHE B CA 1
ATOM 4072 C C . PHE B 1 183 ? 18.984 8.195 -15.922 1 86.5 183 PHE B C 1
ATOM 4074 O O . PHE B 1 183 ? 19.734 8.805 -15.133 1 86.5 183 PHE B O 1
ATOM 4081 N N . GLU B 1 184 ? 18.766 8.633 -17.109 1 88.81 184 GLU B N 1
ATOM 4082 C CA . GLU B 1 184 ? 19.531 9.75 -17.656 1 88.81 184 GLU B CA 1
ATOM 4083 C C . GLU B 1 184 ? 18.625 10.945 -17.938 1 88.81 184 GLU B C 1
ATOM 4085 O O . GLU B 1 184 ? 19.047 12.094 -17.812 1 88.81 184 GLU B O 1
ATOM 4090 N N . ASN B 1 185 ? 17.484 10.672 -18.391 1 92.44 185 ASN B N 1
ATOM 4091 C CA . ASN B 1 185 ? 16.531 11.734 -18.719 1 92.44 185 ASN B CA 1
ATOM 4092 C C . ASN B 1 185 ? 15.625 12.062 -17.516 1 92.44 185 ASN B C 1
ATOM 4094 O O . ASN B 1 185 ? 15.016 11.172 -16.938 1 92.44 185 ASN B O 1
ATOM 4098 N N . THR B 1 186 ? 15.547 13.328 -17.219 1 92.56 186 THR B N 1
ATOM 4099 C CA . THR B 1 186 ? 14.867 13.812 -16.016 1 92.56 186 THR B CA 1
ATOM 4100 C C . THR B 1 186 ? 13.414 13.344 -15.992 1 92.56 186 THR B C 1
ATOM 4102 O O . THR B 1 186 ? 12.922 12.891 -14.961 1 92.56 186 THR B O 1
ATOM 4105 N N . PHE B 1 187 ? 12.797 13.422 -17.047 1 95 187 PHE B N 1
ATOM 4106 C CA . PHE B 1 187 ? 11.391 13.023 -17.125 1 95 187 PHE B CA 1
ATOM 4107 C C . PHE B 1 187 ? 11.234 11.531 -16.875 1 95 187 PHE B C 1
ATOM 4109 O O . PHE B 1 187 ? 10.383 11.117 -16.078 1 95 187 PHE B O 1
ATOM 4116 N N . PHE B 1 188 ? 12.055 10.742 -17.484 1 95.56 188 PHE B N 1
ATOM 4117 C CA . PHE B 1 188 ? 11.938 9.297 -17.375 1 95.56 188 PHE B CA 1
ATOM 4118 C C . PHE B 1 188 ? 12.398 8.812 -16.016 1 95.56 188 PHE B C 1
ATOM 4120 O O . PHE B 1 188 ? 11.898 7.805 -15.5 1 95.56 188 PHE B O 1
ATOM 4127 N N . ILE B 1 189 ? 13.289 9.602 -15.422 1 96.31 189 ILE B N 1
ATOM 4128 C CA . ILE B 1 189 ? 13.648 9.297 -14.039 1 96.31 189 ILE B CA 1
ATOM 4129 C C . ILE B 1 189 ? 12.422 9.461 -13.148 1 96.31 189 ILE B C 1
ATOM 4131 O O . ILE B 1 189 ? 12.164 8.625 -12.281 1 96.31 189 ILE B O 1
ATOM 4135 N N . GLY B 1 190 ? 11.695 10.508 -13.336 1 97 190 GLY B N 1
ATOM 4136 C CA . GLY B 1 190 ? 10.461 10.711 -12.586 1 97 190 GLY B CA 1
ATOM 4137 C C . GLY B 1 190 ? 9.438 9.609 -12.82 1 97 190 GLY B C 1
ATOM 4138 O O . GLY B 1 190 ? 8.766 9.18 -11.875 1 97 190 GLY B O 1
ATOM 4139 N N . VAL B 1 191 ? 9.32 9.164 -14.055 1 97.5 191 VAL B N 1
ATOM 4140 C CA . VAL B 1 191 ? 8.422 8.062 -14.383 1 97.5 191 VAL B CA 1
ATOM 4141 C C . VAL B 1 191 ? 8.859 6.801 -13.648 1 97.5 191 VAL B C 1
ATOM 4143 O O . VAL B 1 191 ? 8.016 6.055 -13.133 1 97.5 191 VAL B O 1
ATOM 4146 N N . ASP B 1 192 ? 10.148 6.613 -13.578 1 97.19 192 ASP B N 1
ATOM 4147 C CA . ASP B 1 192 ? 10.68 5.438 -12.898 1 97.19 192 ASP B CA 1
ATOM 4148 C C . ASP B 1 192 ? 10.375 5.48 -11.406 1 97.19 192 ASP B C 1
ATOM 4150 O O . ASP B 1 192 ? 10.039 4.457 -10.805 1 97.19 192 ASP B O 1
ATOM 4154 N N . ILE B 1 193 ? 10.516 6.648 -10.805 1 97.44 193 ILE B N 1
ATOM 4155 C CA . ILE B 1 193 ? 10.172 6.805 -9.398 1 97.44 193 ILE B CA 1
ATOM 4156 C C . ILE B 1 193 ? 8.695 6.488 -9.195 1 97.44 193 ILE B C 1
ATOM 4158 O O . ILE B 1 193 ? 8.32 5.824 -8.219 1 97.44 193 ILE B O 1
ATOM 4162 N N . THR B 1 194 ? 7.887 6.914 -10.109 1 98.31 194 THR B N 1
ATOM 4163 C CA . THR B 1 194 ? 6.453 6.641 -10.055 1 98.31 194 THR B CA 1
ATOM 4164 C C . THR B 1 194 ? 6.188 5.141 -10.141 1 98.31 194 THR B C 1
ATOM 4166 O O . THR B 1 194 ? 5.383 4.602 -9.383 1 98.31 194 THR B O 1
ATOM 4169 N N . LEU B 1 195 ? 6.844 4.508 -11.07 1 98.12 195 LEU B N 1
ATOM 4170 C CA . LEU B 1 195 ? 6.699 3.066 -11.234 1 98.12 195 LEU B CA 1
ATOM 4171 C C . LEU B 1 195 ? 7.133 2.322 -9.977 1 98.12 195 LEU B C 1
ATOM 4173 O O . LEU B 1 195 ? 6.512 1.329 -9.594 1 98.12 195 LEU B O 1
ATOM 4177 N N . ASN B 1 196 ? 8.148 2.797 -9.367 1 97.31 196 ASN B N 1
ATOM 4178 C CA . ASN B 1 196 ? 8.617 2.178 -8.133 1 97.31 196 ASN B CA 1
ATOM 4179 C C . ASN B 1 196 ? 7.621 2.363 -6.992 1 97.31 196 ASN B C 1
ATOM 4181 O O . ASN B 1 196 ? 7.414 1.454 -6.184 1 97.31 196 ASN B O 1
ATOM 4185 N N . TYR B 1 197 ? 7.012 3.492 -6.914 1 97.69 197 TYR B N 1
ATOM 4186 C CA . TYR B 1 197 ? 5.938 3.715 -5.953 1 97.69 197 TYR B CA 1
ATOM 4187 C C . TYR B 1 197 ? 4.805 2.719 -6.16 1 97.69 197 TYR B C 1
ATOM 4189 O O . TYR B 1 197 ? 4.355 2.068 -5.215 1 97.69 197 TYR B O 1
ATOM 4197 N N . LEU B 1 198 ? 4.426 2.588 -7.359 1 98.25 198 LEU B N 1
ATOM 4198 C CA . LEU B 1 198 ? 3.305 1.715 -7.688 1 98.25 198 LEU B CA 1
ATOM 4199 C C . LEU B 1 198 ? 3.666 0.253 -7.445 1 98.25 198 LEU B C 1
ATOM 4201 O O . LEU B 1 198 ? 2.85 -0.513 -6.926 1 98.25 198 LEU B O 1
ATOM 4205 N N . SER B 1 199 ? 4.859 -0.128 -7.828 1 97.62 199 SER B N 1
ATOM 4206 C CA . SER B 1 199 ? 5.297 -1.51 -7.668 1 97.62 199 SER B CA 1
ATOM 4207 C C . SER B 1 199 ? 5.379 -1.896 -6.195 1 97.62 199 SER B C 1
ATOM 4209 O O . SER B 1 199 ? 5.125 -3.047 -5.832 1 97.62 199 SER B O 1
ATOM 4211 N N . SER B 1 200 ? 5.68 -0.968 -5.316 1 96.38 200 SER B N 1
ATOM 4212 C CA . SER B 1 200 ? 5.895 -1.242 -3.898 1 96.38 200 SER B CA 1
ATOM 4213 C C . SER B 1 200 ? 4.59 -1.601 -3.199 1 96.38 200 SER B C 1
ATOM 4215 O O . SER B 1 200 ? 4.598 -2.199 -2.121 1 96.38 200 SER B O 1
ATOM 4217 N N . ILE B 1 201 ? 3.471 -1.305 -3.801 1 97.5 201 ILE B N 1
ATOM 4218 C CA . ILE B 1 201 ? 2.17 -1.554 -3.189 1 97.5 201 ILE B CA 1
ATOM 4219 C C . ILE B 1 201 ? 1.768 -3.01 -3.408 1 97.5 201 ILE B C 1
ATOM 4221 O O . ILE B 1 201 ? 0.938 -3.549 -2.672 1 97.5 201 ILE B O 1
ATOM 4225 N N . ALA B 1 202 ? 2.35 -3.664 -4.398 1 97.06 202 ALA B N 1
ATOM 4226 C CA . ALA B 1 202 ? 1.876 -4.957 -4.883 1 97.06 202 ALA B CA 1
ATOM 4227 C C . ALA B 1 202 ? 1.943 -6.016 -3.783 1 97.06 202 ALA B C 1
ATOM 4229 O O . ALA B 1 202 ? 0.918 -6.574 -3.387 1 97.06 202 ALA B O 1
ATOM 4230 N N . THR B 1 203 ? 3.066 -6.188 -3.148 1 96.06 203 THR B N 1
ATOM 4231 C CA . THR B 1 203 ? 3.299 -7.297 -2.23 1 96.06 203 THR B CA 1
ATOM 4232 C C . THR B 1 203 ? 2.459 -7.137 -0.966 1 96.06 203 THR B C 1
ATOM 4234 O O . THR B 1 203 ? 1.669 -8.016 -0.625 1 96.06 203 THR B O 1
ATOM 4237 N N . PRO B 1 204 ? 2.518 -6.02 -0.284 1 97.62 204 PRO B N 1
ATOM 4238 C CA . PRO B 1 204 ? 1.758 -5.934 0.965 1 97.62 204 PRO B CA 1
ATOM 4239 C C . PRO B 1 204 ? 0.248 -5.984 0.741 1 97.62 204 PRO B C 1
ATOM 4241 O O . PRO B 1 204 ? -0.468 -6.66 1.484 1 97.62 204 PRO B O 1
ATOM 4244 N N . ILE B 1 205 ? -0.232 -5.359 -0.276 1 98.38 205 ILE B N 1
ATOM 4245 C CA . ILE B 1 205 ? -1.675 -5.312 -0.486 1 98.38 205 ILE B CA 1
ATOM 4246 C C . ILE B 1 205 ? -2.176 -6.68 -0.938 1 98.38 205 ILE B C 1
ATOM 4248 O O . ILE B 1 205 ? -3.26 -7.113 -0.542 1 98.38 205 ILE B O 1
ATOM 4252 N N . ILE B 1 206 ? -1.464 -7.406 -1.761 1 97.5 206 ILE B N 1
ATOM 4253 C CA . ILE B 1 206 ? -1.88 -8.719 -2.236 1 97.5 206 ILE B CA 1
ATOM 4254 C C . ILE B 1 206 ? -1.963 -9.695 -1.061 1 97.5 206 ILE B C 1
ATOM 4256 O O . ILE B 1 206 ? -2.916 -10.469 -0.954 1 97.5 206 ILE B O 1
ATOM 4260 N N . LEU B 1 207 ? -0.938 -9.656 -0.16 1 97.56 207 LEU B N 1
ATOM 4261 C CA . LEU B 1 207 ? -0.971 -10.547 0.999 1 97.56 207 LEU B CA 1
ATOM 4262 C C . LEU B 1 207 ? -2.178 -10.242 1.881 1 97.56 207 LEU B C 1
ATOM 4264 O O . LEU B 1 207 ? -2.805 -11.156 2.418 1 97.56 207 LEU B O 1
ATOM 4268 N N . ILE B 1 208 ? -2.545 -9 2.012 1 98.5 208 ILE B N 1
ATOM 4269 C CA . ILE B 1 208 ? -3.736 -8.609 2.76 1 98.5 208 ILE B CA 1
ATOM 4270 C C . ILE B 1 208 ? -4.984 -9.133 2.051 1 98.5 208 ILE B C 1
ATOM 4272 O O . ILE B 1 208 ? -5.895 -9.664 2.693 1 98.5 208 ILE B O 1
ATOM 4276 N N . ILE B 1 209 ? -5.027 -9.008 0.715 1 97.62 209 ILE B N 1
ATOM 4277 C CA . ILE B 1 209 ? -6.16 -9.477 -0.08 1 97.62 209 ILE B CA 1
ATOM 4278 C C . ILE B 1 209 ? -6.332 -10.984 0.099 1 97.62 209 ILE B C 1
ATOM 4280 O O . ILE B 1 209 ? -7.457 -11.477 0.216 1 97.62 209 ILE B O 1
ATOM 4284 N N . ILE B 1 210 ? -5.258 -11.688 0.113 1 96.38 210 ILE B N 1
ATOM 4285 C CA . ILE B 1 210 ? -5.285 -13.133 0.324 1 96.38 210 ILE B CA 1
ATOM 4286 C C . ILE B 1 210 ? -5.934 -13.445 1.67 1 96.38 210 ILE B C 1
ATOM 4288 O O . ILE B 1 210 ? -6.84 -14.281 1.752 1 96.38 210 ILE B O 1
ATOM 4292 N N . GLY B 1 211 ? -5.488 -12.789 2.736 1 97.56 211 GLY B N 1
ATOM 4293 C CA . GLY B 1 211 ? -6.059 -13 4.059 1 97.56 211 GLY B CA 1
ATOM 4294 C C . GLY B 1 211 ? -7.547 -12.711 4.121 1 97.56 211 GLY B C 1
ATOM 4295 O O . GLY B 1 211 ? -8.305 -13.461 4.742 1 97.56 211 GLY B O 1
ATOM 4296 N N . PHE B 1 212 ? -7.965 -11.68 3.465 1 97.81 212 PHE B N 1
ATOM 4297 C CA . PHE B 1 212 ? -9.359 -11.273 3.42 1 97.81 212 PHE B CA 1
ATOM 4298 C C . PHE B 1 212 ? -10.211 -12.312 2.711 1 97.81 212 PHE B C 1
ATOM 4300 O O . PHE B 1 212 ? -11.375 -12.516 3.061 1 97.81 212 PHE B O 1
ATOM 4307 N N . GLY B 1 213 ? -9.641 -13.031 1.75 1 94.94 213 GLY B N 1
ATOM 4308 C CA . GLY B 1 213 ? -10.398 -13.898 0.861 1 94.94 213 GLY B CA 1
ATOM 4309 C C . GLY B 1 213 ? -10.43 -15.344 1.325 1 94.94 213 GLY B C 1
ATOM 4310 O O . GLY B 1 213 ? -11.016 -16.203 0.66 1 94.94 213 GLY B O 1
ATOM 4311 N N . LEU B 1 214 ? -9.859 -15.633 2.479 1 94.31 214 LEU B N 1
ATOM 4312 C CA . LEU B 1 214 ? -9.805 -17 2.963 1 94.31 214 LEU B CA 1
ATOM 4313 C C . LEU B 1 214 ? -11.156 -17.438 3.535 1 94.31 214 LEU B C 1
ATOM 4315 O O . LEU B 1 214 ? -11.422 -17.25 4.723 1 94.31 214 LEU B O 1
ATOM 4319 N N . LYS B 1 215 ? -12.031 -17.859 2.738 1 92.38 215 LYS B N 1
ATOM 4320 C CA . LYS B 1 215 ? -13.344 -18.375 3.115 1 92.38 215 LYS B CA 1
ATOM 4321 C C . LYS B 1 215 ? -13.602 -19.734 2.48 1 92.38 215 LYS B C 1
ATOM 4323 O O . LYS B 1 215 ? -13.438 -19.906 1.271 1 92.38 215 LYS B O 1
ATOM 4328 N N . ILE B 1 216 ? -14 -20.719 3.297 1 93.44 216 ILE B N 1
ATOM 4329 C CA . ILE B 1 216 ? -14.242 -22.078 2.828 1 93.44 216 ILE B CA 1
ATOM 4330 C C . ILE B 1 216 ? -15.711 -22.438 3.023 1 93.44 216 ILE B C 1
ATOM 4332 O O . ILE B 1 216 ? -16.297 -22.125 4.059 1 93.44 216 ILE B O 1
ATOM 4336 N N . ASN B 1 217 ? -16.266 -22.953 1.973 1 93.75 217 ASN B N 1
ATOM 4337 C CA . ASN B 1 217 ? -17.578 -23.562 2.105 1 93.75 217 ASN B CA 1
ATOM 4338 C C . ASN B 1 217 ? -17.484 -25 2.617 1 93.75 217 ASN B C 1
ATOM 4340 O O . ASN B 1 217 ? -17.062 -25.906 1.884 1 93.75 217 ASN B O 1
ATOM 4344 N N . LYS B 1 218 ? -18.031 -25.297 3.729 1 94.62 218 LYS B N 1
ATOM 4345 C CA . LYS B 1 218 ? -17.875 -26.562 4.418 1 94.62 218 LYS B CA 1
ATOM 4346 C C . LYS B 1 218 ? -18.609 -27.688 3.68 1 94.62 218 LYS B C 1
ATOM 4348 O O . LYS B 1 218 ? -18.219 -28.844 3.764 1 94.62 218 LYS B O 1
ATOM 4353 N N . ILE B 1 219 ? -19.562 -27.312 2.975 1 96.19 219 ILE B N 1
ATOM 4354 C CA . ILE B 1 219 ? -20.422 -28.266 2.283 1 96.19 219 ILE B CA 1
ATOM 4355 C C . ILE B 1 219 ? -19.594 -29.047 1.264 1 96.19 219 ILE B C 1
ATOM 4357 O O . ILE B 1 219 ? -19.797 -30.266 1.098 1 96.19 219 ILE B O 1
ATOM 4361 N N . TYR B 1 220 ? -18.578 -28.406 0.631 1 96.38 220 TYR B N 1
ATOM 4362 C CA . TYR B 1 220 ? -17.875 -29.031 -0.489 1 96.38 220 TYR B CA 1
ATOM 4363 C C . TYR B 1 220 ? -16.438 -29.359 -0.116 1 96.38 220 TYR B C 1
ATOM 4365 O O . TYR B 1 220 ? -15.586 -29.547 -0.992 1 96.38 220 TYR B O 1
ATOM 4373 N N . ILE B 1 221 ? -16.141 -29.422 1.167 1 96.94 221 ILE B N 1
ATOM 4374 C CA . ILE B 1 221 ? -14.766 -29.531 1.648 1 96.94 221 ILE B CA 1
ATOM 4375 C C . ILE B 1 221 ? -14.172 -30.875 1.229 1 96.94 221 ILE B C 1
ATOM 4377 O O . ILE B 1 221 ? -12.992 -30.953 0.89 1 96.94 221 ILE B O 1
ATOM 4381 N N . LYS B 1 222 ? -14.945 -31.922 1.269 1 96.44 222 LYS B N 1
ATOM 4382 C CA . LYS B 1 222 ? -14.445 -33.25 0.947 1 96.44 222 LYS B CA 1
ATOM 4383 C C . LYS B 1 222 ? -14.008 -33.344 -0.513 1 96.44 222 LYS B C 1
ATOM 4385 O O . LYS B 1 222 ? -12.906 -33.812 -0.81 1 96.44 222 LYS B O 1
ATOM 4390 N N . GLN B 1 223 ? -14.883 -32.906 -1.38 1 96.31 223 GLN B N 1
ATOM 4391 C CA . GLN B 1 223 ? -14.57 -32.938 -2.807 1 96.31 223 GLN B CA 1
ATOM 4392 C C . GLN B 1 223 ? -13.398 -32 -3.123 1 96.31 223 GLN B C 1
ATOM 4394 O O . GLN B 1 223 ? -12.547 -32.344 -3.951 1 96.31 223 GLN B O 1
ATOM 4399 N N . SER B 1 224 ? -13.367 -30.859 -2.494 1 97.69 224 SER B N 1
ATOM 4400 C CA . SER B 1 224 ? -12.289 -29.906 -2.713 1 97.69 224 SER B CA 1
ATOM 4401 C C . SER B 1 224 ? -10.945 -30.453 -2.248 1 97.69 224 SER B C 1
ATOM 4403 O O . SER B 1 224 ? -9.922 -30.219 -2.891 1 97.69 224 SER B O 1
ATOM 4405 N N . MET B 1 225 ? -10.992 -31.172 -1.114 1 97.88 225 MET B N 1
ATOM 4406 C CA . MET B 1 225 ? -9.766 -31.766 -0.591 1 97.88 225 MET B CA 1
ATOM 4407 C C . MET B 1 225 ? -9.234 -32.844 -1.538 1 97.88 225 MET B C 1
ATOM 4409 O O . MET B 1 225 ? -8.023 -32.969 -1.725 1 97.88 225 MET B O 1
ATOM 4413 N N . LYS B 1 226 ? -10.109 -33.562 -2.055 1 97.69 226 LYS B N 1
ATOM 4414 C CA . LYS B 1 226 ? -9.727 -34.562 -3.031 1 97.69 226 LYS B CA 1
ATOM 4415 C C . LYS B 1 226 ? -9.039 -33.938 -4.242 1 97.69 226 LYS B C 1
ATOM 4417 O O . LYS B 1 226 ? -7.98 -34.406 -4.668 1 97.69 226 LYS B O 1
ATOM 4422 N N . LEU B 1 227 ? -9.617 -32.938 -4.773 1 98 227 LEU B N 1
ATOM 4423 C CA . LEU B 1 227 ? -9.078 -32.25 -5.945 1 98 227 LEU B CA 1
ATOM 4424 C C . LEU B 1 227 ? -7.746 -31.578 -5.621 1 98 227 LEU B C 1
ATOM 4426 O O . LEU B 1 227 ? -6.832 -31.562 -6.449 1 98 227 LEU B O 1
ATOM 4430 N N . PHE B 1 228 ? -7.664 -31.031 -4.422 1 98.25 228 PHE B N 1
ATOM 4431 C CA . PHE B 1 228 ? -6.414 -30.453 -3.955 1 98.25 228 PHE B CA 1
ATOM 4432 C C . PHE B 1 228 ? -5.301 -31.484 -3.936 1 98.25 228 PHE B C 1
ATOM 4434 O O . PHE B 1 228 ? -4.195 -31.219 -4.414 1 98.25 228 PHE B O 1
ATOM 4441 N N . LEU B 1 229 ? -5.609 -32.656 -3.412 1 98.25 229 LEU B N 1
ATOM 4442 C CA . LEU B 1 229 ? -4.617 -33.719 -3.305 1 98.25 229 LEU B CA 1
ATOM 4443 C C . LEU B 1 229 ? -4.195 -34.219 -4.684 1 98.25 229 LEU B C 1
ATOM 4445 O O . LEU B 1 229 ? -3.012 -34.438 -4.93 1 98.25 229 LEU B O 1
ATOM 4449 N N . ILE B 1 230 ? -5.148 -34.344 -5.555 1 98.06 230 ILE B N 1
ATOM 4450 C CA . ILE B 1 230 ? -4.855 -34.75 -6.922 1 98.06 230 ILE B CA 1
ATOM 4451 C C . ILE B 1 230 ? -3.924 -33.75 -7.582 1 98.06 230 ILE B C 1
ATOM 4453 O O . ILE B 1 230 ? -2.969 -34.125 -8.266 1 98.06 230 ILE B O 1
ATOM 4457 N N . ARG B 1 231 ? -4.129 -32.469 -7.363 1 98.44 231 ARG B N 1
ATOM 4458 C CA . ARG B 1 231 ? -3.324 -31.422 -7.953 1 98.44 231 ARG B CA 1
ATOM 4459 C C . ARG B 1 231 ? -1.89 -31.469 -7.438 1 98.44 231 ARG B C 1
ATOM 4461 O O . ARG B 1 231 ? -0.943 -31.5 -8.227 1 98.44 231 ARG B O 1
ATOM 4468 N N . ILE B 1 232 ? -1.763 -31.438 -6.129 1 98.25 232 ILE B N 1
ATOM 4469 C CA . ILE B 1 232 ? -0.435 -31.312 -5.539 1 98.25 232 ILE B CA 1
ATOM 4470 C C . ILE B 1 232 ? 0.42 -32.531 -5.934 1 98.25 232 ILE B C 1
ATOM 4472 O O . ILE B 1 232 ? 1.606 -32.375 -6.234 1 98.25 232 ILE B O 1
ATOM 4476 N N . ILE B 1 233 ? -0.164 -33.688 -5.949 1 98.06 233 ILE B N 1
ATOM 4477 C CA . ILE B 1 233 ? 0.556 -34.906 -6.305 1 98.06 233 ILE B CA 1
ATOM 4478 C C . ILE B 1 233 ? 0.941 -34.844 -7.781 1 98.06 233 ILE B C 1
ATOM 4480 O O . ILE B 1 233 ? 2.102 -35.094 -8.133 1 98.06 233 ILE B O 1
ATOM 4484 N N . THR B 1 234 ? -0.016 -34.562 -8.602 1 98.25 234 THR B N 1
ATOM 4485 C CA . THR B 1 234 ? 0.203 -34.562 -10.047 1 98.25 234 THR B CA 1
ATOM 4486 C C . THR B 1 234 ? 1.255 -33.531 -10.43 1 98.25 234 THR B C 1
ATOM 4488 O O . THR B 1 234 ? 2.189 -33.812 -11.172 1 98.25 234 THR B O 1
ATOM 4491 N N . ILE B 1 235 ? 1.157 -32.312 -9.914 1 98.56 235 ILE B N 1
ATOM 4492 C CA . ILE B 1 235 ? 2.01 -31.203 -10.312 1 98.56 235 ILE B CA 1
ATOM 4493 C C . ILE B 1 235 ? 3.43 -31.422 -9.797 1 98.56 235 ILE B C 1
ATOM 4495 O O . ILE B 1 235 ? 4.402 -31.203 -10.516 1 98.56 235 ILE B O 1
ATOM 4499 N N . LEU B 1 236 ? 3.572 -31.875 -8.562 1 98.25 236 LEU B N 1
ATOM 4500 C CA . LEU B 1 236 ? 4.91 -32.062 -8.016 1 98.25 236 LEU B CA 1
ATOM 4501 C C . LEU B 1 236 ? 5.617 -33.219 -8.727 1 98.25 236 LEU B C 1
ATOM 4503 O O . LEU B 1 236 ? 6.809 -33.125 -9.031 1 98.25 236 LEU B O 1
ATOM 4507 N N . ILE B 1 237 ? 4.906 -34.25 -9.008 1 98.19 237 ILE B N 1
ATOM 4508 C CA . ILE B 1 237 ? 5.516 -35.406 -9.688 1 98.19 237 ILE B CA 1
ATOM 4509 C C . ILE B 1 237 ? 5.926 -35 -11.102 1 98.19 237 ILE B C 1
ATOM 4511 O O . ILE B 1 237 ? 7.094 -35.125 -11.477 1 98.19 237 ILE B O 1
ATOM 4515 N N . MET B 1 238 ? 5.012 -34.469 -11.883 1 97.81 238 MET B N 1
ATOM 4516 C CA . MET B 1 238 ? 5.293 -34.125 -13.273 1 97.81 238 MET B CA 1
ATOM 4517 C C . MET B 1 238 ? 6.281 -32.969 -13.344 1 97.81 238 MET B C 1
ATOM 4519 O O . MET B 1 238 ? 7.145 -32.938 -14.227 1 97.81 238 MET B O 1
ATOM 4523 N N . GLY B 1 239 ? 6.074 -31.969 -12.469 1 97.62 239 GLY B N 1
ATOM 4524 C CA . GLY B 1 239 ? 6.984 -30.844 -12.438 1 97.62 239 GLY B CA 1
ATOM 4525 C C . GLY B 1 239 ? 8.43 -31.234 -12.203 1 97.62 239 GLY B C 1
ATOM 4526 O O . GLY B 1 239 ? 9.328 -30.75 -12.883 1 97.62 239 GLY B O 1
ATOM 4527 N N . TYR B 1 240 ? 8.648 -32.125 -11.297 1 97.12 240 TYR B N 1
ATOM 4528 C CA . TYR B 1 240 ? 10.023 -32.469 -10.969 1 97.12 240 TYR B CA 1
ATOM 4529 C C . TYR B 1 240 ? 10.578 -33.469 -11.961 1 97.12 240 TYR B C 1
ATOM 4531 O O . TYR B 1 240 ? 11.781 -33.5 -12.219 1 97.12 240 TYR B O 1
ATOM 4539 N N . ILE B 1 241 ? 9.758 -34.344 -12.516 1 97.06 241 ILE B N 1
ATOM 4540 C CA . ILE B 1 241 ? 10.227 -35.156 -13.633 1 97.06 241 ILE B CA 1
ATOM 4541 C C . ILE B 1 241 ? 10.734 -34.25 -14.758 1 97.06 241 ILE B C 1
ATOM 4543 O O . ILE B 1 241 ? 11.828 -34.469 -15.281 1 97.06 241 ILE B O 1
ATOM 4547 N N . PHE B 1 242 ? 9.953 -33.25 -15.047 1 96.19 242 PHE B N 1
ATOM 4548 C CA . PHE B 1 242 ? 10.32 -32.312 -16.094 1 96.19 242 PHE B CA 1
ATOM 4549 C C . PHE B 1 242 ? 11.609 -31.578 -15.727 1 96.19 242 PHE B C 1
ATOM 4551 O O . PHE B 1 242 ? 12.438 -31.297 -16.594 1 96.19 242 PHE B O 1
ATOM 4558 N N . LYS B 1 243 ? 11.711 -31.188 -14.484 1 95.56 243 LYS B N 1
ATOM 4559 C CA . LYS B 1 243 ? 12.922 -30.5 -14.031 1 95.56 243 LYS B CA 1
ATOM 4560 C C . LYS B 1 243 ? 14.148 -31.391 -14.219 1 95.56 243 LYS B C 1
ATOM 4562 O O . LYS B 1 243 ? 15.148 -30.953 -14.797 1 95.56 243 LYS B O 1
ATOM 4567 N N . LEU B 1 244 ? 14.109 -32.625 -13.781 1 95.06 244 LEU B N 1
ATOM 4568 C CA . LEU B 1 244 ? 15.242 -33.531 -13.797 1 95.06 244 LEU B CA 1
ATOM 4569 C C . LEU B 1 244 ? 15.617 -33.906 -15.227 1 95.06 244 LEU B C 1
ATOM 4571 O O . LEU B 1 244 ? 16.797 -34.031 -15.555 1 95.06 244 LEU B O 1
ATOM 4575 N N . VAL B 1 245 ? 14.656 -34.031 -16.047 1 95.69 245 VAL B N 1
ATOM 4576 C CA . VAL B 1 245 ? 14.883 -34.562 -17.375 1 95.69 245 VAL B CA 1
ATOM 4577 C C . VAL B 1 245 ? 15.242 -33.438 -18.344 1 95.69 245 VAL B C 1
ATOM 4579 O O . VAL B 1 245 ? 16.031 -33.625 -19.281 1 95.69 245 VAL B O 1
ATOM 4582 N N . ILE B 1 246 ? 14.68 -32.25 -18.156 1 96.06 246 ILE B N 1
ATOM 4583 C CA . ILE B 1 246 ? 14.789 -31.234 -19.203 1 96.06 246 ILE B CA 1
ATOM 4584 C C . ILE B 1 246 ? 15.43 -29.969 -18.641 1 96.06 246 ILE B C 1
ATOM 4586 O O . ILE B 1 246 ? 16.5 -29.547 -19.094 1 96.06 246 ILE B O 1
ATOM 4590 N N . ILE B 1 247 ? 14.867 -29.406 -17.578 1 94.69 247 ILE B N 1
ATOM 4591 C CA . ILE B 1 247 ? 15.234 -28.062 -17.125 1 94.69 247 ILE B CA 1
ATOM 4592 C C . ILE B 1 247 ? 16.656 -28.078 -16.562 1 94.69 247 ILE B C 1
ATOM 4594 O O . ILE B 1 247 ? 17.422 -27.141 -16.797 1 94.69 247 ILE B O 1
ATOM 4598 N N . ASN B 1 248 ? 17 -29.141 -15.852 1 94.62 248 ASN B N 1
ATOM 4599 C CA . ASN B 1 248 ? 18.328 -29.203 -15.258 1 94.62 248 ASN B CA 1
ATOM 4600 C C . ASN B 1 248 ? 19.422 -29.281 -16.328 1 94.62 248 ASN B C 1
ATOM 4602 O O . ASN B 1 248 ? 20.594 -29.016 -16.047 1 94.62 248 ASN B O 1
ATOM 4606 N N . LYS B 1 249 ? 19.109 -29.672 -17.469 1 94.25 249 LYS B N 1
ATOM 4607 C CA . LYS B 1 249 ? 20.062 -29.734 -18.562 1 94.25 249 LYS B CA 1
ATOM 4608 C C . LYS B 1 249 ? 20.297 -28.344 -19.156 1 94.25 249 LYS B C 1
ATOM 4610 O O . LYS B 1 249 ? 21.297 -28.109 -19.844 1 94.25 249 LYS B O 1
ATOM 4615 N N . ILE B 1 250 ? 19.391 -27.484 -18.938 1 92.44 250 ILE B N 1
ATOM 4616 C CA . ILE B 1 250 ? 19.438 -26.141 -19.5 1 92.44 250 ILE B CA 1
ATOM 4617 C C . ILE B 1 250 ? 20 -25.172 -18.453 1 92.44 250 ILE B C 1
ATOM 4619 O O . ILE B 1 250 ? 20.891 -24.375 -18.75 1 92.44 250 ILE B O 1
ATOM 4623 N N . ILE B 1 251 ? 19.438 -25.141 -17.281 1 90.12 251 ILE B N 1
ATOM 4624 C CA . ILE B 1 251 ? 19.859 -24.297 -16.156 1 90.12 251 ILE B CA 1
ATOM 4625 C C . ILE B 1 251 ? 20.469 -25.172 -15.07 1 90.12 251 ILE B C 1
ATOM 4627 O O . ILE B 1 251 ? 19.766 -25.922 -14.391 1 90.12 251 ILE B O 1
ATOM 4631 N N . THR B 1 252 ? 21.844 -25.031 -14.945 1 84 252 THR B N 1
ATOM 4632 C CA . THR B 1 252 ? 22.453 -25.875 -13.922 1 84 252 THR B CA 1
ATOM 4633 C C . THR B 1 252 ? 23.062 -25.031 -12.812 1 84 252 THR B C 1
ATOM 4635 O O . THR B 1 252 ? 23.516 -23.906 -13.055 1 84 252 THR B O 1
ATOM 4638 N N . ASN B 1 253 ? 22.859 -25.469 -11.57 1 85.56 253 ASN B N 1
ATOM 4639 C CA . ASN B 1 253 ? 23.562 -24.969 -10.398 1 85.56 253 ASN B CA 1
ATOM 4640 C C . ASN B 1 253 ? 23.109 -23.547 -10.047 1 85.56 253 ASN B C 1
ATOM 4642 O O . ASN B 1 253 ? 23.938 -22.656 -9.867 1 85.56 253 ASN B O 1
ATOM 4646 N N . ASP B 1 254 ? 21.906 -23.234 -10.062 1 92.25 254 ASP B N 1
ATOM 4647 C CA . ASP B 1 254 ? 21.312 -21.984 -9.617 1 92.25 254 ASP B CA 1
ATOM 4648 C C . ASP B 1 254 ? 20.25 -22.219 -8.539 1 92.25 254 ASP B C 1
ATOM 4650 O O . ASP B 1 254 ? 19.078 -22.406 -8.852 1 92.25 254 ASP B O 1
ATOM 4654 N N . PRO B 1 255 ? 20.672 -22.234 -7.332 1 93.62 255 PRO B N 1
ATOM 4655 C CA . PRO B 1 255 ? 19.75 -22.531 -6.23 1 93.62 255 PRO B CA 1
ATOM 4656 C C . PRO B 1 255 ? 18.516 -21.625 -6.215 1 93.62 255 PRO B C 1
ATOM 4658 O O . PRO B 1 255 ? 17.422 -22.078 -5.898 1 93.62 255 PRO B O 1
ATOM 4661 N N . LEU B 1 256 ? 18.703 -20.359 -6.516 1 94.31 256 LEU B N 1
ATOM 4662 C CA . LEU B 1 256 ? 17.578 -19.422 -6.512 1 94.31 256 LEU B CA 1
ATOM 4663 C C . LEU B 1 256 ? 16.562 -19.797 -7.586 1 94.31 256 LEU B C 1
ATOM 4665 O O . LEU B 1 256 ? 15.359 -19.625 -7.391 1 94.31 256 LEU B O 1
ATOM 4669 N N . PHE B 1 257 ? 17.047 -20.25 -8.68 1 95.62 257 PHE B N 1
ATOM 4670 C CA . PHE B 1 257 ? 16.172 -20.734 -9.734 1 95.62 257 PHE B CA 1
ATOM 4671 C C . PHE B 1 257 ? 15.375 -21.938 -9.273 1 95.62 257 PHE B C 1
ATOM 4673 O O . PHE B 1 257 ? 14.18 -22.062 -9.562 1 95.62 257 PHE B O 1
ATOM 4680 N N . ASP B 1 258 ? 16.016 -22.797 -8.516 1 95.62 258 ASP B N 1
ATOM 4681 C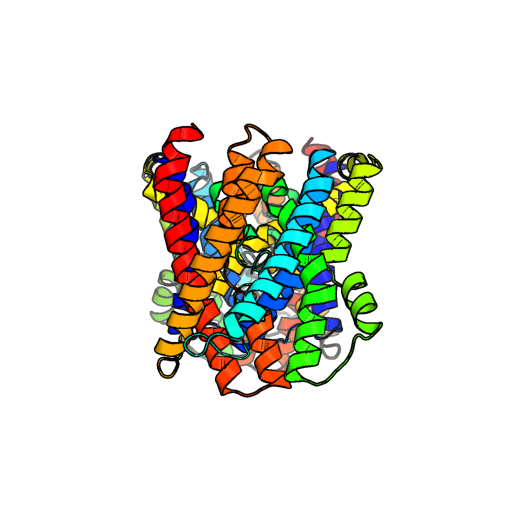 CA . ASP B 1 258 ? 15.352 -23.984 -7.98 1 95.62 258 ASP B CA 1
ATOM 4682 C C . ASP B 1 258 ? 14.258 -23.594 -6.988 1 95.62 258 ASP B C 1
ATOM 4684 O O . ASP B 1 258 ? 13.172 -24.188 -6.98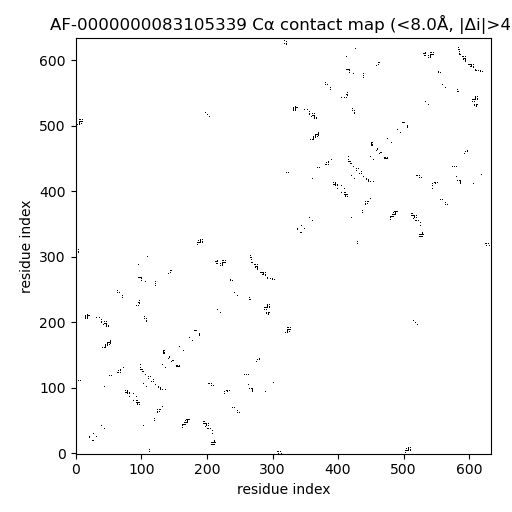8 1 95.62 258 ASP B O 1
ATOM 4688 N N . TYR B 1 259 ? 14.562 -22.609 -6.16 1 96.62 259 TYR B N 1
ATOM 4689 C CA . TYR B 1 259 ? 13.57 -22.125 -5.203 1 96.62 259 TYR B CA 1
ATOM 4690 C C . TYR B 1 259 ? 12.375 -21.516 -5.922 1 96.62 259 TYR B C 1
ATOM 4692 O O . TYR B 1 259 ? 11.234 -21.688 -5.5 1 96.62 259 TYR B O 1
ATOM 4700 N N . ALA B 1 260 ? 12.68 -20.781 -6.977 1 97.31 260 ALA B N 1
ATOM 4701 C CA . ALA B 1 260 ? 11.625 -20.172 -7.777 1 97.31 260 ALA B CA 1
ATOM 4702 C C . ALA B 1 260 ? 10.734 -21.234 -8.414 1 97.31 260 ALA B C 1
ATOM 4704 O O . ALA B 1 260 ? 9.508 -21.109 -8.391 1 97.31 260 ALA B O 1
ATOM 4705 N N . TYR B 1 261 ? 11.375 -22.234 -8.938 1 97.62 261 TYR B N 1
ATOM 4706 C CA . TYR B 1 261 ? 10.641 -23.297 -9.594 1 97.62 261 TYR B CA 1
ATOM 4707 C C . TYR B 1 261 ? 9.75 -24.047 -8.594 1 97.62 261 TYR B C 1
ATOM 4709 O O . TYR B 1 261 ? 8.594 -24.344 -8.883 1 97.62 261 TYR B O 1
ATOM 4717 N N . PHE B 1 262 ? 10.305 -24.344 -7.473 1 97.81 262 PHE B N 1
ATOM 4718 C CA . PHE B 1 262 ? 9.539 -24.984 -6.414 1 97.81 262 PHE B CA 1
ATOM 4719 C C . PHE B 1 262 ? 8.344 -24.125 -6.012 1 97.81 262 PHE B C 1
ATOM 4721 O O . PHE B 1 262 ? 7.223 -24.625 -5.898 1 97.81 262 PHE B O 1
ATOM 4728 N N . THR B 1 263 ? 8.602 -22.844 -5.789 1 98.06 263 THR B N 1
ATOM 4729 C CA . THR B 1 263 ? 7.547 -21.906 -5.422 1 98.06 263 THR B CA 1
ATOM 4730 C C . THR B 1 263 ? 6.434 -21.906 -6.469 1 98.06 263 THR B C 1
ATOM 4732 O O . THR B 1 263 ? 5.25 -21.906 -6.125 1 98.06 263 THR B O 1
ATOM 4735 N N . PHE B 1 264 ? 6.82 -21.906 -7.711 1 98.38 264 PHE B N 1
ATOM 4736 C CA . PHE B 1 264 ? 5.875 -21.906 -8.82 1 98.38 264 PHE B CA 1
ATOM 4737 C C . PHE B 1 264 ? 4.98 -23.141 -8.781 1 98.38 264 PHE B C 1
ATOM 4739 O O . PHE B 1 264 ? 3.76 -23.031 -8.914 1 98.38 264 PHE B O 1
ATOM 4746 N N . LEU B 1 265 ? 5.547 -24.266 -8.484 1 98.38 265 LEU B N 1
ATOM 4747 C CA . LEU B 1 265 ? 4.852 -25.547 -8.578 1 98.38 265 LEU B CA 1
ATOM 4748 C C . LEU B 1 265 ? 3.846 -25.703 -7.445 1 98.38 265 LEU B C 1
ATOM 4750 O O . LEU B 1 265 ? 2.832 -26.391 -7.594 1 98.38 265 LEU B O 1
ATOM 4754 N N . ILE B 1 266 ? 4.059 -25.062 -6.371 1 98.44 266 ILE B N 1
ATOM 4755 C CA . ILE B 1 266 ? 3.184 -25.328 -5.23 1 98.44 266 ILE B CA 1
ATOM 4756 C C . ILE B 1 266 ? 2.047 -24.297 -5.215 1 98.44 266 ILE B C 1
ATOM 4758 O O . ILE B 1 266 ? 1.193 -24.328 -4.324 1 98.44 266 ILE B O 1
ATOM 4762 N N . LEU B 1 267 ? 1.939 -23.438 -6.164 1 98.62 267 LEU B N 1
ATOM 4763 C CA . LEU B 1 267 ? 0.908 -22.406 -6.207 1 98.62 267 LEU B CA 1
ATOM 4764 C C . LEU B 1 267 ? -0.462 -23.016 -6.473 1 98.62 267 LEU B C 1
ATOM 4766 O O . LEU B 1 267 ? -0.566 -24.047 -7.148 1 98.62 267 LEU B O 1
ATOM 4770 N N . PRO B 1 268 ? -1.528 -22.406 -5.996 1 98.25 268 PRO B N 1
ATOM 4771 C CA . PRO B 1 268 ? -2.893 -22.875 -6.25 1 98.25 268 PRO B CA 1
ATOM 4772 C C . PRO B 1 268 ? -3.369 -22.562 -7.668 1 98.25 268 PRO B C 1
ATOM 4774 O O . PRO B 1 268 ? -2.68 -21.859 -8.414 1 98.25 268 PRO B O 1
ATOM 4777 N N . PRO B 1 269 ? -4.504 -23.156 -8.047 1 97.38 269 PRO B N 1
ATOM 4778 C CA . PRO B 1 269 ? -5.117 -22.703 -9.297 1 97.38 269 PRO B CA 1
ATOM 4779 C C . PRO B 1 269 ? -5.5 -21.219 -9.258 1 97.38 269 PRO B C 1
ATOM 4781 O O . PRO B 1 269 ? -5.637 -20.641 -8.18 1 97.38 269 PRO B O 1
ATOM 4784 N N . PRO B 1 270 ? -5.578 -20.656 -10.406 1 94.81 270 PRO B N 1
ATOM 4785 C CA . PRO B 1 270 ? -5.926 -19.234 -10.422 1 94.81 270 PRO B CA 1
ATOM 4786 C C . PRO B 1 270 ? -7.348 -18.969 -9.945 1 94.81 270 PRO B C 1
ATOM 4788 O O . PRO B 1 270 ? -8.258 -19.75 -10.211 1 94.81 270 PRO B O 1
ATOM 4791 N N . TYR B 1 271 ? -7.48 -17.828 -9.375 1 89.5 271 TYR B N 1
ATOM 4792 C CA . TYR B 1 271 ? -8.781 -17.391 -8.891 1 89.5 271 TYR B CA 1
ATOM 4793 C C . TYR B 1 271 ? -9.781 -17.25 -10.039 1 89.5 271 TYR B C 1
ATOM 4795 O O . TYR B 1 271 ? -10.984 -17.422 -9.844 1 89.5 271 TYR B O 1
ATOM 4803 N N . SER B 1 272 ? -9.289 -16.984 -11.188 1 88.62 272 SER B N 1
ATOM 4804 C CA . SER B 1 272 ? -10.133 -16.812 -12.367 1 88.62 272 SER B CA 1
ATOM 4805 C C . SER B 1 272 ? -10.898 -18.078 -12.695 1 88.62 272 SER B C 1
ATOM 4807 O O . SER B 1 272 ? -11.969 -18.031 -13.312 1 88.62 272 SER B O 1
ATOM 4809 N N . LEU B 1 273 ? -10.391 -19.172 -12.25 1 93.38 273 LEU B N 1
ATOM 4810 C CA . LEU B 1 273 ? -11.07 -20.438 -12.492 1 93.38 273 LEU B CA 1
ATOM 4811 C C . LEU B 1 273 ? -12.461 -20.438 -11.859 1 93.38 273 LEU B C 1
ATOM 4813 O O . LEU B 1 273 ? -13.453 -20.734 -12.523 1 93.38 273 LEU B O 1
ATOM 4817 N N . SER B 1 274 ? -12.547 -20.062 -10.586 1 91.75 274 SER B N 1
ATOM 4818 C CA . SER B 1 274 ? -13.82 -20.062 -9.867 1 91.75 274 SER B CA 1
ATOM 4819 C C . SER B 1 274 ? -14.789 -19.047 -10.477 1 91.75 274 SER B C 1
ATOM 4821 O O . SER B 1 274 ? -15.992 -19.297 -10.547 1 91.75 274 SER B O 1
ATOM 4823 N N . ILE B 1 275 ? -14.266 -18.016 -10.945 1 89.25 275 ILE B N 1
ATOM 4824 C CA . ILE B 1 275 ? -15.086 -16.969 -11.531 1 89.25 275 ILE B CA 1
ATOM 4825 C C . ILE B 1 275 ? -15.68 -17.438 -12.852 1 89.25 275 ILE B C 1
ATOM 4827 O O . ILE B 1 275 ? -16.875 -17.266 -13.109 1 89.25 275 ILE B O 1
ATOM 4831 N N . PHE B 1 276 ? -14.867 -18.031 -13.617 1 89.31 276 PHE B N 1
ATOM 4832 C CA . PHE B 1 276 ? -15.297 -18.516 -14.922 1 89.31 276 PHE B CA 1
ATOM 4833 C C . PHE B 1 276 ? -16.328 -19.625 -14.773 1 89.31 276 PHE B C 1
ATOM 4835 O O . PHE B 1 276 ? -17.328 -19.672 -15.492 1 89.31 276 PHE B O 1
ATOM 4842 N N . VAL B 1 277 ? -16.078 -20.469 -13.891 1 92.19 277 VAL B N 1
ATOM 4843 C CA . VAL B 1 277 ? -16.984 -21.594 -13.656 1 92.19 277 VAL B CA 1
ATOM 4844 C C . VAL B 1 277 ? -18.312 -21.078 -13.117 1 92.19 277 VAL B C 1
ATOM 4846 O O . VAL B 1 277 ? -19.375 -21.641 -13.438 1 92.19 277 VAL B O 1
ATOM 4849 N N . ASP B 1 278 ? -18.25 -20.109 -12.328 1 91.69 278 ASP B N 1
ATOM 4850 C CA . ASP B 1 278 ? -19.469 -19.5 -11.805 1 91.69 278 ASP B CA 1
ATOM 4851 C C . ASP B 1 278 ? -20.312 -18.906 -12.93 1 91.69 278 ASP B C 1
ATOM 4853 O O . ASP B 1 278 ? -21.547 -19 -12.906 1 91.69 278 ASP B O 1
ATOM 4857 N N . LYS B 1 279 ? -19.688 -18.406 -13.883 1 89.19 279 LYS B N 1
ATOM 4858 C CA . LYS B 1 279 ? -20.344 -17.719 -14.984 1 89.19 279 LYS B CA 1
ATOM 4859 C C . LYS B 1 279 ? -20.922 -18.719 -15.984 1 89.19 279 LYS B C 1
ATOM 4861 O O . LYS B 1 279 ? -22 -18.5 -16.547 1 89.19 279 LYS B O 1
ATOM 4866 N N . TYR B 1 280 ? -20.266 -19.797 -16.219 1 88.88 280 TYR B N 1
ATOM 4867 C CA . TYR B 1 280 ? -20.609 -20.578 -17.406 1 88.88 280 TYR B CA 1
ATOM 4868 C C . TYR B 1 280 ? -21.031 -21.984 -17.016 1 88.88 280 TYR B C 1
ATOM 4870 O O . TYR B 1 280 ? -21.641 -22.703 -17.828 1 88.88 280 TYR B O 1
ATOM 4878 N N . ALA B 1 281 ? -20.656 -22.406 -15.852 1 90.62 281 ALA B N 1
ATOM 4879 C CA . ALA B 1 281 ? -21.047 -23.734 -15.414 1 90.62 281 ALA B CA 1
ATOM 4880 C C . ALA B 1 281 ? -22.172 -23.688 -14.383 1 90.62 281 ALA B C 1
ATOM 4882 O O . ALA B 1 281 ? -23.281 -23.234 -14.695 1 90.62 281 ALA B O 1
ATOM 4883 N N . ASN B 1 282 ? -21.938 -24.031 -13.102 1 91.44 282 ASN B N 1
ATOM 4884 C CA . ASN B 1 282 ? -22.938 -23.938 -12.047 1 91.44 282 ASN B CA 1
ATOM 4885 C C . ASN B 1 282 ? -22.312 -23.562 -10.711 1 91.44 282 ASN B C 1
ATOM 4887 O O . ASN B 1 282 ? -21.078 -23.547 -10.578 1 91.44 282 ASN B O 1
ATOM 4891 N N . ARG B 1 283 ? -23.125 -23.234 -9.844 1 91.56 283 ARG B N 1
ATOM 4892 C CA . ARG B 1 283 ? -22.719 -22.703 -8.547 1 91.56 283 ARG B CA 1
ATOM 4893 C C . ARG B 1 283 ? -21.953 -23.75 -7.75 1 91.56 283 ARG B C 1
ATOM 4895 O O . ARG B 1 283 ? -21.016 -23.422 -7.008 1 91.56 283 ARG B O 1
ATOM 4902 N N . GLU B 1 284 ? -22.359 -24.953 -7.902 1 95.06 284 GLU B N 1
ATOM 4903 C CA . GLU B 1 284 ? -21.672 -26.031 -7.199 1 95.06 284 GLU B CA 1
ATOM 4904 C C . GLU B 1 284 ? -20.203 -26.141 -7.621 1 95.06 284 GLU B C 1
ATOM 4906 O O . GLU B 1 284 ? -19.312 -26.156 -6.773 1 95.06 284 GLU B O 1
ATOM 4911 N N . TYR B 1 285 ? -19.969 -26.203 -8.891 1 95.56 285 TYR B N 1
ATOM 4912 C CA . TYR B 1 285 ? -18.609 -26.297 -9.406 1 95.56 285 TYR B CA 1
ATOM 4913 C C . TYR B 1 285 ? -17.797 -25.062 -9.008 1 95.56 285 TYR B C 1
ATOM 4915 O O . TYR B 1 285 ? -16.594 -25.172 -8.703 1 95.56 285 TYR B O 1
ATOM 4923 N N . SER B 1 286 ? -18.484 -23.969 -9.031 1 95.75 286 SER B N 1
ATOM 4924 C CA . SER B 1 286 ? -17.797 -22.734 -8.664 1 95.75 286 SER B CA 1
ATOM 4925 C C . SER B 1 286 ? -17.375 -22.766 -7.199 1 95.75 286 SER B C 1
ATOM 4927 O O . SER B 1 286 ? -16.25 -22.359 -6.871 1 95.75 286 SER B O 1
ATOM 4929 N N . GLU B 1 287 ? -18.203 -23.234 -6.34 1 96.31 287 GLU B N 1
ATOM 4930 C CA . GLU B 1 287 ? -17.891 -23.312 -4.914 1 96.31 287 GLU B CA 1
ATOM 4931 C C . GLU B 1 287 ? -16.781 -24.328 -4.652 1 96.31 287 GLU B C 1
ATOM 4933 O O . GLU B 1 287 ? -15.914 -24.094 -3.803 1 96.31 287 GLU B O 1
ATOM 4938 N N . ILE B 1 288 ? -16.828 -25.391 -5.363 1 97.25 288 ILE B N 1
ATOM 4939 C CA . ILE B 1 288 ? -15.781 -26.391 -5.234 1 97.25 288 ILE B CA 1
ATOM 4940 C C . ILE B 1 288 ? -14.438 -25.812 -5.676 1 97.25 288 ILE B C 1
ATOM 4942 O O . ILE B 1 288 ? -13.438 -25.938 -4.973 1 97.25 288 ILE B O 1
ATOM 4946 N N . ALA B 1 289 ? -14.43 -25.172 -6.824 1 96.81 289 ALA B N 1
ATOM 4947 C CA . ALA B 1 289 ? -13.211 -24.562 -7.344 1 96.81 289 ALA B CA 1
ATOM 4948 C C . ALA B 1 289 ? -12.656 -23.531 -6.359 1 96.81 289 ALA B C 1
ATOM 4950 O O . ALA B 1 289 ? -11.453 -23.484 -6.109 1 96.81 289 ALA B O 1
ATOM 4951 N N . ASN B 1 290 ? -13.539 -22.734 -5.82 1 96.12 290 ASN B N 1
ATOM 4952 C CA . ASN B 1 290 ? -13.133 -21.734 -4.84 1 96.12 290 ASN B CA 1
ATOM 4953 C C . ASN B 1 290 ? -12.531 -22.391 -3.598 1 96.12 290 ASN B C 1
ATOM 4955 O O . ASN B 1 290 ? -11.516 -21.906 -3.078 1 96.12 290 ASN B O 1
ATOM 4959 N N . ASN B 1 291 ? -13.141 -23.406 -3.141 1 97.69 291 ASN B N 1
ATOM 4960 C CA . ASN B 1 291 ? -12.617 -24.141 -1.992 1 97.69 291 ASN B CA 1
ATOM 4961 C C . ASN B 1 291 ? -11.219 -24.688 -2.273 1 97.69 291 ASN B C 1
ATOM 4963 O O . ASN B 1 291 ? -10.344 -24.641 -1.407 1 97.69 291 ASN B O 1
ATOM 4967 N N . VAL B 1 292 ? -11.031 -25.234 -3.457 1 98.12 292 VAL B N 1
ATOM 4968 C CA . VAL B 1 292 ? -9.734 -25.781 -3.818 1 98.12 292 VAL B CA 1
ATOM 4969 C C . VAL B 1 292 ? -8.68 -24.688 -3.781 1 98.12 292 VAL B C 1
ATOM 4971 O O . VAL B 1 292 ? -7.582 -24.875 -3.248 1 98.12 292 VAL B O 1
ATOM 4974 N N . VAL B 1 293 ? -9.016 -23.547 -4.312 1 97.5 293 VAL B N 1
ATOM 4975 C CA . VAL B 1 293 ? -8.102 -22.406 -4.359 1 97.5 293 VAL B CA 1
ATOM 4976 C C . VAL B 1 293 ? -7.723 -22 -2.939 1 97.5 293 VAL B C 1
ATOM 4978 O O . VAL B 1 293 ? -6.543 -21.781 -2.639 1 97.5 293 VAL B O 1
ATOM 4981 N N . VAL B 1 294 ? -8.68 -21.922 -2.057 1 97.06 294 VAL B N 1
ATOM 4982 C CA . VAL B 1 294 ? -8.453 -21.438 -0.696 1 97.06 294 VAL B CA 1
ATOM 4983 C C . VAL B 1 294 ? -7.648 -22.469 0.088 1 97.06 294 VAL B C 1
ATOM 4985 O O . VAL B 1 294 ? -6.652 -22.141 0.735 1 97.06 294 VAL B O 1
ATOM 4988 N N . ILE B 1 295 ? -8.047 -23.719 -0.002 1 97.94 295 ILE B N 1
ATOM 4989 C CA . ILE B 1 295 ? -7.344 -24.797 0.69 1 97.94 295 ILE B CA 1
ATOM 4990 C C . ILE B 1 295 ? -5.898 -24.859 0.209 1 97.94 295 ILE B C 1
ATOM 4992 O O . ILE B 1 295 ? -4.973 -24.969 1.018 1 97.94 295 ILE B O 1
ATOM 4996 N N . HIS B 1 296 ? -5.75 -24.781 -1.048 1 98.31 296 HIS B N 1
ATOM 4997 C CA . HIS B 1 296 ? -4.422 -24.844 -1.644 1 98.31 296 HIS B CA 1
ATOM 4998 C C . HIS B 1 296 ? -3.594 -23.625 -1.279 1 98.31 296 HIS B C 1
ATOM 5000 O O . HIS B 1 296 ? -2.375 -23.719 -1.118 1 98.31 296 HIS B O 1
ATOM 5006 N N . THR B 1 297 ? -4.227 -22.453 -1.225 1 97.62 297 THR B N 1
ATOM 5007 C CA . THR B 1 297 ? -3.533 -21.25 -0.795 1 97.62 297 THR B CA 1
ATOM 5008 C C . THR B 1 297 ? -2.955 -21.422 0.605 1 97.62 297 THR B C 1
ATOM 5010 O O . THR B 1 297 ? -1.776 -21.141 0.835 1 97.62 297 THR B O 1
ATOM 5013 N N . ILE B 1 298 ? -3.729 -21.906 1.497 1 97.88 298 ILE B N 1
ATOM 5014 C CA . ILE B 1 298 ? -3.293 -22.141 2.869 1 97.88 298 ILE B CA 1
ATOM 5015 C C . ILE B 1 298 ? -2.15 -23.156 2.881 1 97.88 298 ILE B C 1
ATOM 5017 O O . ILE B 1 298 ? -1.111 -22.922 3.5 1 97.88 298 ILE B O 1
ATOM 5021 N N . ALA B 1 299 ? -2.357 -24.219 2.176 1 98.12 299 ALA B N 1
ATOM 5022 C CA . ALA B 1 299 ? -1.328 -25.25 2.098 1 98.12 299 ALA B CA 1
ATOM 5023 C C . ALA B 1 299 ? -0.046 -24.703 1.478 1 98.12 299 ALA B C 1
ATOM 5025 O O . ALA B 1 299 ? 1.056 -25.016 1.928 1 98.12 299 ALA B O 1
ATOM 5026 N N . CYS B 1 300 ? -0.202 -23.953 0.388 1 98.19 300 CYS B N 1
ATOM 5027 C CA . CYS B 1 300 ? 0.929 -23.359 -0.314 1 98.19 300 CYS B CA 1
ATOM 5028 C C . CYS B 1 300 ? 1.77 -22.516 0.629 1 98.19 300 CYS B C 1
ATOM 5030 O O . CYS B 1 300 ? 2.998 -22.609 0.639 1 98.19 300 CYS B O 1
ATOM 5032 N N . ILE B 1 301 ? 1.154 -21.672 1.421 1 97.38 301 ILE B N 1
ATOM 5033 C CA . ILE B 1 301 ? 1.852 -20.812 2.359 1 97.38 301 ILE B CA 1
ATOM 5034 C C . ILE B 1 301 ? 2.598 -21.641 3.391 1 97.38 301 ILE B C 1
ATOM 5036 O O . ILE B 1 301 ? 3.773 -21.406 3.67 1 97.38 301 ILE B O 1
ATOM 5040 N N . ILE B 1 302 ? 1.987 -22.656 3.914 1 97.56 302 ILE B N 1
ATOM 5041 C CA . ILE B 1 302 ? 2.59 -23.531 4.914 1 97.56 302 ILE B CA 1
ATOM 5042 C C . ILE B 1 302 ? 3.777 -24.281 4.305 1 97.56 302 ILE B C 1
ATOM 5044 O O . ILE B 1 302 ? 4.867 -24.297 4.883 1 97.56 302 ILE B O 1
ATOM 5048 N N . ILE B 1 303 ? 3.58 -24.828 3.152 1 97.81 303 ILE B N 1
ATOM 5049 C CA . ILE B 1 303 ? 4.621 -25.594 2.471 1 97.81 303 ILE B CA 1
ATOM 5050 C C . ILE B 1 303 ? 5.793 -24.688 2.135 1 97.81 303 ILE B C 1
ATOM 5052 O O . ILE B 1 303 ? 6.953 -25.047 2.336 1 97.81 303 ILE B O 1
ATOM 5056 N N . PHE B 1 304 ? 5.52 -23.516 1.651 1 97.31 304 PHE B N 1
ATOM 5057 C CA . PHE B 1 304 ? 6.555 -22.562 1.282 1 97.31 304 PHE B CA 1
ATOM 5058 C C . PHE B 1 304 ? 7.391 -22.172 2.496 1 97.31 304 PHE B C 1
ATOM 5060 O O . PHE B 1 304 ? 8.625 -22.172 2.434 1 97.31 304 PHE B O 1
ATOM 5067 N N . VAL B 1 305 ? 6.73 -21.844 3.562 1 95 305 VAL B N 1
ATOM 5068 C CA . VAL B 1 305 ? 7.41 -21.406 4.777 1 95 305 VAL B CA 1
ATOM 5069 C C . VAL B 1 305 ? 8.258 -22.547 5.332 1 95 305 VAL B C 1
ATOM 5071 O O . VAL B 1 305 ? 9.406 -22.344 5.723 1 95 305 VAL B O 1
ATOM 5074 N N . LEU B 1 306 ? 7.746 -23.734 5.348 1 95.25 306 LEU B N 1
ATOM 5075 C CA . LEU B 1 306 ? 8.492 -24.906 5.812 1 95.25 306 LEU B CA 1
ATOM 5076 C C . LEU B 1 306 ? 9.703 -25.156 4.914 1 95.25 306 LEU B C 1
ATOM 5078 O O . LEU B 1 306 ? 10.789 -25.469 5.406 1 95.25 306 LEU B O 1
ATOM 5082 N N . PHE B 1 307 ? 9.492 -25.062 3.674 1 95 307 PHE B N 1
ATOM 5083 C CA . PHE B 1 307 ? 10.57 -25.25 2.705 1 95 307 PHE B CA 1
ATOM 5084 C C . PHE B 1 307 ? 11.688 -24.234 2.938 1 95 307 PHE B C 1
ATOM 5086 O O . PHE B 1 307 ? 12.859 -24.594 2.967 1 95 307 PHE B O 1
ATOM 5093 N N . VAL B 1 308 ? 11.305 -22.969 3.09 1 94.06 308 VAL B N 1
ATOM 5094 C CA . VAL B 1 308 ? 12.266 -21.875 3.264 1 94.06 308 VAL B CA 1
ATOM 5095 C C . VAL B 1 308 ? 13.031 -22.062 4.566 1 94.06 308 VAL B C 1
ATOM 5097 O O . VAL B 1 308 ? 14.25 -21.875 4.609 1 94.06 308 VAL B O 1
ATOM 5100 N N . LEU B 1 309 ? 12.367 -22.469 5.621 1 91.19 309 LEU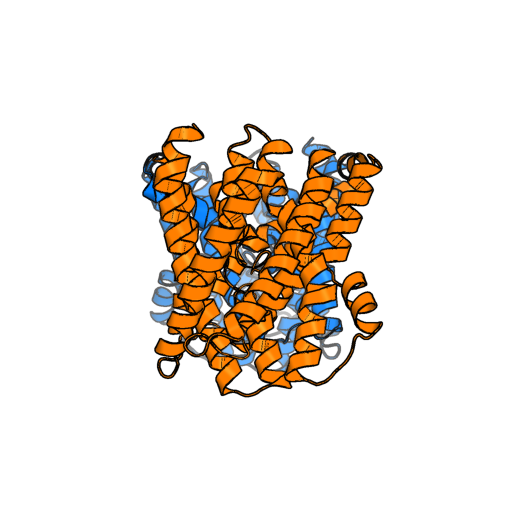 B N 1
ATOM 5101 C CA . LEU B 1 309 ? 12.984 -22.625 6.934 1 91.19 309 LEU B CA 1
ATOM 5102 C C . LEU B 1 309 ? 13.898 -23.859 6.957 1 91.19 309 LEU B C 1
ATOM 5104 O O . LEU B 1 309 ? 14.898 -23.875 7.68 1 91.19 309 LEU B O 1
ATOM 5108 N N . THR B 1 310 ? 13.664 -24.828 6.125 1 89.94 310 THR B N 1
ATOM 5109 C CA . THR B 1 310 ? 14.414 -26.078 6.168 1 89.94 310 THR B CA 1
ATOM 5110 C C . THR B 1 310 ? 15.547 -26.062 5.145 1 89.94 310 THR B C 1
ATOM 5112 O O . THR B 1 310 ? 16.656 -26.516 5.434 1 89.94 310 THR B O 1
ATOM 5115 N N . PHE B 1 311 ? 15.312 -25.5 3.967 1 86.5 311 PHE B N 1
ATOM 5116 C CA . PHE B 1 311 ? 16.25 -25.719 2.875 1 86.5 311 PHE B CA 1
ATOM 5117 C C . PHE B 1 311 ? 16.984 -24.438 2.529 1 86.5 311 PHE B C 1
ATOM 5119 O O . PHE B 1 311 ? 18.094 -24.469 1.968 1 86.5 311 PHE B O 1
ATOM 5126 N N . VAL B 1 312 ? 16.484 -23.266 2.742 1 82.62 312 VAL B N 1
ATOM 5127 C CA . VAL B 1 312 ? 17.094 -22 2.344 1 82.62 312 VAL B CA 1
ATOM 5128 C C . VAL B 1 312 ? 17.953 -21.469 3.484 1 82.62 312 VAL B C 1
ATOM 5130 O O . VAL B 1 312 ? 19.047 -20.938 3.252 1 82.62 312 VAL B O 1
ATOM 5133 N N . GLY B 1 313 ? 17.484 -21.328 4.777 1 67.81 313 GLY B N 1
ATOM 5134 C CA . GLY B 1 313 ? 18.219 -20.828 5.926 1 67.81 313 GLY B CA 1
ATOM 5135 C C . GLY B 1 313 ? 19.656 -21.328 5.977 1 67.81 313 GLY B C 1
ATOM 5136 O O . GLY B 1 313 ? 20.562 -20.594 6.344 1 67.81 313 GLY B O 1
ATOM 5137 N N . ASP B 1 314 ? 19.891 -22.5 5.473 1 59.28 314 ASP B N 1
ATOM 5138 C CA . ASP B 1 314 ? 21.203 -23.156 5.586 1 59.28 314 ASP B CA 1
ATOM 5139 C C . ASP B 1 314 ? 22.078 -22.828 4.375 1 59.28 314 ASP B C 1
ATOM 5141 O O . ASP B 1 314 ? 23.312 -22.844 4.473 1 59.28 314 ASP B O 1
ATOM 5145 N N . ASN B 1 315 ? 21.438 -22.484 3.23 1 56.12 315 ASN B N 1
ATOM 5146 C CA . ASN B 1 315 ? 22.219 -22.5 1.999 1 56.12 315 ASN B CA 1
ATOM 5147 C C . ASN B 1 315 ? 22.469 -21.094 1.471 1 56.12 315 ASN B C 1
ATOM 5149 O O . ASN B 1 315 ? 23.266 -20.906 0.542 1 56.12 315 ASN B O 1
ATOM 5153 N N . LEU B 1 316 ? 21.562 -20.172 1.651 1 55.22 316 LEU B N 1
ATOM 5154 C CA . LEU B 1 316 ? 21.781 -18.875 1.014 1 55.22 316 LEU B CA 1
ATOM 5155 C C . LEU B 1 316 ? 22.844 -18.078 1.752 1 55.22 316 LEU B C 1
ATOM 5157 O O . LEU B 1 316 ? 23.359 -17.094 1.224 1 55.22 316 LEU B O 1
ATOM 5161 N N . TYR B 1 317 ? 22.969 -18.266 2.99 1 46.06 317 TYR B N 1
ATOM 5162 C CA . TYR B 1 317 ? 24.047 -17.562 3.67 1 46.06 317 TYR B CA 1
ATOM 5163 C C . TYR B 1 317 ? 25.156 -18.531 4.098 1 46.06 317 TYR B C 1
ATOM 5165 O O . TYR B 1 317 ? 24.859 -19.656 4.512 1 46.06 317 TYR B O 1
#

Radius of gyration: 27.28 Å; Cα contacts (8 Å, |Δi|>4): 889; chains: 2; bounding box: 50×86×61 Å

Organism: NCBI:txid1720316

pLDDT: mean 94.02, std 6.39, range [45.56, 98.62]

Solvent-accessible surface area (backbone atoms only — not comparable to full-atom values): 31369 Å² total; per-residue (Å²): 81,56,68,52,53,20,34,49,40,32,57,54,54,35,20,49,49,16,35,49,38,46,76,69,62,69,53,56,71,69,35,52,52,45,49,51,50,45,36,57,60,46,13,43,16,32,38,42,19,53,39,38,34,68,46,83,88,49,79,61,53,56,53,47,25,52,51,49,34,49,49,46,52,49,30,29,54,49,17,51,56,45,34,68,38,81,95,57,45,43,93,56,36,27,60,52,36,19,69,48,27,44,79,72,44,42,46,37,57,48,31,54,64,66,32,68,92,50,41,50,53,41,45,46,55,43,54,19,48,50,53,41,42,46,66,44,50,50,38,52,48,33,34,73,43,58,73,36,72,86,52,76,62,41,56,55,50,48,68,66,30,48,45,52,45,22,37,51,52,12,38,50,34,35,75,67,65,51,53,60,47,43,75,69,36,43,68,39,30,6,50,46,53,35,36,49,44,39,24,54,36,29,43,52,51,36,38,20,51,52,24,46,61,66,60,76,59,74,89,42,45,68,65,16,49,51,54,40,51,53,21,56,52,50,38,53,51,53,51,47,51,45,34,70,73,50,46,47,77,67,60,68,93,46,69,67,47,51,53,25,50,52,52,56,60,50,41,21,36,36,72,62,52,25,55,50,31,46,72,42,57,42,64,66,59,14,51,30,44,40,28,25,30,40,55,29,44,56,49,30,52,52,51,49,51,51,45,43,66,65,60,39,31,66,64,78,100,81,56,67,53,53,19,33,50,41,32,59,53,53,34,19,49,48,15,34,50,38,45,76,68,64,68,53,56,70,68,36,51,52,44,50,51,51,44,35,56,58,45,12,42,16,32,38,41,18,52,38,39,31,68,46,85,88,50,76,61,52,58,54,47,25,53,50,51,34,49,50,45,52,49,29,28,53,49,17,51,57,46,33,68,38,79,95,59,45,43,94,57,37,26,60,52,36,19,70,47,27,45,76,72,44,41,47,37,57,48,30,53,65,64,32,68,92,48,41,52,54,43,45,45,56,42,54,19,48,51,53,41,41,47,67,44,49,52,40,52,50,34,35,72,42,58,72,36,72,86,52,75,63,42,56,54,49,47,67,64,30,49,45,51,44,23,36,52,52,13,38,50,32,34,77,66,66,51,54,59,47,43,74,69,36,44,67,39,30,5,50,46,54,35,35,49,44,40,24,54,37,30,43,50,51,36,38,20,51,51,24,46,63,66,62,74,58,74,89,40,43,68,64,16,50,51,53,40,52,53,22,56,52,50,36,52,51,54,51,48,52,45,35,69,73,49,47,46,76,67,59,67,92,47,68,66,46,52,52,26,51,52,52,56,61,50,40,23,37,37,71,63,54,24,53,50,31,46,72,41,58,41,64,66,60,14,52,30,44,39,29,25,30,38,54,29,43,55,48,30,54,53,50,50,53,52,46,43,66,68,60,40,31,67,64,78,103

Nearest PDB structures (foldseek):
  8u5x-assembly1_A  TM=7.440E-01  e=8.490E-07  Homo sapiens
  8z8z-assembly1_B  TM=7.414E-01  e=3.808E-06  Homo sapiens
  7wkw-assembly1_B  TM=6.628E-01  e=7.117E-06  Arabidopsis thaliana
  7qpa-assembly1_A  TM=5.726E-01  e=2.510E-06  Arabidopsis thaliana
  7y9u-assembly1_A  TM=6.684E-01  e=7.048E-05  Arabidopsis thaliana

InterPro domains:
  IPR004776 Membrane transport PIN-like [PF03547] (4-305)

Foldseek 3Di:
DVLQLVLLVLLVVLLVLLQVCQVVVVDDPVRLVVVVVCLQQFQLLLLLLVQLLPDDDDPLLVVVLVLLLVLQVVQLVVQVVQLPDPVRNDLCRSQFLHAFACQLQLQLLLCSRPNSNLSNLLVSSVNSRLVCCLQPVVQVLCCSQVVDHDDPVSVVVSCVRSNNVSNVNSNVCNVVVVSCCCVPPPVSVVVNVVSVVSNVCNNSSSSSSLSNLQDADPVQLVVLVSSLVSNLVSLVVSLVVSCVPPVCVSDPDDVSSVLSSVLRSLGGRHLVSLVSCVVGPHPSVSNSNSNNNNVSSVVSSVVSSVCCVPPVVVPVD/DVLQLVLLVLLVVLLVLLQVCQVVVVDDPVRLVVVVVCLQQFQLLLLLLVQLLPDDDDPLLVVVLVLLLVLLVVQLVVQVVQLVDPVRNDLCRSQFLHAFACQLALQLLLCSRPNSNLSNLLVSSVNSRLVCCLQPNVQVLCCSQVVDHDDPVSVVVQCVRSNNVSNVNSNVNNVVVVSCCCVPPPVSVVVNVVSVVSNVCNNSSSSSSLSNLQDADPVQLVVLVSSLVSNLVSLVVSLVVSCVPPVCVSDPDDVSSVLSSVLRSLGGRHLVSLVSCVVGPHPVVSNSNSNNNNVSSVVSSVVSSVCCVPPVVVPVD

Secondary structure (DSSP, 8-state):
-HHHHHHHHHHHHHHHHHHHHHHTT-S-HHHHHHHHHHIIIIIHHHHHHHHHHHSPP-HHHHHHHHHHHHHHHHHHHHHHHHTTSTTT--TTHHHHTS---IIIIIHHHHHHHH-GGGHHHHHHHHHHHHHHIIIIIHHHHHHHHH-----THHHHHHHH-HHHHHHHHHHHHHHTT-TTHHHHSHHHHHHHHHHHHHHHTHHHHHHHHHHHT----GGGHHHHHHHHHHHHHHHHHHHHHHIIIIIHHHS-S-HHHHHHHHHHHTPPPPHHHHHHHHHHS-HHHHHHHHHHHHHHHHHHHHHHHHHIIIIITTT--/-HHHHHHHHHHHHHHHHHHHHHHTT-S-HHHHHHHHHHIIIIIHHHHHHHHHHHSPP-HHHHHHHHHHHHHHHHHHHHHHHHTTSTTT--TTHHHHTS---IIIIIHHHHHHHH-GGGTHHHHHHHHHHHHHIIIIIHHHHHHHHH-----THHHHHHHH-HHHHHHHHHHHHHHTT-TTHHHHSHHHHHHHHHHHHHHHTHHHHHHHHHHHT----GGGHHHHHHHHHHHHHHHHHHHHHHIIIIIHHHS-S-HHHHHHHHHHHTPPPPHHHHHHHHHHS-HHHHHHHHHHHHHHHHHHHHHHHHHIIIIITTT--

Sequence (634 aa):
MGEIISKVIPIFLLIALGYIIKQKNLVKQESMDELKNGVINIALPALLFITFRDMTLKKEYFLVIFIVFILLIILYNIGNLLNKIKYIAHPLVPFIVTSFTFGLLGIPLFSSVFGVENLEKISIFGVAHEFFVWFIFYTLLKMKFNNERFSIHIIKGFLTSPLIISIILGLLLNIMNIEKIFFENTFFIGVDITLNYLSSIATPIILIIIGFGLKINKIYIKQSMKLFLIRIITILIMGYIFKLVIINKIITNDPLFDYAYFTFLILPPPYSLSIFVDKYANREYSEIANNVVVIHTIACIIIFVLFVLTFVGDNLYMGEIISKVIPIFLLIALGYIIKQKNLVKQESMDELKNGVINIALPALLFITFRDMTLKKEYFLVIFIVFILLIILYNIGNLLNKIKYIAHPLVPFIVTSFTFGLLGIPLFSSVFGVENLEKISIFGVAHEFFVWFIFYTLLKMKFNNERFSIHIIKGFLTSPLIISIILGLLLNIMNIEKIFFENTFFIGVDITLNYLSSIATPIILIIIGFGLKINKIYIKQSMKLFLIRIITILIMGYIFKLVIINKIITNDPLFDYAYFTFLILPPPYSLSIFVDKYANREYSEIANNVVVIHTIACIIIFVLFVLTFVGDNLY